Protein 3DZD (pdb70)

Nearest PDB structures (foldseek):
  1ny5-assembly1_A  TM=8.732E-01  e=2.320E-41  Aquifex aeolicus
  1ny6-assembly1_B  TM=9.378E-01  e=7.612E-29  Aquifex aeolicus
  3m0e-assembly1_A  TM=8.922E-01  e=4.483E-29  Aquifex aeolicus
  6luf-assembly5_E  TM=9.402E-01  e=1.592E-25  Vibrio cholerae O395
  6jdi-assembly1_A  TM=9.452E-01  e=3.225E-25  Pseudomonas aeruginosa

InterPro domains:
  IPR001789 Signal transduction response regulator, receiver domain [PF00072] (4-112)
  IPR001789 Signal transduction response regulator, receiver domain [PS50110] (3-117)
  IPR001789 Signal transduction response regulator, receiver domain [SM00448] (2-113)
  IPR002078 RNA polymerase sigma factor 54 interaction domain [PF00158] (133-297)
  IPR002078 RNA polymerase sigma factor 54 interaction domain [PS50045] (132-360)
  IPR002197 DNA binding HTH domain, Fis-type [PF02954] (397-433)
  IPR003593 AAA+ ATPase domain [SM00382] (152-303)
  IPR009057 Homedomain-like superfamily [SSF46689] (344-437)
  IPR011006 CheY-like superfamily [SSF52172] (1-177)
  IPR025662 Sigma-54 interaction domain, ATP-binding site 1 [PS00675] (156-169)
  IPR027417 P-loop containing nucleoside triphosphate hydrolase [G3DSA:3.40.50.300] (121-302)
  IPR027417 P-loop containing nucleoside triphosphate hydrolase [SSF52540] (132-372)
  IPR058031 NorR-like, AAA+ ATPase lid domain [PF25601] (303-373)

Secondary structure (DSSP, 8-state):
-EEEEE-S-HHHHHHHHHHHHHTT-EEEEESSHHHHHHHHHHB--SEEEEE----S-TTTHHHHHHHH-TT-EEEEEE-SS--HHHHHHHHHT--EEEESS--HHHHHHHHHHHHHHHS--------------SHHHHHHHHHHHHHHTS-S-EEEE--TTSSHHHHHHHHHHHH---S-EEEEESSSS-TTTHHHHHHEE-S-SSSS----EE-HHHHTTTSEEEEETGGGS-HHHHHHHHHHHHHSEE--BT---BEE---EEEEEESS-HHHHHHTTSS-HHHHHHHTSEEEEPPPGGGSTTHHHHHHHHHHHHHHHHTT-----B-HHHHHH-----TTHHHHHHHHHHHHHHT--SSB---/-EEEEE-S-HHHHHHHHHHHHHHT-EEEEESSHHHHHHHHHHB--SEEEEE----S-TTTHHHHHHHH-TT-EEEEEE-SSTTHHHHHHHHTT--EEEESS--HHHHHHHHHHHHHHHH--------------SHHHHHHHHHHHHHHTS-S-EEEE--TTSSHHHHHHHHHHHH---S-EEEEETTTS-TTHHHHHHHEE-SSSSTT--S-EE-HHHHTTTSEEEEETGGGS-HHHHHHHHHHHHHSEE--BT---BEE---EEEEEESS-HHHHHHTTSS-HHHHHHHTSEEEEPPPGGGSTTHHHHHHHHHHHHHHHHTT----EE-HHHHHH-----TTHHHHHHHHHHHHHHT--SSEE--

Structure (mmCIF, N/CA/C/O backbone):
data_3DZD
#
_entry.id   3DZD
#
_cell.length_a   89.897
_cell.length_b   93.105
_cell.length_c   114.163
_cell.angle_alpha   90.000
_cell.angle_beta   90.000
_cell.angle_gamma   90.000
#
_symmetry.space_group_name_H-M   'P 21 21 21'
#
loop_
_entity.id
_entity.type
_entity.pdbx_description
1 polymer 'Transcriptional regulator (NtrC family)'
2 non-polymer "ADENOSINE-5'-DIPHOSPHATE"
3 non-polymer 'SODIUM ION'
4 water water
#
loop_
_atom_site.group_PDB
_atom_site.id
_atom_site.type_symbol
_atom_site.label_atom_id
_atom_site.label_alt_id
_atom_site.label_comp_id
_atom_site.label_asym_id
_atom_site.label_entity_id
_atom_site.label_seq_id
_atom_site.pdbx_PDB_ins_code
_atom_site.Cartn_x
_atom_site.Cartn_y
_atom_site.Cartn_z
_atom_site.occupancy
_atom_site.B_iso_or_equiv
_atom_site.auth_seq_id
_atom_site.auth_comp_id
_atom_site.auth_asym_id
_atom_site.auth_atom_id
_atom_site.pdbx_PDB_model_num
ATOM 1 N N . LYS A 1 1 ? -1.171 8.159 41.268 1.00 59.33 2 LYS A N 1
ATOM 2 C CA . LYS A 1 1 ? -0.257 7.097 40.866 1.00 66.29 2 LYS A CA 1
ATOM 3 C C . LYS A 1 1 ? 0.896 6.987 41.852 1.00 64.70 2 LYS A C 1
ATOM 4 O O . LYS A 1 1 ? 1.941 7.610 41.661 1.00 63.46 2 LYS A O 1
ATOM 10 N N . ARG A 1 2 ? 0.714 6.190 42.898 1.00 52.85 3 ARG A N 1
ATOM 11 C CA . ARG A 1 2 ? 1.750 6.037 43.914 1.00 54.10 3 ARG A CA 1
ATOM 12 C C . ARG A 1 2 ? 2.722 4.899 43.620 1.00 52.49 3 ARG A C 1
ATOM 13 O O . ARG A 1 2 ? 2.360 3.904 42.999 1.00 51.12 3 ARG A O 1
ATOM 21 N N . VAL A 1 3 ? 3.965 5.061 44.065 1.00 48.11 4 VAL A N 1
ATOM 22 C CA . VAL A 1 3 ? 4.980 4.023 43.916 1.00 51.48 4 VAL A CA 1
ATOM 23 C C . VAL A 1 3 ? 5.857 3.988 45.155 1.00 53.60 4 VAL A C 1
ATOM 24 O O . VAL A 1 3 ? 6.472 4.989 45.500 1.00 49.50 4 VAL A O 1
ATOM 28 N N . LEU A 1 4 ? 5.907 2.846 45.832 1.00 46.56 5 LEU A N 1
ATOM 29 C CA . LEU A 1 4 ? 6.766 2.721 47.005 1.00 47.60 5 LEU A CA 1
ATOM 30 C C . LEU A 1 4 ? 8.086 2.095 46.603 1.00 51.21 5 LEU A C 1
ATOM 31 O O . LEU A 1 4 ? 8.110 1.015 46.013 1.00 51.28 5 LEU A O 1
ATOM 36 N N . VAL A 1 5 ? 9.177 2.786 46.917 1.00 48.67 6 VAL A N 1
ATOM 37 C CA . VAL A 1 5 ? 10.520 2.307 46.612 1.00 48.94 6 VAL A CA 1
ATOM 38 C C . VAL A 1 5 ? 11.224 1.866 47.887 1.00 49.87 6 VAL A C 1
ATOM 39 O O . VAL A 1 5 ? 11.511 2.688 48.762 1.00 50.72 6 VAL A O 1
ATOM 43 N N . VAL A 1 6 ? 11.481 0.563 47.986 1.00 49.84 7 VAL A N 1
ATOM 44 C CA . VAL A 1 6 ? 12.143 -0.025 49.146 1.00 53.00 7 VAL A CA 1
ATOM 45 C C . VAL A 1 6 ? 13.585 -0.423 48.820 1.00 58.98 7 VAL A C 1
ATOM 46 O O . VAL A 1 6 ? 13.815 -1.344 48.031 1.00 54.50 7 VAL A O 1
ATOM 50 N N . ASP A 1 7 ? 14.552 0.261 49.431 1.00 52.39 8 ASP A N 1
ATOM 51 C CA . ASP A 1 7 ? 15.962 -0.012 49.157 1.00 52.67 8 ASP A CA 1
ATOM 52 C C . ASP A 1 7 ? 16.896 0.575 50.210 1.00 53.93 8 ASP A C 1
ATOM 53 O O . ASP A 1 7 ? 16.600 1.597 50.827 1.00 54.38 8 ASP A O 1
ATOM 58 N N . ASP A 1 8 ? 18.040 -0.079 50.382 1.00 77.17 9 ASP A N 1
ATOM 59 C CA . ASP A 1 8 ? 19.035 0.309 51.374 1.00 79.95 9 ASP A CA 1
ATOM 60 C C . ASP A 1 8 ? 19.857 1.531 50.958 1.00 80.01 9 ASP A C 1
ATOM 61 O O . ASP A 1 8 ? 20.321 2.291 51.807 1.00 80.21 9 ASP A O 1
ATOM 66 N N . GLU A 1 9 ? 20.038 1.725 49.657 1.00 87.78 10 GLU A N 1
ATOM 67 C CA . GLU A 1 9 ? 20.958 2.752 49.177 1.00 83.05 10 GLU A CA 1
ATOM 68 C C . GLU A 1 9 ? 20.281 3.989 48.589 1.00 80.29 10 GLU A C 1
ATOM 69 O O . GLU A 1 9 ? 19.368 3.882 47.772 1.00 80.05 10 GLU A O 1
ATOM 75 N N . GLU A 1 10 ? 20.748 5.161 49.008 1.00 75.27 11 GLU A N 1
ATOM 76 C CA . GLU A 1 10 ? 20.218 6.431 48.511 1.00 77.82 11 GLU A CA 1
ATOM 77 C C . GLU A 1 10 ? 20.269 6.510 46.988 1.00 72.24 11 GLU A C 1
ATOM 78 O O . GLU A 1 10 ? 19.369 7.055 46.356 1.00 78.13 11 GLU A O 1
ATOM 84 N N . SER A 1 11 ? 21.331 5.973 46.403 1.00 64.86 12 SER A N 1
ATOM 85 C CA . SER A 1 11 ? 21.479 5.972 44.954 1.00 59.78 12 SER A CA 1
ATOM 86 C C . SER A 1 11 ? 20.232 5.398 44.292 1.00 56.36 12 SER A C 1
ATOM 87 O O . SER A 1 11 ? 19.890 5.740 43.158 1.00 59.61 12 SER A O 1
ATOM 90 N N . ILE A 1 12 ? 19.550 4.514 45.002 1.00 63.68 13 ILE A N 1
ATOM 91 C CA . ILE A 1 12 ? 18.319 3.966 44.472 1.00 62.32 13 ILE A CA 1
ATOM 92 C C . ILE A 1 12 ? 17.136 4.845 44.843 1.00 57.62 13 ILE A C 1
ATOM 93 O O . ILE A 1 12 ? 16.445 5.373 43.968 1.00 59.88 13 ILE A O 1
ATOM 98 N N . THR A 1 13 ? 16.914 5.014 46.140 1.00 52.20 14 THR A N 1
ATOM 99 C CA . THR A 1 13 ? 15.728 5.714 46.612 1.00 52.05 14 THR A CA 1
ATOM 100 C C . THR A 1 13 ? 15.637 7.148 46.102 1.00 51.95 14 THR A C 1
ATOM 101 O O . THR A 1 13 ? 14.560 7.609 45.738 1.00 51.19 14 THR A O 1
ATOM 105 N N . SER A 1 14 ? 16.762 7.854 46.075 1.00 63.19 15 SER A N 1
ATOM 106 C CA . SER A 1 14 ? 16.778 9.222 45.576 1.00 56.40 15 SER A CA 1
ATOM 107 C C . SER A 1 14 ? 16.606 9.270 44.062 1.00 55.31 15 SER A C 1
ATOM 108 O O . SER A 1 14 ? 15.699 9.928 43.552 1.00 61.44 15 SER A O 1
ATOM 111 N N . SER A 1 15 ? 17.482 8.585 43.341 1.00 54.18 16 SER A N 1
ATOM 112 C CA . SER A 1 15 ? 17.412 8.594 41.886 1.00 54.32 16 SER A CA 1
ATOM 113 C C . SER A 1 15 ? 16.007 8.231 41.428 1.00 53.66 16 SER A C 1
ATOM 114 O O . SER A 1 15 ? 15.369 8.992 40.697 1.00 49.67 16 SER A O 1
ATOM 117 N N . LEU A 1 16 ? 15.520 7.076 41.875 1.00 53.83 17 LEU A N 1
ATOM 118 C CA . LEU A 1 16 ? 14.205 6.608 41.460 1.00 52.53 17 LEU A CA 1
ATOM 119 C C . LEU A 1 16 ? 13.121 7.622 41.809 1.00 52.93 17 LEU A C 1
ATOM 120 O O . LEU A 1 16 ? 12.197 7.844 41.025 1.00 48.01 17 LEU A O 1
ATOM 125 N N . SER A 1 17 ? 13.233 8.243 42.977 1.00 49.40 18 SER A N 1
ATOM 126 C CA . SER A 1 17 ? 12.241 9.237 43.369 1.00 49.41 18 SER A CA 1
ATOM 127 C C . SER A 1 17 ? 12.276 10.439 42.436 1.00 49.10 18 SER A C 1
ATOM 128 O O . SER A 1 17 ? 11.229 10.961 42.051 1.00 54.29 18 SER A O 1
ATOM 131 N N . ALA A 1 18 ? 13.483 10.874 42.080 1.00 57.24 19 ALA A N 1
ATOM 132 C CA . ALA A 1 18 ? 13.655 11.995 41.165 1.00 58.71 19 ALA A CA 1
ATOM 133 C C . ALA A 1 18 ? 13.050 11.639 39.818 1.00 54.53 19 ALA A C 1
ATOM 134 O O . ALA A 1 18 ? 12.419 12.469 39.164 1.00 58.51 19 ALA A O 1
ATOM 136 N N . ILE A 1 19 ? 13.232 10.386 39.420 1.00 49.32 20 ILE A N 1
ATOM 137 C CA . ILE A 1 19 ? 12.756 9.909 38.130 1.00 49.96 20 ILE A CA 1
ATOM 138 C C . ILE A 1 19 ? 11.246 9.775 38.117 1.00 51.50 20 ILE A C 1
ATOM 139 O O . ILE A 1 19 ? 10.582 10.290 37.217 1.00 57.60 20 ILE A O 1
ATOM 144 N N . LEU A 1 20 ? 10.706 9.092 39.124 1.00 46.95 21 LEU A N 1
ATOM 145 C CA . LEU A 1 20 ? 9.269 8.869 39.217 1.00 46.34 21 LEU A CA 1
ATOM 146 C C . LEU A 1 20 ? 8.533 10.193 39.264 1.00 49.79 21 LEU A C 1
ATOM 147 O O . LEU A 1 20 ? 7.585 10.412 38.515 1.00 48.85 21 LEU A O 1
ATOM 152 N N . GLU A 1 21 ? 8.971 11.073 40.158 1.00 76.86 22 GLU A N 1
ATOM 153 C CA . GLU A 1 21 ? 8.351 12.381 40.312 1.00 76.89 22 GLU A CA 1
ATOM 154 C C . GLU A 1 21 ? 8.414 13.163 39.004 1.00 79.92 22 GLU A C 1
ATOM 155 O O . GLU A 1 21 ? 7.458 13.842 38.631 1.00 74.43 22 GLU A O 1
ATOM 161 N N . GLU A 1 22 ? 9.546 13.048 38.312 1.00 87.14 23 GLU A N 1
ATOM 162 C CA . GLU A 1 22 ? 9.765 13.716 37.031 1.00 86.68 23 GLU A CA 1
ATOM 163 C C . GLU A 1 22 ? 8.814 13.219 35.943 1.00 86.36 23 GLU A C 1
ATOM 164 O O . GLU A 1 22 ? 8.598 13.899 34.941 1.00 92.19 23 GLU A O 1
ATOM 170 N N . GLU A 1 23 ? 8.237 12.040 36.145 1.00 65.66 24 GLU A N 1
ATOM 171 C CA . GLU A 1 23 ? 7.387 11.430 35.127 1.00 65.75 24 GLU A CA 1
ATOM 172 C C . GLU A 1 23 ? 5.913 11.427 35.495 1.00 69.34 24 GLU A C 1
ATOM 173 O O . GLU A 1 23 ? 5.098 10.805 34.817 1.00 70.59 24 GLU A O 1
ATOM 179 N N . GLY A 1 24 ? 5.572 12.122 36.573 1.00 69.04 25 GLY A N 1
ATOM 180 C CA . GLY A 1 24 ? 4.185 12.251 36.975 1.00 58.09 25 GLY A CA 1
ATOM 181 C C . GLY A 1 24 ? 3.774 11.316 38.090 1.00 64.52 25 GLY A C 1
ATOM 182 O O . GLY A 1 24 ? 2.648 11.396 38.574 1.00 63.97 25 GLY A O 1
ATOM 183 N N . TYR A 1 25 ? 4.670 10.425 38.504 1.00 51.34 26 TYR A N 1
ATOM 184 C CA . TYR A 1 25 ? 4.337 9.523 39.602 1.00 58.40 26 TYR A CA 1
ATOM 185 C C . TYR A 1 25 ? 4.645 10.186 40.928 1.00 58.38 26 TYR A C 1
ATOM 186 O O . TYR A 1 25 ? 5.547 11.018 41.024 1.00 65.50 26 TYR A O 1
ATOM 195 N N . HIS A 1 26 ? 3.892 9.816 41.950 1.00 63.13 27 HIS A N 1
ATOM 196 C CA . HIS A 1 26 ? 4.129 10.341 43.282 1.00 66.10 27 HIS A CA 1
ATOM 197 C C . HIS A 1 26 ? 4.801 9.263 44.146 1.00 60.57 27 HIS A C 1
ATOM 198 O O . HIS A 1 26 ? 4.132 8.408 44.722 1.00 60.60 27 HIS A O 1
ATOM 205 N N . PRO A 1 27 ? 6.144 9.300 44.214 1.00 50.89 28 PRO A N 1
ATOM 206 C CA . PRO A 1 27 ? 6.969 8.295 44.894 1.00 47.43 28 PRO A CA 1
ATOM 207 C C . PRO A 1 27 ? 6.978 8.452 46.407 1.00 53.31 28 PRO A C 1
ATOM 208 O O . PRO A 1 27 ? 6.805 9.561 46.924 1.00 57.04 28 PRO A O 1
ATOM 212 N N . ASP A 1 28 ? 7.196 7.336 47.096 1.00 48.34 29 ASP A N 1
ATOM 213 C CA . ASP A 1 28 ? 7.534 7.324 48.512 1.00 52.70 29 ASP A CA 1
ATOM 214 C C . ASP A 1 28 ? 8.650 6.302 48.664 1.00 49.63 29 ASP A C 1
ATOM 215 O O . ASP A 1 28 ? 8.844 5.475 47.781 1.00 49.15 29 ASP A O 1
ATOM 220 N N . THR A 1 29 ? 9.390 6.354 49.766 1.00 50.57 30 THR A N 1
ATOM 221 C CA . THR A 1 29 ? 10.524 5.455 49.946 1.00 51.01 30 THR A CA 1
ATOM 222 C C . THR A 1 29 ? 10.586 4.879 51.351 1.00 53.77 30 THR A C 1
ATOM 223 O O . THR A 1 29 ? 10.269 5.558 52.323 1.00 57.43 30 THR A O 1
ATOM 227 N N . ALA A 1 30 ? 10.990 3.617 51.443 1.00 51.84 31 ALA A N 1
ATOM 228 C CA . ALA A 1 30 ? 11.246 2.967 52.722 1.00 58.85 31 ALA A CA 1
ATOM 229 C C . ALA A 1 30 ? 12.665 2.416 52.716 1.00 61.12 31 ALA A C 1
ATOM 230 O O . ALA A 1 30 ? 13.081 1.765 51.759 1.00 59.69 31 ALA A O 1
ATOM 232 N N . LYS A 1 31 ? 13.409 2.676 53.783 1.00 80.82 32 LYS A N 1
ATOM 233 C CA . LYS A 1 31 ? 14.822 2.323 53.821 1.00 81.24 32 LYS A CA 1
ATOM 234 C C . LYS A 1 31 ? 15.077 1.013 54.565 1.00 89.17 32 LYS A C 1
ATOM 235 O O . LYS A 1 31 ? 16.198 0.506 54.580 1.00 89.56 32 LYS A O 1
ATOM 241 N N . THR A 1 32 ? 14.030 0.468 55.173 1.00 58.38 33 THR A N 1
ATOM 242 C CA . THR A 1 32 ? 14.121 -0.804 55.872 1.00 57.79 33 THR A CA 1
ATOM 243 C C . THR A 1 32 ? 12.836 -1.583 55.647 1.00 60.69 33 THR A C 1
ATOM 244 O O . THR A 1 32 ? 11.808 -1.003 55.292 1.00 58.24 33 THR A O 1
ATOM 248 N N . LEU A 1 33 ? 12.886 -2.895 55.847 1.00 74.10 34 LEU A N 1
ATOM 249 C CA . LEU A 1 33 ? 11.672 -3.693 55.787 1.00 72.63 34 LEU A CA 1
ATOM 250 C C . LEU A 1 33 ? 10.683 -3.239 56.852 1.00 75.17 34 LEU A C 1
ATOM 251 O O . LEU A 1 33 ? 9.468 -3.312 56.658 1.00 70.81 34 LEU A O 1
ATOM 256 N N . ARG A 1 34 ? 11.208 -2.755 57.972 1.00 74.75 35 ARG A N 1
ATOM 257 C CA . ARG A 1 34 ? 10.366 -2.259 59.050 1.00 71.08 35 ARG A CA 1
ATOM 258 C C . ARG A 1 34 ? 9.561 -1.054 58.586 1.00 68.32 35 ARG A C 1
ATOM 259 O O . ARG A 1 34 ? 8.335 -1.052 58.660 1.00 69.52 35 ARG A O 1
ATOM 267 N N . GLU A 1 35 ? 10.263 -0.031 58.111 1.00 81.23 36 GLU A N 1
ATOM 268 C CA . GLU A 1 35 ? 9.627 1.186 57.618 1.00 79.69 36 GLU A CA 1
ATOM 269 C C . GLU A 1 35 ? 8.644 0.873 56.490 1.00 71.92 36 GLU A C 1
ATOM 270 O O . GLU A 1 35 ? 7.597 1.507 56.364 1.00 70.70 36 GLU A O 1
ATOM 276 N N . ALA A 1 36 ? 8.978 -0.114 55.670 1.00 59.93 37 ALA A N 1
ATOM 277 C CA . ALA A 1 36 ? 8.117 -0.464 54.557 1.00 59.68 37 ALA A CA 1
ATOM 278 C C . ALA A 1 36 ? 6.782 -0.985 55.070 1.00 57.21 37 ALA A C 1
ATOM 279 O O . ALA A 1 36 ? 5.727 -0.486 54.678 1.00 58.27 37 ALA A O 1
ATOM 281 N N . GLU A 1 37 ? 6.834 -1.986 55.947 1.00 87.34 38 GLU A N 1
ATOM 282 C CA . GLU A 1 37 ? 5.626 -2.586 56.514 1.00 83.66 38 GLU A CA 1
ATOM 283 C C . GLU A 1 37 ? 4.689 -1.516 57.044 1.00 82.87 38 GLU A C 1
ATOM 284 O O . GLU A 1 37 ? 3.474 -1.581 56.859 1.00 79.63 38 GLU A O 1
ATOM 290 N N . LYS A 1 38 ? 5.271 -0.528 57.708 1.00 63.32 39 LYS A N 1
ATOM 291 C CA . LYS A 1 38 ? 4.526 0.621 58.183 1.00 67.55 39 LYS A CA 1
ATOM 292 C C . LYS A 1 38 ? 3.707 1.209 57.041 1.00 70.41 39 LYS A C 1
ATOM 293 O O . LYS A 1 38 ? 2.473 1.233 57.087 1.00 66.05 39 LYS A O 1
ATOM 299 N N . LYS A 1 39 ? 4.399 1.667 56.003 1.00 62.53 40 LYS A N 1
ATOM 300 C CA . LYS A 1 39 ? 3.741 2.386 54.917 1.00 63.63 40 LYS A CA 1
ATOM 301 C C . LYS A 1 39 ? 2.742 1.545 54.119 1.00 52.87 40 LYS A C 1
ATOM 302 O O . LYS A 1 39 ? 1.729 2.061 53.645 1.00 52.68 40 LYS A O 1
ATOM 308 N N . ILE A 1 40 ? 3.013 0.253 53.989 1.00 64.32 41 ILE A N 1
ATOM 309 C CA . ILE A 1 40 ? 2.130 -0.632 53.235 1.00 63.80 41 ILE A CA 1
ATOM 310 C C . ILE A 1 40 ? 0.768 -0.778 53.923 1.00 66.25 41 ILE A C 1
ATOM 311 O O . ILE A 1 40 ? -0.280 -0.651 53.283 1.00 63.42 41 ILE A O 1
ATOM 316 N N . LYS A 1 41 ? 0.791 -1.026 55.230 1.00 80.36 42 LYS A N 1
ATOM 317 C CA . LYS A 1 41 ? -0.430 -1.206 56.012 1.00 77.85 42 LYS A CA 1
ATOM 318 C C . LYS A 1 41 ? -1.195 0.107 56.119 1.00 75.94 42 LYS A C 1
ATOM 319 O O . LYS A 1 41 ? -2.407 0.125 56.341 1.00 80.50 42 LYS A O 1
ATOM 325 N N . GLU A 1 42 ? -0.467 1.202 55.951 1.00 64.74 43 GLU A N 1
ATOM 326 C CA . GLU A 1 42 ? -0.996 2.542 56.141 1.00 66.06 43 GLU A CA 1
ATOM 327 C C . GLU A 1 42 ? -1.672 3.057 54.870 1.00 70.24 43 GLU A C 1
ATOM 328 O O . GLU A 1 42 ? -2.720 3.707 54.924 1.00 67.23 43 GLU A O 1
ATOM 334 N N . LEU A 1 43 ? -1.071 2.752 53.724 1.00 64.16 44 LEU A N 1
ATOM 335 C CA . LEU A 1 43 ? -1.515 3.316 52.459 1.00 60.84 44 LEU A CA 1
ATOM 336 C C . LEU A 1 43 ? -1.292 2.334 51.308 1.00 57.91 44 LEU A C 1
ATOM 337 O O . LEU A 1 43 ? -0.351 1.539 51.324 1.00 59.20 44 LEU A O 1
ATOM 342 N N . PHE A 1 44 ? -2.176 2.370 50.319 1.00 61.83 45 PHE A N 1
ATOM 343 C CA . PHE A 1 44 ? -2.076 1.436 49.206 1.00 56.77 45 PHE A CA 1
ATOM 344 C C . PHE A 1 44 ? -1.211 1.954 48.057 1.00 49.84 45 PHE A C 1
ATOM 345 O O . PHE A 1 44 ? -1.500 2.998 47.471 1.00 54.25 45 PHE A O 1
ATOM 353 N N . PHE A 1 45 ? -0.147 1.215 47.748 1.00 45.13 46 PHE A N 1
ATOM 354 C CA . PHE A 1 45 ? 0.678 1.499 46.577 1.00 47.32 46 PHE A CA 1
ATOM 355 C C . PHE A 1 45 ? 0.376 0.472 45.502 1.00 44.12 46 PHE A C 1
ATOM 356 O O . PHE A 1 45 ? 0.601 -0.713 45.711 1.00 44.28 46 PHE A O 1
ATOM 364 N N . PRO A 1 46 ? -0.142 0.922 44.349 1.00 43.66 47 PRO A N 1
ATOM 365 C CA . PRO A 1 46 ? -0.377 0.024 43.214 1.00 42.90 47 PRO A CA 1
ATOM 366 C C . PRO A 1 46 ? 0.907 -0.700 42.821 1.00 47.48 47 PRO A C 1
ATOM 367 O O . PRO A 1 46 ? 0.876 -1.883 42.475 1.00 46.63 47 PRO A O 1
ATOM 371 N N . VAL A 1 47 ? 2.029 0.012 42.872 1.00 43.60 48 VAL A N 1
ATOM 372 C CA . VAL A 1 47 ? 3.309 -0.559 42.467 1.00 44.83 48 VAL A CA 1
ATOM 373 C C . VAL A 1 47 ? 4.354 -0.419 43.569 1.00 44.67 48 VAL A C 1
ATOM 374 O O . VAL A 1 47 ? 4.542 0.656 44.133 1.00 45.07 48 VAL A O 1
ATOM 378 N N . ILE A 1 48 ? 5.032 -1.516 43.867 1.00 45.05 49 ILE A N 1
ATOM 379 C CA . ILE A 1 48 ? 6.090 -1.509 44.854 1.00 45.90 49 ILE A CA 1
ATOM 380 C C . ILE A 1 48 ? 7.359 -2.012 44.212 1.00 47.35 49 ILE A C 1
ATOM 381 O O . ILE A 1 48 ? 7.348 -3.039 43.530 1.00 45.70 49 ILE A O 1
ATOM 386 N N . VAL A 1 49 ? 8.444 -1.268 44.426 1.00 46.88 50 VAL A N 1
ATOM 387 C CA . VAL A 1 49 ? 9.754 -1.591 43.886 1.00 47.00 50 VAL A CA 1
ATOM 388 C C . VAL A 1 49 ? 10.617 -2.034 45.047 1.00 48.06 50 VAL A C 1
ATOM 389 O O . VAL A 1 49 ? 10.949 -1.232 45.929 1.00 48.48 50 VAL A O 1
ATOM 393 N N . LEU A 1 50 ? 10.987 -3.309 45.046 1.00 47.94 51 LEU A N 1
ATOM 394 C CA . LEU A 1 50 ? 11.613 -3.919 46.212 1.00 48.74 51 LEU A CA 1
ATOM 395 C C . LEU A 1 50 ? 12.997 -4.485 45.916 1.00 50.26 51 LEU A C 1
ATOM 396 O O . LEU A 1 50 ? 13.189 -5.205 44.937 1.00 49.03 51 LEU A O 1
ATOM 401 N N . ASP A 1 51 ? 13.962 -4.157 46.765 1.00 50.20 52 ASP A N 1
ATOM 402 C CA . ASP A 1 51 ? 15.292 -4.739 46.631 1.00 51.07 52 ASP A CA 1
ATOM 403 C C . ASP A 1 51 ? 15.311 -6.148 47.224 1.00 52.51 52 ASP A C 1
ATOM 404 O O . ASP A 1 51 ? 14.788 -6.379 48.313 1.00 57.46 52 ASP A O 1
ATOM 409 N N . VAL A 1 52 ? 15.898 -7.089 46.489 1.00 53.30 53 VAL A N 1
ATOM 410 C CA . VAL A 1 52 ? 15.994 -8.477 46.937 1.00 62.31 53 VAL A CA 1
ATOM 411 C C . VAL A 1 52 ? 16.719 -8.605 48.275 1.00 65.67 53 VAL A C 1
ATOM 412 O O . VAL A 1 52 ? 16.448 -9.519 49.053 1.00 70.21 53 VAL A O 1
ATOM 416 N N . TRP A 1 53 ? 17.648 -7.692 48.537 1.00 67.37 54 TRP A N 1
ATOM 417 C CA . TRP A 1 53 ? 18.379 -7.701 49.799 1.00 71.90 54 TRP A CA 1
ATOM 418 C C . TRP A 1 53 ? 18.080 -6.460 50.634 1.00 70.26 54 TRP A C 1
ATOM 419 O O . TRP A 1 53 ? 18.142 -5.332 50.145 1.00 66.67 54 TRP A O 1
ATOM 438 N N . PRO A 1 55 ? 18.443 -4.902 54.966 1.00 98.93 56 PRO A N 1
ATOM 439 C CA . PRO A 1 55 ? 19.110 -5.100 56.258 1.00 107.39 56 PRO A CA 1
ATOM 440 C C . PRO A 1 55 ? 18.316 -5.993 57.212 1.00 111.06 56 PRO A C 1
ATOM 441 O O . PRO A 1 55 ? 18.826 -7.028 57.639 1.00 115.44 56 PRO A O 1
ATOM 445 N N . ASP A 1 56 ? 17.084 -5.602 57.528 1.00 105.50 57 ASP A N 1
ATOM 446 C CA . ASP A 1 56 ? 16.301 -6.270 58.569 1.00 103.26 57 ASP A CA 1
ATOM 447 C C . ASP A 1 56 ? 15.370 -7.386 58.078 1.00 101.53 57 ASP A C 1
ATOM 448 O O . ASP A 1 56 ? 14.233 -7.498 58.545 1.00 97.00 57 ASP A O 1
ATOM 453 N N . GLY A 1 57 ? 15.851 -8.215 57.155 1.00 76.40 58 GLY A N 1
ATOM 454 C CA . GLY A 1 57 ? 15.063 -9.338 56.674 1.00 65.17 58 GLY A CA 1
ATOM 455 C C . GLY A 1 57 ? 15.361 -9.765 55.249 1.00 70.72 58 GLY A C 1
ATOM 456 O O . GLY A 1 57 ? 16.111 -9.108 54.527 1.00 72.86 58 GLY A O 1
ATOM 457 N N . ASP A 1 58 ? 14.762 -10.877 54.840 1.00 115.20 59 ASP A N 1
ATOM 458 C CA . ASP A 1 58 ? 14.940 -11.390 53.490 1.00 113.80 59 ASP A CA 1
ATOM 459 C C . ASP A 1 58 ? 14.010 -10.671 52.512 1.00 109.10 59 ASP A C 1
ATOM 460 O O . ASP A 1 58 ? 12.800 -10.899 52.510 1.00 105.42 59 ASP A O 1
ATOM 465 N N . GLY A 1 59 ? 14.585 -9.800 51.686 1.00 81.82 60 GLY A N 1
ATOM 466 C CA . GLY A 1 59 ? 13.829 -9.030 50.714 1.00 71.41 60 GLY A CA 1
ATOM 467 C C . GLY A 1 59 ? 12.881 -9.855 49.864 1.00 70.42 60 GLY A C 1
ATOM 468 O O . GLY A 1 59 ? 11.751 -9.440 49.612 1.00 71.08 60 GLY A O 1
ATOM 469 N N . VAL A 1 60 ? 13.339 -11.019 49.417 1.00 69.07 61 VAL A N 1
ATOM 470 C CA . VAL A 1 60 ? 12.496 -11.939 48.656 1.00 73.10 61 VAL A CA 1
ATOM 471 C C . VAL A 1 60 ? 11.250 -12.358 49.443 1.00 73.58 61 VAL A C 1
ATOM 472 O O . VAL A 1 60 ? 10.119 -12.180 48.983 1.00 69.86 61 VAL A O 1
ATOM 476 N N . ASN A 1 61 ? 11.464 -12.917 50.632 1.00 76.20 62 ASN A N 1
ATOM 477 C CA . ASN A 1 61 ? 10.366 -13.384 51.474 1.00 72.94 62 ASN A CA 1
ATOM 478 C C . ASN A 1 61 ? 9.387 -12.274 51.834 1.00 63.93 62 ASN A C 1
ATOM 479 O O . ASN A 1 61 ? 8.201 -12.528 52.052 1.00 65.13 62 ASN A O 1
ATOM 484 N N . PHE A 1 62 ? 9.886 -11.044 51.897 1.00 67.55 63 PHE A N 1
ATOM 485 C CA . PHE A 1 62 ? 9.036 -9.892 52.182 1.00 65.26 63 PHE A CA 1
ATOM 486 C C . PHE A 1 62 ? 7.895 -9.770 51.176 1.00 58.62 63 PHE A C 1
ATOM 487 O O . PHE A 1 62 ? 6.866 -9.165 51.460 1.00 58.29 63 PHE A O 1
ATOM 495 N N . ILE A 1 63 ? 8.085 -10.340 49.993 1.00 69.40 64 ILE A N 1
ATOM 496 C CA . ILE A 1 63 ? 7.012 -10.395 49.019 1.00 68.19 64 ILE A CA 1
ATOM 497 C C . ILE A 1 63 ? 5.771 -11.025 49.646 1.00 67.94 64 ILE A C 1
ATOM 498 O O . ILE A 1 63 ? 4.648 -10.631 49.337 1.00 63.13 64 ILE A O 1
ATOM 503 N N . ASP A 1 64 ? 5.970 -11.989 50.542 1.00 62.19 65 ASP A N 1
ATOM 504 C CA . ASP A 1 64 ? 4.839 -12.626 51.217 1.00 65.55 65 ASP A CA 1
ATOM 505 C C . ASP A 1 64 ? 4.096 -11.628 52.104 1.00 63.65 65 ASP A C 1
ATOM 506 O O . ASP A 1 64 ? 2.868 -11.653 52.189 1.00 62.40 65 ASP A O 1
ATOM 511 N N . PHE A 1 65 ? 4.838 -10.741 52.755 1.00 70.44 66 PHE A N 1
ATOM 512 C CA . PHE A 1 65 ? 4.208 -9.682 53.527 1.00 69.17 66 PHE A CA 1
ATOM 513 C C . PHE A 1 65 ? 3.282 -8.858 52.644 1.00 73.25 66 PHE A C 1
ATOM 514 O O . PHE A 1 65 ? 2.160 -8.538 53.031 1.00 73.44 66 PHE A O 1
ATOM 522 N N . ILE A 1 66 ? 3.774 -8.505 51.461 1.00 64.66 67 ILE A N 1
ATOM 523 C CA . ILE A 1 66 ? 3.013 -7.729 50.492 1.00 62.01 67 ILE A CA 1
ATOM 524 C C . ILE A 1 66 ? 1.820 -8.537 49.979 1.00 54.89 67 ILE A C 1
ATOM 525 O O . ILE A 1 66 ? 0.704 -8.019 49.846 1.00 49.22 67 ILE A O 1
ATOM 530 N N . LYS A 1 67 ? 2.069 -9.808 49.686 1.00 92.14 68 LYS A N 1
ATOM 531 C CA . LYS A 1 67 ? 1.028 -10.721 49.235 1.00 95.83 68 LYS A CA 1
ATOM 532 C C . LYS A 1 67 ? -0.095 -10.788 50.263 1.00 99.06 68 LYS A C 1
ATOM 533 O O . LYS A 1 67 ? -1.253 -11.040 49.927 1.00 100.59 68 LYS A O 1
ATOM 539 N N . GLU A 1 68 ? 0.258 -10.546 51.520 1.00 99.98 69 GLU A N 1
ATOM 540 C CA . GLU A 1 68 ? -0.681 -10.691 52.623 1.00 98.59 69 GLU A CA 1
ATOM 541 C C . GLU A 1 68 ? -1.473 -9.417 52.903 1.00 98.04 69 GLU A C 1
ATOM 542 O O . GLU A 1 68 ? -2.687 -9.461 53.099 1.00 100.64 69 GLU A O 1
ATOM 548 N N . ASN A 1 69 ? -0.779 -8.285 52.919 1.00 66.38 70 ASN A N 1
ATOM 549 C CA . ASN A 1 69 ? -1.374 -7.033 53.367 1.00 62.44 70 ASN A CA 1
ATOM 550 C C . ASN A 1 69 ? -1.623 -6.002 52.261 1.00 66.46 70 ASN A C 1
ATOM 551 O O . ASN A 1 69 ? -2.069 -4.887 52.537 1.00 60.16 70 ASN A O 1
ATOM 556 N N . SER A 1 70 ? -1.338 -6.374 51.015 1.00 62.46 71 SER A N 1
ATOM 557 C CA . SER A 1 70 ? -1.581 -5.494 49.873 1.00 52.87 71 SER A CA 1
ATOM 558 C C . SER A 1 70 ? -1.615 -6.312 48.581 1.00 57.31 71 SER A C 1
ATOM 559 O O . SER A 1 70 ? -0.806 -6.095 47.677 1.00 58.64 71 SER A O 1
ATOM 562 N N . PRO A 1 71 ? -2.578 -7.244 48.487 1.00 69.56 72 PRO A N 1
ATOM 563 C CA . PRO A 1 71 ? -2.649 -8.287 47.456 1.00 69.91 72 PRO A CA 1
ATOM 564 C C . PRO A 1 71 ? -2.730 -7.729 46.041 1.00 67.47 72 PRO A C 1
ATOM 565 O O . PRO A 1 71 ? -2.359 -8.420 45.093 1.00 68.91 72 PRO A O 1
ATOM 569 N N . ASP A 1 72 ? -3.216 -6.501 45.904 1.00 73.36 73 ASP A N 1
ATOM 570 C CA . ASP A 1 72 ? -3.358 -5.884 44.593 1.00 71.31 73 ASP A CA 1
ATOM 571 C C . ASP A 1 72 ? -2.078 -5.183 44.132 1.00 71.07 73 ASP A C 1
ATOM 572 O O . ASP A 1 72 ? -1.951 -4.820 42.963 1.00 64.82 73 ASP A O 1
ATOM 577 N N . SER A 1 73 ? -1.131 -4.985 45.044 1.00 50.27 74 SER A N 1
ATOM 578 C CA . SER A 1 73 ? 0.133 -4.363 44.665 1.00 52.65 74 SER A CA 1
ATOM 579 C C . SER A 1 73 ? 0.901 -5.223 43.665 1.00 55.06 74 SER A C 1
ATOM 580 O O . SER A 1 73 ? 1.010 -6.440 43.828 1.00 50.30 74 SER A O 1
ATOM 583 N N . VAL A 1 74 ? 1.415 -4.573 42.624 1.00 48.50 75 VAL A N 1
ATOM 584 C CA . VAL A 1 74 ? 2.275 -5.212 41.645 1.00 47.88 75 VAL A CA 1
ATOM 585 C C . VAL A 1 74 ? 3.712 -4.925 42.054 1.00 43.93 75 VAL A C 1
ATOM 586 O O . VAL A 1 74 ? 4.074 -3.775 42.295 1.00 47.70 75 VAL A O 1
ATOM 590 N N . VAL A 1 75 ? 4.529 -5.967 42.133 1.00 44.79 76 VAL A N 1
ATOM 591 C CA . VAL A 1 75 ? 5.880 -5.829 42.656 1.00 47.01 76 VAL A CA 1
ATOM 592 C C . VAL A 1 75 ? 6.959 -5.977 41.590 1.00 47.22 76 VAL A C 1
ATOM 593 O O . VAL A 1 75 ? 6.931 -6.899 40.781 1.00 52.44 76 VAL A O 1
ATOM 597 N N . ILE A 1 76 ? 7.907 -5.050 41.606 1.00 45.16 77 ILE A N 1
ATOM 598 C CA . ILE A 1 76 ? 9.097 -5.144 40.790 1.00 45.33 77 ILE A CA 1
ATOM 599 C C . ILE A 1 76 ? 10.289 -5.273 41.723 1.00 46.28 77 ILE A C 1
ATOM 600 O O . ILE A 1 76 ? 10.491 -4.428 42.595 1.00 46.95 77 ILE A O 1
ATOM 605 N N . VAL A 1 77 ? 11.076 -6.329 41.563 1.00 48.07 78 VAL A N 1
ATOM 606 C CA . VAL A 1 77 ? 12.252 -6.472 42.410 1.00 58.31 78 VAL A CA 1
ATOM 607 C C . VAL A 1 77 ? 13.504 -5.925 41.733 1.00 54.10 78 VAL A C 1
ATOM 608 O O . VAL A 1 77 ? 13.622 -5.933 40.510 1.00 53.56 78 VAL A O 1
ATOM 612 N N . ILE A 1 78 ? 14.419 -5.414 42.544 1.00 59.14 79 ILE A N 1
ATOM 613 C CA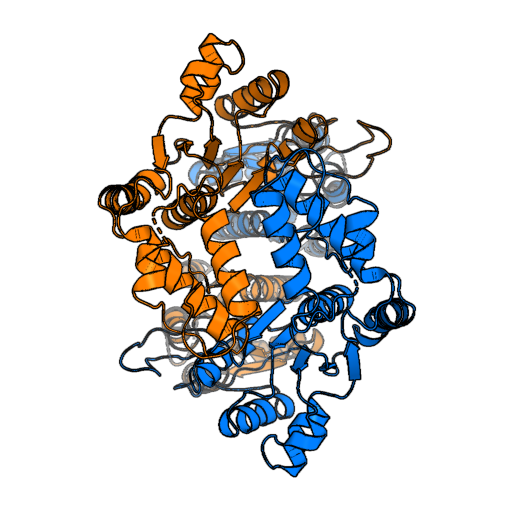 . ILE A 1 78 ? 15.710 -4.962 42.054 1.00 62.62 79 ILE A CA 1
ATOM 614 C C . ILE A 1 78 ? 16.758 -5.930 42.565 1.00 64.14 79 ILE A C 1
ATOM 615 O O . ILE A 1 78 ? 16.874 -6.136 43.770 1.00 64.93 79 ILE A O 1
ATOM 620 N N . THR A 1 79 ? 17.507 -6.537 41.651 1.00 70.43 80 THR A N 1
ATOM 621 C CA . THR A 1 79 ? 18.539 -7.490 42.045 1.00 74.06 80 THR A CA 1
ATOM 622 C C . THR A 1 79 ? 19.935 -7.077 41.592 1.00 78.54 80 THR A C 1
ATOM 623 O O . THR A 1 79 ? 20.107 -6.465 40.534 1.00 74.62 80 THR A O 1
ATOM 627 N N . GLY A 1 80 ? 20.929 -7.425 42.405 1.00 86.63 81 GLY A N 1
ATOM 628 C CA . GLY A 1 80 ? 22.315 -7.128 42.099 1.00 82.20 81 GLY A CA 1
ATOM 629 C C . GLY A 1 80 ? 22.736 -7.713 40.767 1.00 83.40 81 GLY A C 1
ATOM 630 O O . GLY A 1 80 ? 22.065 -8.587 40.217 1.00 81.69 81 GLY A O 1
ATOM 631 N N . HIS A 1 81 ? 23.855 -7.229 40.244 1.00 90.24 82 HIS A N 1
ATOM 632 C CA . HIS A 1 81 ? 24.338 -7.689 38.954 1.00 90.71 82 HIS A CA 1
ATOM 633 C C . HIS A 1 81 ? 24.729 -9.160 39.009 1.00 92.34 82 HIS A C 1
ATOM 634 O O . HIS A 1 81 ? 25.379 -9.604 39.951 1.00 94.89 82 HIS A O 1
ATOM 641 N N . GLY A 1 82 ? 24.319 -9.913 37.995 1.00 87.53 83 GLY A N 1
ATOM 642 C CA . GLY A 1 82 ? 24.662 -11.318 37.903 1.00 82.77 83 GLY A CA 1
ATOM 643 C C . GLY A 1 82 ? 23.768 -12.210 38.740 1.00 88.78 83 GLY A C 1
ATOM 644 O O . GLY A 1 82 ? 23.460 -13.337 38.354 1.00 88.98 83 GLY A O 1
ATOM 645 N N . SER A 1 83 ? 23.353 -11.710 39.896 1.00 100.92 84 SER A N 1
ATOM 646 C CA . SER A 1 83 ? 22.477 -12.475 40.769 1.00 100.85 84 SER A CA 1
ATOM 647 C C . SER A 1 83 ? 21.025 -12.377 40.310 1.00 98.09 84 SER A C 1
ATOM 648 O O . SER A 1 83 ? 20.287 -11.498 40.735 1.00 99.24 84 SER A O 1
ATOM 651 N N . VAL A 1 84 ? 20.626 -13.290 39.431 1.00 100.00 85 VAL A N 1
ATOM 652 C CA . VAL A 1 84 ? 19.254 -13.341 38.948 1.00 97.68 85 VAL A CA 1
ATOM 653 C C . VAL A 1 84 ? 18.604 -14.678 39.298 1.00 97.59 85 VAL A C 1
ATOM 654 O O . VAL A 1 84 ? 17.574 -15.046 38.738 1.00 98.33 85 VAL A O 1
ATOM 658 N N . ASP A 1 85 ? 19.220 -15.408 40.220 1.00 121.54 86 ASP A N 1
ATOM 659 C CA . ASP A 1 85 ? 18.609 -16.613 40.763 1.00 123.54 86 ASP A CA 1
ATOM 660 C C . ASP A 1 85 ? 17.641 -16.174 41.847 1.00 122.64 86 ASP A C 1
ATOM 661 O O . ASP A 1 85 ? 16.564 -16.744 42.017 1.00 118.93 86 ASP A O 1
ATOM 666 N N . THR A 1 86 ? 18.048 -15.145 42.579 1.00 89.45 87 THR A N 1
ATOM 667 C CA . THR A 1 86 ? 17.182 -14.490 43.542 1.00 90.24 87 THR A CA 1
ATOM 668 C C . THR A 1 86 ? 15.950 -13.960 42.812 1.00 87.95 87 THR A C 1
ATOM 669 O O . THR A 1 86 ? 14.823 -14.077 43.298 1.00 80.08 87 THR A O 1
ATOM 673 N N . ALA A 1 87 ? 16.181 -13.387 41.633 1.00 81.96 88 ALA A N 1
ATOM 674 C CA . ALA A 1 87 ? 15.117 -12.794 40.829 1.00 73.83 88 ALA A CA 1
ATOM 675 C C . ALA A 1 87 ? 14.010 -13.800 40.515 1.00 71.05 88 ALA A C 1
ATOM 676 O O . ALA A 1 87 ? 12.841 -13.554 40.813 1.00 65.93 88 ALA A O 1
ATOM 678 N N . VAL A 1 88 ? 14.380 -14.927 39.913 1.00 62.39 89 VAL A N 1
ATOM 679 C CA . VAL A 1 88 ? 13.427 -16.005 39.676 1.00 64.49 89 VAL A CA 1
ATOM 680 C C . VAL A 1 88 ? 12.691 -16.345 40.969 1.00 69.15 89 VAL A C 1
ATOM 681 O O . VAL A 1 88 ? 11.464 -16.494 40.987 1.00 61.74 89 VAL A O 1
ATOM 685 N N . LYS A 1 89 ? 13.457 -16.473 42.047 1.00 68.66 90 LYS A N 1
ATOM 686 C CA . LYS A 1 89 ? 12.903 -16.767 43.358 1.00 73.81 90 LYS A CA 1
ATOM 687 C C . LYS A 1 89 ? 11.730 -15.825 43.596 1.00 69.17 90 LYS A C 1
ATOM 688 O O . LYS A 1 89 ? 10.610 -16.260 43.856 1.00 62.47 90 LYS A O 1
ATOM 694 N N . ALA A 1 90 ? 12.003 -14.529 43.480 1.00 60.74 91 ALA A N 1
ATOM 695 C CA . ALA A 1 90 ? 10.997 -13.493 43.676 1.00 52.22 91 ALA A CA 1
ATOM 696 C C . ALA A 1 90 ? 9.818 -13.658 42.730 1.00 57.12 91 ALA A C 1
ATOM 697 O O . ALA A 1 90 ? 8.662 -13.547 43.138 1.00 49.92 91 ALA A O 1
ATOM 699 N N . ILE A 1 91 ? 10.108 -13.912 41.460 1.00 67.42 92 ILE A N 1
ATOM 700 C CA . ILE A 1 91 ? 9.049 -14.079 40.474 1.00 60.97 92 ILE A CA 1
ATOM 701 C C . ILE A 1 91 ? 8.117 -15.227 40.849 1.00 58.40 92 ILE A C 1
ATOM 702 O O . ILE A 1 91 ? 6.897 -15.111 40.732 1.00 56.83 92 ILE A O 1
ATOM 707 N N . LYS A 1 92 ? 8.691 -16.339 41.291 1.00 64.17 93 LYS A N 1
ATOM 708 C CA . LYS A 1 92 ? 7.889 -17.486 41.690 1.00 63.95 93 LYS A CA 1
ATOM 709 C C . LYS A 1 92 ? 7.106 -17.182 42.963 1.00 65.61 93 LYS A C 1
ATOM 710 O O . LYS A 1 92 ? 6.020 -17.723 43.177 1.00 65.41 93 LYS A O 1
ATOM 716 N N . LYS A 1 93 ? 7.650 -16.308 43.805 1.00 63.00 94 LYS A N 1
ATOM 717 C CA . LYS A 1 93 ? 6.922 -15.877 44.991 1.00 61.19 94 LYS A CA 1
ATOM 718 C C . LYS A 1 93 ? 5.738 -15.016 44.599 1.00 63.65 94 LYS A C 1
ATOM 719 O O . LYS A 1 93 ? 4.800 -14.854 45.372 1.00 66.19 94 LYS A O 1
ATOM 725 N N . GLY A 1 94 ? 5.784 -14.459 43.395 1.00 70.42 95 GLY A N 1
ATOM 726 C CA . GLY A 1 94 ? 4.664 -13.691 42.888 1.00 64.50 95 GLY A CA 1
ATOM 727 C C . GLY A 1 94 ? 4.996 -12.285 42.423 1.00 66.75 95 GLY A C 1
ATOM 728 O O . GLY A 1 94 ? 4.089 -11.511 42.111 1.00 64.00 95 GLY A O 1
ATOM 729 N N . ALA A 1 95 ? 6.281 -11.944 42.384 1.00 53.45 96 ALA A N 1
ATOM 730 C CA . ALA A 1 95 ? 6.694 -10.649 41.855 1.00 51.86 96 ALA A CA 1
ATOM 731 C C . ALA A 1 95 ? 6.338 -10.605 40.372 1.00 52.30 96 ALA A C 1
ATOM 732 O O . ALA A 1 95 ? 6.383 -11.635 39.696 1.00 54.13 96 ALA A O 1
ATOM 734 N N . TYR A 1 96 ? 5.983 -9.430 39.861 1.00 50.79 97 TYR A N 1
ATOM 735 C CA . TYR A 1 96 ? 5.639 -9.308 38.443 1.00 49.42 97 TYR A CA 1
ATOM 736 C C . TYR A 1 96 ? 6.860 -9.149 37.535 1.00 47.24 97 TYR A C 1
ATOM 737 O O . TYR A 1 96 ? 6.942 -9.768 36.476 1.00 54.03 97 TYR A O 1
ATOM 746 N N . GLU A 1 97 ? 7.807 -8.317 37.950 1.00 43.74 98 GLU A N 1
ATOM 747 C CA . GLU A 1 97 ? 8.968 -8.019 37.118 1.00 45.25 98 GLU A CA 1
ATOM 748 C C . GLU A 1 97 ? 10.222 -7.880 37.946 1.00 49.24 98 GLU A C 1
ATOM 749 O O . GLU A 1 97 ? 10.173 -7.819 39.170 1.00 49.16 98 GLU A O 1
ATOM 755 N N . PHE A 1 98 ? 11.358 -7.829 37.276 1.00 47.51 99 PHE A N 1
ATOM 756 C CA . PHE A 1 98 ? 12.596 -7.612 37.985 1.00 48.76 99 PHE A CA 1
ATOM 757 C C . PHE A 1 98 ? 13.549 -6.830 37.111 1.00 46.30 99 PHE A C 1
ATOM 758 O O . PHE A 1 98 ? 13.488 -6.912 35.883 1.00 46.72 99 PHE A O 1
ATOM 766 N N . LEU A 1 99 ? 14.411 -6.058 37.762 1.00 53.01 100 LEU A N 1
ATOM 767 C CA . LEU A 1 99 ? 15.430 -5.276 37.089 1.00 57.64 100 LEU A CA 1
ATOM 768 C C . LEU A 1 99 ? 16.810 -5.644 37.637 1.00 62.04 100 LEU A C 1
ATOM 769 O O . LEU A 1 99 ? 17.012 -5.689 38.849 1.00 64.58 100 LEU A O 1
ATOM 774 N N . GLU A 1 100 ? 17.756 -5.913 36.745 1.00 51.36 101 GLU A N 1
ATOM 775 C CA . GLU A 1 100 ? 19.132 -6.176 37.155 1.00 55.13 101 GLU A CA 1
ATOM 776 C C . GLU A 1 100 ? 19.947 -4.894 37.150 1.00 52.99 101 GLU A C 1
ATOM 777 O O . GLU A 1 100 ? 20.021 -4.205 36.137 1.00 52.31 101 GLU A O 1
ATOM 783 N N . LYS A 1 101 ? 20.543 -4.566 38.289 1.00 61.75 102 LYS A N 1
ATOM 784 C CA . LYS A 1 101 ? 21.516 -3.487 38.344 1.00 59.81 102 LYS A CA 1
ATOM 785 C C . LYS A 1 101 ? 22.720 -3.897 37.503 1.00 58.12 102 LYS A C 1
ATOM 786 O O . LYS A 1 101 ? 23.120 -5.055 37.525 1.00 62.84 102 LYS A O 1
ATOM 792 N N . PRO A 1 102 ? 23.271 -2.958 36.723 1.00 69.36 103 PRO A N 1
ATOM 793 C CA . PRO A 1 102 ? 22.732 -1.607 36.599 1.00 70.15 103 PRO A CA 1
ATOM 794 C C . PRO A 1 102 ? 21.688 -1.565 35.491 1.00 65.49 103 PRO A C 1
ATOM 795 O O . PRO A 1 102 ? 21.685 -2.422 34.602 1.00 65.37 103 PRO A O 1
ATOM 799 N N . PHE A 1 103 ? 20.806 -0.576 35.548 1.00 50.48 104 PHE A N 1
ATOM 800 C CA . PHE A 1 103 ? 19.811 -0.395 34.512 1.00 48.81 104 PHE A CA 1
ATOM 801 C C . PHE A 1 103 ? 19.598 1.087 34.246 1.00 48.83 104 PHE A C 1
ATOM 802 O O . PHE A 1 103 ? 19.783 1.924 35.128 1.00 49.16 104 PHE A O 1
ATOM 810 N N . SER A 1 104 ? 19.207 1.409 33.021 1.00 56.47 105 SER A N 1
ATOM 811 C CA . SER A 1 104 ? 19.045 2.794 32.613 1.00 51.03 105 SER A CA 1
ATOM 812 C C . SER A 1 104 ? 17.709 3.380 33.080 1.00 50.73 105 SER A C 1
ATOM 813 O O . SER A 1 104 ? 16.818 2.657 33.540 1.00 50.27 105 SER A O 1
ATOM 816 N N . VAL A 1 105 ? 17.595 4.700 32.955 1.00 47.69 106 VAL A N 1
ATOM 817 C CA . VAL A 1 105 ? 16.387 5.441 33.283 1.00 47.36 106 VAL A CA 1
ATOM 818 C C . VAL A 1 105 ? 15.258 4.920 32.405 1.00 47.77 106 VAL A C 1
ATOM 819 O O . VAL A 1 105 ? 14.155 4.612 32.873 1.00 47.84 106 VAL A O 1
ATOM 823 N N . GLU A 1 106 ? 15.559 4.823 31.117 1.00 62.99 107 GLU A N 1
ATOM 824 C CA . GLU A 1 106 ? 14.631 4.321 30.120 1.00 59.10 107 GLU A CA 1
ATOM 825 C C . GLU A 1 106 ? 14.078 2.941 30.501 1.00 57.06 107 GLU A C 1
ATOM 826 O O . GLU A 1 106 ? 12.878 2.710 30.433 1.00 57.30 107 GLU A O 1
ATOM 832 N N . ARG A 1 107 ? 14.961 2.032 30.904 1.00 45.83 108 ARG A N 1
ATOM 833 C CA . ARG A 1 107 ? 14.572 0.670 31.250 1.00 45.38 108 ARG A CA 1
ATOM 834 C C . ARG A 1 107 ? 13.700 0.680 32.489 1.00 45.25 108 ARG A C 1
ATOM 835 O O . ARG A 1 107 ? 12.696 -0.025 32.558 1.00 44.82 108 ARG A O 1
ATOM 843 N N . PHE A 1 108 ? 14.089 1.486 33.471 1.00 45.78 109 PHE A N 1
ATOM 844 C CA . PHE A 1 108 ? 13.283 1.660 34.673 1.00 45.86 109 PHE A CA 1
ATOM 845 C C . PHE A 1 108 ? 11.864 2.136 34.356 1.00 45.17 109 PHE A C 1
ATOM 846 O O . PHE A 1 108 ? 10.886 1.494 34.728 1.00 44.72 109 PHE A O 1
ATOM 854 N N . LEU A 1 109 ? 11.764 3.267 33.665 1.00 45.02 110 LEU A N 1
ATOM 855 C CA . LEU A 1 109 ? 10.469 3.870 33.351 1.00 44.42 110 LEU A CA 1
ATOM 856 C C . LEU A 1 109 ? 9.570 2.952 32.539 1.00 43.72 110 LEU A C 1
ATOM 857 O O . LEU A 1 109 ? 8.361 2.918 32.755 1.00 43.30 110 LEU A O 1
ATOM 862 N N . LEU A 1 110 ? 10.161 2.206 31.607 1.00 45.25 111 LEU A N 1
ATOM 863 C CA . LEU A 1 110 ? 9.392 1.266 30.800 1.00 43.16 111 LEU A CA 1
ATOM 864 C C . LEU A 1 110 ? 8.799 0.155 31.662 1.00 46.27 111 LEU A C 1
ATOM 865 O O . LEU A 1 110 ? 7.638 -0.243 31.482 1.00 43.64 111 LEU A O 1
ATOM 870 N N . THR A 1 111 ? 9.597 -0.350 32.597 1.00 43.52 112 THR A N 1
ATOM 871 C CA . THR A 1 111 ? 9.124 -1.385 33.513 1.00 43.58 112 THR A CA 1
ATOM 872 C C . THR A 1 111 ? 8.004 -0.874 34.429 1.00 43.46 112 THR A C 1
ATOM 873 O O . THR A 1 111 ? 7.042 -1.586 34.689 1.00 43.06 112 THR A O 1
ATOM 877 N N . ILE A 1 112 ? 8.146 0.355 34.919 1.00 43.45 113 ILE A N 1
ATOM 878 C CA . ILE A 1 112 ? 7.113 0.984 35.726 1.00 43.49 113 ILE A CA 1
ATOM 879 C C . ILE A 1 112 ? 5.808 1.084 34.945 1.00 42.83 113 ILE A C 1
ATOM 880 O O . ILE A 1 112 ? 4.738 0.742 35.445 1.00 42.31 113 ILE A O 1
ATOM 885 N N . LYS A 1 113 ? 5.908 1.556 33.713 1.00 47.26 114 LYS A N 1
ATOM 886 C CA . LYS A 1 113 ? 4.742 1.696 32.862 1.00 45.88 114 LYS A CA 1
ATOM 887 C C . LYS A 1 113 ? 3.982 0.388 32.779 1.00 45.36 114 LYS A C 1
ATOM 888 O O . LYS A 1 113 ? 2.756 0.358 32.955 1.00 46.20 114 LYS A O 1
ATOM 894 N N . HIS A 1 114 ? 4.708 -0.698 32.512 1.00 41.66 115 HIS A N 1
ATOM 895 C CA . HIS A 1 114 ? 4.084 -2.020 32.426 1.00 41.33 115 HIS A CA 1
ATOM 896 C C . HIS A 1 114 ? 3.554 -2.501 33.772 1.00 41.24 115 HIS A C 1
ATOM 897 O O . HIS A 1 114 ? 2.523 -3.164 33.826 1.00 40.86 115 HIS A O 1
ATOM 904 N N . ALA A 1 115 ? 4.249 -2.170 34.857 1.00 41.96 116 ALA A N 1
ATOM 905 C CA . ALA A 1 115 ? 3.726 -2.486 36.187 1.00 41.90 116 ALA A CA 1
ATOM 906 C C . ALA A 1 115 ? 2.342 -1.859 36.408 1.00 41.47 116 ALA A C 1
ATOM 907 O O . ALA A 1 115 ? 1.443 -2.501 36.938 1.00 41.31 116 ALA A O 1
ATOM 909 N N . PHE A 1 116 ? 2.166 -0.610 35.997 1.00 41.56 117 PHE A N 1
ATOM 910 C CA . PHE A 1 116 ? 0.874 0.032 36.180 1.00 42.25 117 PHE A CA 1
ATOM 911 C C . PHE A 1 116 ? -0.199 -0.561 35.271 1.00 41.95 117 PHE A C 1
ATOM 912 O O . PHE A 1 116 ? -1.345 -0.681 35.676 1.00 40.84 117 PHE A O 1
ATOM 920 N N . GLU A 1 117 ? 0.152 -0.940 34.051 1.00 50.76 118 GLU A N 1
ATOM 921 C CA . GLU A 1 117 ? -0.872 -1.528 33.208 1.00 54.21 118 GLU A CA 1
ATOM 922 C C . GLU A 1 117 ? -1.186 -2.959 33.649 1.00 52.15 118 GLU A C 1
ATOM 923 O O . GLU A 1 117 ? -2.245 -3.488 33.347 1.00 51.90 118 GLU A O 1
ATOM 929 N N . GLU A 1 118 ? -0.275 -3.575 34.390 1.00 42.35 119 GLU A N 1
ATOM 930 C CA . GLU A 1 118 ? -0.567 -4.870 34.981 1.00 46.55 119 GLU A CA 1
ATOM 931 C C . GLU A 1 118 ? -1.543 -4.656 36.134 1.00 45.71 119 GLU A C 1
ATOM 932 O O . GLU A 1 118 ? -2.455 -5.452 36.360 1.00 44.27 119 GLU A O 1
ATOM 938 N N . TYR A 1 119 ? -1.332 -3.571 36.870 1.00 46.73 120 TYR A N 1
ATOM 939 C CA . TYR A 1 119 ? -2.215 -3.218 37.959 1.00 51.67 120 TYR A CA 1
ATOM 940 C C . TYR A 1 119 ? -3.603 -2.883 37.422 1.00 49.03 120 TYR A C 1
ATOM 941 O O . TYR A 1 119 ? -4.608 -3.341 37.948 1.00 48.74 120 TYR A O 1
ATOM 950 N N . SER A 1 120 ? -3.643 -2.091 36.360 1.00 45.06 121 SER A N 1
ATOM 951 C CA . SER A 1 120 ? -4.895 -1.651 35.770 1.00 51.50 121 SER A CA 1
ATOM 952 C C . SER A 1 120 ? -5.649 -2.772 35.058 1.00 55.46 121 SER A C 1
ATOM 953 O O . SER A 1 120 ? -6.805 -2.590 34.690 1.00 49.03 121 SER A O 1
ATOM 956 N N . LYS A 1 121 ? -5.005 -3.917 34.847 1.00 82.29 122 LYS A N 1
ATOM 957 C CA . LYS A 1 121 ? -5.639 -5.004 34.101 1.00 92.41 122 LYS A CA 1
ATOM 958 C C . LYS A 1 121 ? -6.173 -6.100 35.002 1.00 97.53 122 LYS A C 1
ATOM 959 O O . LYS A 1 121 ? -5.514 -7.118 35.198 1.00 101.95 122 LYS A O 1
ATOM 965 N N . LYS A 1 122 ? -7.367 -5.897 35.544 1.00 133.66 123 LYS A N 1
ATOM 966 C CA . LYS A 1 122 ? -8.025 -6.950 36.303 1.00 133.66 123 LYS A CA 1
ATOM 967 C C . LYS A 1 122 ? -9.354 -7.339 35.667 1.00 133.25 123 LYS A C 1
ATOM 968 O O . LYS A 1 122 ? -10.044 -6.505 35.080 1.00 217.07 123 LYS A O 1
ATOM 974 N N . ALA A 1 123 ? -9.699 -8.617 35.784 1.00 131.11 124 ALA A N 1
ATOM 975 C CA . ALA A 1 123 ? -10.961 -9.127 35.270 1.00 134.86 124 ALA A CA 1
ATOM 976 C C . ALA A 1 123 ? -12.026 -9.091 36.358 1.00 136.52 124 ALA A C 1
ATOM 977 O O . ALA A 1 123 ? -11.818 -9.609 37.457 1.00 134.43 124 ALA A O 1
ATOM 979 N N . PRO A 1 124 ? -13.168 -8.454 36.061 1.00 157.15 125 PRO A N 1
ATOM 980 C CA . PRO A 1 124 ? -14.285 -8.370 37.005 1.00 159.28 125 PRO A CA 1
ATOM 981 C C . PRO A 1 124 ? -15.521 -9.229 36.677 1.00 162.64 125 PRO A C 1
ATOM 982 O O . PRO A 1 124 ? -16.580 -8.939 37.233 1.00 165.06 125 PRO A O 1
ATOM 986 N N . PRO A 1 125 ? -15.406 -10.256 35.808 1.00 174.51 126 PRO A N 1
ATOM 987 C CA . PRO A 1 125 ? -16.619 -11.028 35.494 1.00 177.02 126 PRO A CA 1
ATOM 988 C C . PRO A 1 125 ? -17.073 -11.923 36.647 1.00 174.37 126 PRO A C 1
ATOM 989 O O . PRO A 1 125 ? -17.440 -13.077 36.420 1.00 178.64 126 PRO A O 1
ATOM 993 N N . GLN A 1 126 ? -17.055 -11.387 37.864 1.00 162.36 127 GLN A N 1
ATOM 994 C CA . GLN A 1 126 ? -17.438 -12.135 39.057 1.00 166.72 127 GLN A CA 1
ATOM 995 C C . GLN A 1 126 ? -18.858 -12.686 38.955 1.00 160.47 127 GLN A C 1
ATOM 996 O O . GLN A 1 126 ? -19.251 -13.557 39.729 1.00 162.20 127 GLN A O 1
ATOM 1002 N N . GLU A 1 127 ? -19.617 -12.163 37.998 1.00 143.97 128 GLU A N 1
ATOM 1003 C CA . GLU A 1 127 ? -21.003 -12.560 37.774 1.00 145.09 128 GLU A CA 1
ATOM 1004 C C . GLU A 1 127 ? -21.298 -14.019 38.124 1.00 142.22 128 GLU A C 1
ATOM 1005 O O . GLU A 1 127 ? -20.555 -14.919 37.738 1.00 138.27 128 GLU A O 1
ATOM 1011 N N . GLU A 1 128 ? -22.382 -14.244 38.863 1.00 119.77 129 GLU A N 1
ATOM 1012 C CA . GLU A 1 128 ? -22.928 -15.586 39.032 1.00 110.21 129 GLU A CA 1
ATOM 1013 C C . GLU A 1 128 ? -24.007 -15.791 37.984 1.00 106.36 129 GLU A C 1
ATOM 1014 O O . GLU A 1 128 ? -24.593 -14.827 37.486 1.00 102.56 129 GLU A O 1
ATOM 1020 N N . ILE A 1 129 ? -24.272 -17.046 37.646 1.00 68.28 130 ILE A N 1
ATOM 1021 C CA . ILE A 1 129 ? -25.293 -17.354 36.650 1.00 60.06 130 ILE A CA 1
ATOM 1022 C C . ILE A 1 129 ? -26.448 -18.100 37.291 1.00 61.84 130 ILE A C 1
ATOM 1023 O O . ILE A 1 129 ? -26.253 -19.135 37.924 1.00 62.02 130 ILE A O 1
ATOM 1028 N N . GLU A 1 130 ? -27.651 -17.567 37.124 1.00 70.73 131 GLU A N 1
ATOM 1029 C CA . GLU A 1 130 ? -28.842 -18.186 37.686 1.00 71.54 131 GLU A CA 1
ATOM 1030 C C . GLU A 1 130 ? -29.413 -19.210 36.717 1.00 68.31 131 GLU A C 1
ATOM 1031 O O . GLU A 1 130 ? -29.740 -18.893 35.574 1.00 62.68 131 GLU A O 1
ATOM 1037 N N . PHE A 1 131 ? -29.527 -20.446 37.179 1.00 47.26 132 PHE A N 1
ATOM 1038 C CA . PHE A 1 131 ? -30.104 -21.501 36.367 1.00 39.20 132 PHE A CA 1
ATOM 1039 C C . PHE A 1 131 ? -31.152 -22.200 37.198 1.00 45.04 132 PHE A C 1
ATOM 1040 O O . PHE A 1 131 ? -30.873 -23.192 37.859 1.00 42.88 132 PHE A O 1
ATOM 1048 N N . VAL A 1 132 ? -32.367 -21.671 37.173 1.00 48.00 133 VAL A N 1
ATOM 1049 C CA . VAL A 1 132 ? -33.386 -22.091 38.123 1.00 44.08 133 VAL A CA 1
ATOM 1050 C C . VAL A 1 132 ? -34.191 -23.289 37.629 1.00 43.47 133 VAL A C 1
ATOM 1051 O O . VAL A 1 132 ? -34.608 -23.332 36.469 1.00 42.69 133 VAL A O 1
ATOM 1055 N N . GLY A 1 133 ? -34.398 -24.256 38.518 1.00 39.15 134 GLY A N 1
ATOM 1056 C CA . GLY A 1 133 ? -35.165 -25.441 38.197 1.00 38.88 134 GLY A CA 1
ATOM 1057 C C . GLY A 1 133 ? -34.816 -26.633 39.068 1.00 41.20 134 GLY A C 1
ATOM 1058 O O . GLY A 1 133 ? -33.635 -26.924 39.305 1.00 43.62 134 GLY A O 1
ATOM 1059 N N . GLU A 1 134 ? -35.848 -27.334 39.526 1.00 39.59 135 GLU A N 1
ATOM 1060 C CA . GLU A 1 134 ? -35.671 -28.523 40.348 1.00 40.21 135 GLU A CA 1
ATOM 1061 C C . GLU A 1 134 ? -36.325 -29.778 39.748 1.00 40.38 135 GLU A C 1
ATOM 1062 O O . GLU A 1 134 ? -36.231 -30.851 40.325 1.00 40.78 135 GLU A O 1
ATOM 1068 N N . HIS A 1 135 ? -36.987 -29.656 38.599 1.00 40.08 136 HIS A N 1
ATOM 1069 C CA . HIS A 1 135 ? -37.519 -30.846 37.937 1.00 41.85 136 HIS A CA 1
ATOM 1070 C C . HIS A 1 135 ? -36.391 -31.824 37.648 1.00 43.16 136 HIS A C 1
ATOM 1071 O O . HIS A 1 135 ? -35.336 -31.419 37.172 1.00 43.25 136 HIS A O 1
ATOM 1078 N N . PRO A 1 136 ? -36.623 -33.119 37.926 1.00 40.88 137 PRO A N 1
ATOM 1079 C CA . PRO A 1 136 ? -35.636 -34.184 37.696 1.00 41.25 137 PRO A CA 1
ATOM 1080 C C . PRO A 1 136 ? -34.920 -34.067 36.343 1.00 41.00 137 PRO A C 1
ATOM 1081 O O . PRO A 1 136 ? -33.725 -34.359 36.241 1.00 40.64 137 PRO A O 1
ATOM 1085 N N . LYS A 1 137 ? -35.633 -33.639 35.309 1.00 40.93 138 LYS A N 1
ATOM 1086 C CA . LYS A 1 137 ? -34.982 -33.459 34.015 1.00 43.93 138 LYS A CA 1
ATOM 1087 C C . LYS A 1 137 ? -33.950 -32.323 34.054 1.00 44.82 138 LYS A C 1
ATOM 1088 O O . LYS A 1 137 ? -32.864 -32.442 33.486 1.00 41.27 138 LYS A O 1
ATOM 1094 N N . ILE A 1 138 ? -34.280 -31.240 34.752 1.00 39.62 139 ILE A N 1
ATOM 1095 C CA . ILE A 1 138 ? -33.341 -30.137 34.888 1.00 39.37 139 ILE A CA 1
ATOM 1096 C C . ILE A 1 138 ? -32.173 -30.468 35.807 1.00 39.57 139 ILE A C 1
ATOM 1097 O O . ILE A 1 138 ? -31.046 -30.105 35.523 1.00 39.40 139 ILE A O 1
ATOM 1102 N N . LEU A 1 139 ? -32.441 -31.160 36.908 1.00 39.79 140 LEU A N 1
ATOM 1103 C CA . LEU A 1 139 ? -31.366 -31.586 37.804 1.00 40.01 140 LEU A CA 1
ATOM 1104 C C . LEU A 1 139 ? -30.380 -32.511 37.086 1.00 40.07 140 LEU A C 1
ATOM 1105 O O . LEU A 1 139 ? -29.178 -32.477 37.350 1.00 40.09 140 LEU A O 1
ATOM 1110 N N . GLU A 1 140 ? -30.893 -33.325 36.173 1.00 61.99 141 GLU A N 1
ATOM 1111 C CA . GLU A 1 140 ? -30.062 -34.224 35.382 1.00 62.09 141 GLU A CA 1
ATOM 1112 C C . GLU A 1 140 ? -29.088 -33.435 34.496 1.00 61.71 141 GLU A C 1
ATOM 1113 O O . GLU A 1 140 ? -27.906 -33.756 34.427 1.00 83.37 141 GLU A O 1
ATOM 1119 N N . ILE A 1 141 ? -29.597 -32.393 33.833 1.00 39.66 142 ILE A N 1
ATOM 1120 C CA . ILE A 1 141 ? -28.770 -31.477 33.036 1.00 39.56 142 ILE A CA 1
ATOM 1121 C C . ILE A 1 141 ? -27.713 -30.797 33.924 1.00 39.50 142 ILE A C 1
ATOM 1122 O O . ILE A 1 141 ? -26.536 -30.719 33.565 1.00 39.31 142 ILE A O 1
ATOM 1127 N N . LYS A 1 142 ? -28.131 -30.333 35.098 1.00 39.11 143 LYS A N 1
ATOM 1128 C CA . LYS A 1 142 ? -27.212 -29.650 36.011 1.00 39.08 143 LYS A CA 1
ATOM 1129 C C . LYS A 1 142 ? -26.040 -30.521 36.462 1.00 41.06 143 LYS A C 1
ATOM 1130 O O . LYS A 1 142 ? -24.937 -30.010 36.679 1.00 41.04 143 LYS A O 1
ATOM 1136 N N . ARG A 1 143 ? -26.276 -31.827 36.591 1.00 40.27 144 ARG A N 1
ATOM 1137 C CA . ARG A 1 143 ? -25.214 -32.776 36.931 1.00 48.02 144 ARG A CA 1
ATOM 1138 C C . ARG A 1 143 ? -24.334 -33.095 35.726 1.00 48.43 144 ARG A C 1
ATOM 1139 O O . ARG A 1 143 ? -23.161 -33.440 35.870 1.00 54.11 144 ARG A O 1
ATOM 1147 N N . LEU A 1 144 ? -24.910 -32.984 34.536 1.00 40.84 145 LEU A N 1
ATOM 1148 C CA . LEU A 1 144 ? -24.209 -33.352 33.317 1.00 41.98 145 LEU A CA 1
ATOM 1149 C C . LEU A 1 144 ? -23.213 -32.273 32.895 1.00 42.19 145 LEU A C 1
ATOM 1150 O O . LEU A 1 144 ? -22.117 -32.573 32.424 1.00 42.95 145 LEU A O 1
ATOM 1155 N N . ILE A 1 145 ? -23.606 -31.019 33.086 1.00 39.06 146 ILE A N 1
ATOM 1156 C CA . ILE A 1 145 ? -22.840 -29.868 32.624 1.00 39.66 146 ILE A CA 1
ATOM 1157 C C . ILE A 1 145 ? -21.368 -29.870 33.045 1.00 42.28 146 ILE A C 1
ATOM 1158 O O . ILE A 1 145 ? -20.486 -29.614 32.220 1.00 42.30 146 ILE A O 1
ATOM 1163 N N . PRO A 1 146 ? -21.097 -30.141 34.329 1.00 53.23 147 PRO A N 1
ATOM 1164 C CA . PRO A 1 146 ? -19.716 -30.123 34.823 1.00 57.88 147 PRO A CA 1
ATOM 1165 C C . PRO A 1 146 ? -18.868 -31.266 34.250 1.00 62.43 147 PRO A C 1
ATOM 1166 O O . PRO A 1 146 ? -17.647 -31.131 34.137 1.00 70.49 147 PRO A O 1
ATOM 1170 N N . LYS A 1 147 ? -19.513 -32.374 33.899 1.00 54.55 148 LYS A N 1
ATOM 1171 C CA . LYS A 1 147 ? -18.827 -33.511 33.293 1.00 60.30 148 LYS A CA 1
ATOM 1172 C C . LYS A 1 147 ? -18.448 -33.243 31.833 1.00 63.50 148 LYS A C 1
ATOM 1173 O O . LYS A 1 147 ? -17.395 -33.670 31.361 1.00 72.46 148 LYS A O 1
ATOM 1179 N N . ILE A 1 148 ? -19.328 -32.540 31.127 1.00 67.01 149 ILE A N 1
ATOM 1180 C CA . ILE A 1 148 ? -19.137 -32.192 29.727 1.00 59.03 149 ILE A CA 1
ATOM 1181 C C . ILE A 1 148 ? -18.085 -31.099 29.569 1.00 60.40 149 ILE A C 1
ATOM 1182 O O . ILE A 1 148 ? -17.330 -31.085 28.601 1.00 63.27 149 ILE A O 1
ATOM 1187 N N . ALA A 1 149 ? -18.041 -30.191 30.540 1.00 53.81 150 ALA A N 1
ATOM 1188 C CA . ALA A 1 149 ? -17.392 -28.895 30.367 1.00 43.96 150 ALA A CA 1
ATOM 1189 C C . ALA A 1 149 ? -15.877 -28.901 30.239 1.00 51.83 150 ALA A C 1
ATOM 1190 O O . ALA A 1 149 ? -15.315 -28.029 29.581 1.00 44.75 150 ALA A O 1
ATOM 1192 N N . LYS A 1 150 ? -15.208 -29.849 30.879 1.00 70.44 151 LYS A N 1
ATOM 1193 C CA . LYS A 1 150 ? -13.754 -29.803 30.902 1.00 85.81 151 LYS A CA 1
ATOM 1194 C C . LYS A 1 150 ? -13.142 -30.413 29.648 1.00 84.63 151 LYS A C 1
ATOM 1195 O O . LYS A 1 150 ? -11.923 -30.459 29.496 1.00 91.85 151 LYS A O 1
ATOM 1201 N N . SER A 1 151 ? -14.000 -30.859 28.740 1.00 67.41 152 SER A N 1
ATOM 1202 C CA . SER A 1 151 ? -13.547 -31.341 27.447 1.00 62.55 152 SER A CA 1
ATOM 1203 C C . SER A 1 151 ? -13.426 -30.177 26.475 1.00 60.47 152 SER A C 1
ATOM 1204 O O . SER A 1 151 ? -13.855 -29.062 26.772 1.00 55.78 152 SER A O 1
ATOM 1207 N N . LYS A 1 152 ? -12.836 -30.426 25.314 1.00 62.30 153 LYS A N 1
ATOM 1208 C CA . LYS A 1 152 ? -12.838 -29.418 24.266 1.00 59.30 153 LYS A CA 1
ATOM 1209 C C . LYS A 1 152 ? -13.758 -29.822 23.116 1.00 52.92 153 LYS A C 1
ATOM 1210 O O . LYS A 1 152 ? -13.930 -29.071 22.158 1.00 53.72 153 LYS A O 1
ATOM 1216 N N . ALA A 1 153 ? -14.346 -31.009 23.220 1.00 44.48 154 ALA A N 1
ATOM 1217 C CA . ALA A 1 153 ? -15.301 -31.488 22.224 1.00 44.45 154 ALA A CA 1
ATOM 1218 C C . ALA A 1 153 ? -16.524 -30.568 22.166 1.00 39.09 154 ALA A C 1
ATOM 1219 O O . ALA A 1 153 ? -16.969 -30.062 23.195 1.00 39.02 154 ALA A O 1
ATOM 1221 N N . PRO A 1 154 ? -17.058 -30.330 20.961 1.00 39.10 155 PRO A N 1
ATOM 1222 C CA . PRO A 1 154 ? -18.179 -29.391 20.859 1.00 40.60 155 PRO A CA 1
ATOM 1223 C C . PRO A 1 154 ? -19.473 -29.955 21.452 1.00 38.86 155 PRO A C 1
ATOM 1224 O O . PRO A 1 154 ? -19.643 -31.168 21.563 1.00 39.17 155 PRO A O 1
ATOM 1228 N N . VAL A 1 155 ? -20.367 -29.060 21.842 1.00 38.63 156 VAL A N 1
ATOM 1229 C CA . VAL A 1 155 ? -21.633 -29.447 22.436 1.00 38.75 156 VAL A CA 1
ATOM 1230 C C . VAL A 1 155 ? -22.768 -28.838 21.639 1.00 38.50 156 VAL A C 1
ATOM 1231 O O . VAL A 1 155 ? -22.736 -27.659 21.319 1.00 38.32 156 VAL A O 1
ATOM 1235 N N . LEU A 1 156 ? -23.761 -29.651 21.312 1.00 39.40 157 LEU A N 1
ATOM 1236 C CA . LEU A 1 156 ? -24.962 -29.178 20.652 1.00 38.70 157 LEU A CA 1
ATOM 1237 C C . LEU A 1 156 ? -26.103 -29.180 21.663 1.00 39.09 157 LEU A C 1
ATOM 1238 O O . LEU A 1 156 ? -26.420 -30.210 22.245 1.00 38.99 157 LEU A O 1
ATOM 1243 N N . ILE A 1 157 ? -26.705 -28.019 21.875 1.00 38.37 158 ILE A N 1
ATOM 1244 C CA . ILE A 1 157 ? -27.829 -27.889 22.784 1.00 39.43 158 ILE A CA 1
ATOM 1245 C C . ILE A 1 157 ? -29.131 -27.774 21.992 1.00 39.30 158 ILE A C 1
ATOM 1246 O O . ILE A 1 157 ? -29.339 -26.792 21.291 1.00 39.37 158 ILE A O 1
ATOM 1251 N N . THR A 1 158 ? -29.994 -28.779 22.102 1.00 39.04 159 THR A N 1
ATOM 1252 C CA . THR A 1 158 ? -31.295 -28.760 21.433 1.00 38.89 159 THR A CA 1
ATOM 1253 C C . THR A 1 158 ? -32.408 -28.348 22.391 1.00 39.02 159 THR A C 1
ATOM 1254 O O . THR A 1 158 ? -32.410 -28.697 23.570 1.00 39.03 159 THR A O 1
ATOM 1258 N N . GLY A 1 159 ? -33.359 -27.586 21.888 1.00 41.16 160 GLY A N 1
ATOM 1259 C CA . GLY A 1 159 ? -34.441 -27.119 22.730 1.00 38.71 160 GLY A CA 1
ATOM 1260 C C . GLY A 1 159 ? -35.260 -26.100 21.992 1.00 38.70 160 GLY A C 1
ATOM 1261 O O . GLY A 1 159 ? -34.778 -25.492 21.040 1.00 40.78 160 GLY A O 1
ATOM 1262 N N . GLU A 1 160 ? -36.497 -25.908 22.435 1.00 40.20 161 GLU A N 1
ATOM 1263 C CA . GLU A 1 160 ? -37.363 -24.896 21.858 1.00 38.85 161 GLU A CA 1
ATOM 1264 C C . GLU A 1 160 ? -36.846 -23.503 22.191 1.00 41.93 161 GLU A C 1
ATOM 1265 O O . GLU A 1 160 ? -35.936 -23.342 23.017 1.00 38.19 161 GLU A O 1
ATOM 1271 N N . SER A 1 161 ? -37.431 -22.498 21.547 1.00 40.05 162 SER A N 1
ATOM 1272 C CA . SER A 1 161 ? -37.011 -21.125 21.761 1.00 45.65 162 SER A CA 1
ATOM 1273 C C . SER A 1 161 ? -37.287 -20.709 23.190 1.00 41.14 162 SER A C 1
ATOM 1274 O O . SER A 1 161 ? -38.316 -21.076 23.762 1.00 38.10 162 SER A O 1
ATOM 1277 N N . GLY A 1 162 ? -36.356 -19.952 23.760 1.00 38.01 163 GLY A N 1
ATOM 1278 C CA . GLY A 1 162 ? -36.500 -19.450 25.108 1.00 37.54 163 GLY A CA 1
ATOM 1279 C C . GLY A 1 162 ? -36.443 -20.491 26.204 1.00 37.81 163 GLY A C 1
ATOM 1280 O O . GLY A 1 162 ? -37.033 -20.293 27.257 1.00 37.95 163 GLY A O 1
ATOM 1281 N N . THR A 1 163 ? -35.734 -21.593 25.988 1.00 38.01 164 THR A N 1
ATOM 1282 C CA . THR A 1 163 ? -35.601 -22.610 27.044 1.00 37.83 164 THR A CA 1
ATOM 1283 C C . THR A 1 163 ? -34.298 -22.517 27.860 1.00 37.83 164 THR A C 1
ATOM 1284 O O . THR A 1 163 ? -34.030 -23.373 28.694 1.00 37.84 164 THR A O 1
ATOM 1288 N N . GLY A 1 164 ? -33.496 -21.478 27.633 1.00 37.33 165 GLY A N 1
ATOM 1289 C CA . GLY A 1 164 ? -32.312 -21.279 28.446 1.00 37.02 165 GLY A CA 1
ATOM 1290 C C . GLY A 1 164 ? -31.040 -21.859 27.858 1.00 37.04 165 GLY A C 1
ATOM 1291 O O . GLY A 1 164 ? -30.078 -22.109 28.577 1.00 37.17 165 GLY A O 1
ATOM 1292 N N . LYS A 1 165 ? -31.029 -22.062 26.547 1.00 37.08 166 LYS A N 1
ATOM 1293 C CA . LYS A 1 165 ? -29.878 -22.652 25.882 1.00 37.13 166 LYS A CA 1
ATOM 1294 C C . LYS A 1 165 ? -28.591 -21.844 26.080 1.00 38.68 166 LYS A C 1
ATOM 1295 O O . LYS A 1 165 ? -27.522 -22.418 26.223 1.00 39.15 166 LYS A O 1
ATOM 1301 N N . GLU A 1 166 ? -28.692 -20.519 26.102 1.00 41.10 167 GLU A N 1
ATOM 1302 C CA . GLU A 1 166 ? -27.516 -19.687 26.327 1.00 43.27 167 GLU A CA 1
ATOM 1303 C C . GLU A 1 166 ? -26.996 -19.788 27.763 1.00 43.97 167 GLU A C 1
ATOM 1304 O O . GLU A 1 166 ? -25.783 -19.802 28.000 1.00 44.25 167 GLU A O 1
ATOM 1310 N N . ILE A 1 167 ? -27.905 -19.856 28.725 1.00 36.59 168 ILE A N 1
ATOM 1311 C CA . ILE A 1 167 ? -27.489 -20.036 30.111 1.00 37.67 168 ILE A CA 1
ATOM 1312 C C . ILE A 1 167 ? -26.650 -21.294 30.263 1.00 42.44 168 ILE A C 1
ATOM 1313 O O . ILE A 1 167 ? -25.617 -21.281 30.930 1.00 44.97 168 ILE A O 1
ATOM 1318 N N . VAL A 1 168 ? -27.103 -22.390 29.662 1.00 37.03 169 VAL A N 1
ATOM 1319 C CA . VAL A 1 168 ? -26.383 -23.641 29.784 1.00 37.14 169 VAL A CA 1
ATOM 1320 C C . VAL A 1 168 ? -24.986 -23.490 29.180 1.00 37.19 169 VAL A C 1
ATOM 1321 O O . VAL A 1 168 ? -23.996 -23.965 29.748 1.00 37.19 169 VAL A O 1
ATOM 1325 N N . ALA A 1 169 ? -24.922 -22.824 28.032 1.00 37.25 170 ALA A N 1
ATOM 1326 C CA . ALA A 1 169 ? -23.665 -22.564 27.336 1.00 36.88 170 ALA A CA 1
ATOM 1327 C C . ALA A 1 169 ? -22.666 -21.763 28.192 1.00 37.12 170 ALA A C 1
ATOM 1328 O O . ALA A 1 169 ? -21.482 -22.102 28.249 1.00 37.31 170 ALA A O 1
ATOM 1330 N N . ARG A 1 170 ? -23.138 -20.714 28.858 1.00 38.87 171 ARG A N 1
ATOM 1331 C CA . ARG A 1 170 ? -22.285 -19.940 29.766 1.00 39.20 171 ARG A CA 1
ATOM 1332 C C . ARG A 1 170 ? -21.832 -20.764 30.955 1.00 46.69 171 ARG A C 1
ATOM 1333 O O . ARG A 1 170 ? -20.685 -20.661 31.399 1.00 44.69 171 ARG A O 1
ATOM 1341 N N . LEU A 1 171 ? -22.742 -21.578 31.477 1.00 37.38 172 LEU A N 1
ATOM 1342 C CA . LEU A 1 171 ? -22.398 -22.469 32.569 1.00 37.28 172 LEU A CA 1
ATOM 1343 C C . LEU A 1 171 ? -21.258 -23.360 32.134 1.00 41.17 172 LEU A C 1
ATOM 1344 O O . LEU A 1 171 ? -20.260 -23.485 32.841 1.00 48.29 172 LEU A O 1
ATOM 1349 N N . ILE A 1 172 ? -21.404 -23.970 30.958 1.00 38.34 173 ILE A N 1
ATOM 1350 C CA . ILE A 1 172 ? -20.391 -24.882 30.425 1.00 37.57 173 ILE A CA 1
ATOM 1351 C C . ILE A 1 172 ? -19.040 -24.178 30.309 1.00 37.47 173 ILE A C 1
ATOM 1352 O O . ILE A 1 172 ? -18.021 -24.709 30.738 1.00 39.95 173 ILE A O 1
ATOM 1357 N N . HIS A 1 173 ? -19.039 -22.984 29.726 1.00 42.36 174 HIS A N 1
ATOM 1358 C CA . HIS A 1 173 ? -17.823 -22.196 29.608 1.00 38.33 174 HIS A CA 1
ATOM 1359 C C . HIS A 1 173 ? -17.208 -21.970 30.991 1.00 45.76 174 HIS A C 1
ATOM 1360 O O . HIS A 1 173 ? -16.047 -22.310 31.235 1.00 44.90 174 HIS A O 1
ATOM 1367 N N . ARG A 1 174 ? -18.008 -21.411 31.892 1.00 49.08 175 ARG A N 1
ATOM 1368 C CA . ARG A 1 174 ? -17.613 -21.209 33.283 1.00 52.06 175 ARG A CA 1
ATOM 1369 C C . ARG A 1 174 ? -16.898 -22.417 33.895 1.00 56.71 175 ARG A C 1
ATOM 1370 O O . ARG A 1 174 ? -15.823 -22.277 34.470 1.00 55.68 175 ARG A O 1
ATOM 1378 N N . TYR A 1 175 ? -17.503 -23.596 33.777 1.00 56.36 176 TYR A N 1
ATOM 1379 C CA . TYR A 1 175 ? -16.956 -24.816 34.377 1.00 57.33 176 TYR A CA 1
ATOM 1380 C C . TYR A 1 175 ? -15.759 -25.372 33.613 1.00 59.95 176 TYR A C 1
ATOM 1381 O O . TYR A 1 175 ? -14.911 -26.048 34.194 1.00 65.68 176 TYR A O 1
ATOM 1390 N N . SER A 1 176 ? -15.696 -25.095 32.313 1.00 47.21 177 SER A N 1
ATOM 1391 C CA . SER A 1 176 ? -14.603 -25.584 31.479 1.00 48.93 177 SER A CA 1
ATOM 1392 C C . SER A 1 176 ? -13.263 -25.063 31.993 1.00 51.46 177 SER A C 1
ATOM 1393 O O . SER A 1 176 ? -12.243 -25.752 31.907 1.00 46.46 177 SER A O 1
ATOM 1396 N N . GLY A 1 177 ? -13.271 -23.842 32.516 1.00 49.36 178 GLY A N 1
ATOM 1397 C CA . GLY A 1 177 ? -12.069 -23.246 33.065 1.00 50.59 178 GLY A CA 1
ATOM 1398 C C . GLY A 1 177 ? -11.282 -22.410 32.071 1.00 55.62 178 GLY A C 1
ATOM 1399 O O . GLY A 1 177 ? -10.287 -21.784 32.435 1.00 55.64 178 GLY A O 1
ATOM 1400 N N . ARG A 1 178 ? -11.726 -22.395 30.818 1.00 51.68 179 ARG A N 1
ATOM 1401 C CA . ARG A 1 178 ? -11.021 -21.678 29.765 1.00 46.02 179 ARG A CA 1
ATOM 1402 C C . ARG A 1 178 ? -10.979 -20.181 30.062 1.00 45.54 179 ARG A C 1
ATOM 1403 O O . ARG A 1 178 ? -11.974 -19.599 30.491 1.00 45.89 179 ARG A O 1
ATOM 1411 N N . LYS A 1 179 ? -9.817 -19.565 29.849 1.00 64.21 180 LYS A N 1
ATOM 1412 C CA . LYS A 1 179 ? -9.591 -18.179 30.262 1.00 64.48 180 LYS A CA 1
ATOM 1413 C C . LYS A 1 179 ? -10.070 -17.154 29.242 1.00 55.81 180 LYS A C 1
ATOM 1414 O O . LYS A 1 179 ? -10.308 -15.989 29.576 1.00 48.43 180 LYS A O 1
ATOM 1420 N N . GLY A 1 180 ? -10.197 -17.585 27.995 1.00 43.61 181 GLY A N 1
ATOM 1421 C CA . GLY A 1 180 ? -10.666 -16.705 26.944 1.00 41.02 181 GLY A CA 1
ATOM 1422 C C . GLY A 1 180 ? -12.122 -16.311 27.123 1.00 38.08 181 GLY A C 1
ATOM 1423 O O . GLY A 1 180 ? -12.787 -16.752 28.059 1.00 38.57 181 GLY A O 1
ATOM 1424 N N . ALA A 1 181 ? -12.621 -15.493 26.201 1.00 41.47 182 ALA A N 1
ATOM 1425 C CA . ALA A 1 181 ? -13.947 -14.901 26.325 1.00 42.24 182 ALA A CA 1
ATOM 1426 C C . ALA A 1 181 ? -15.068 -15.827 25.863 1.00 48.32 182 ALA A C 1
ATOM 1427 O O . ALA A 1 181 ? -14.835 -16.808 25.145 1.00 42.60 182 ALA A O 1
ATOM 1429 N N . PHE A 1 182 ? -16.284 -15.495 26.291 1.00 40.39 183 PHE A N 1
ATOM 1430 C CA . PHE A 1 182 ? -17.494 -16.148 25.80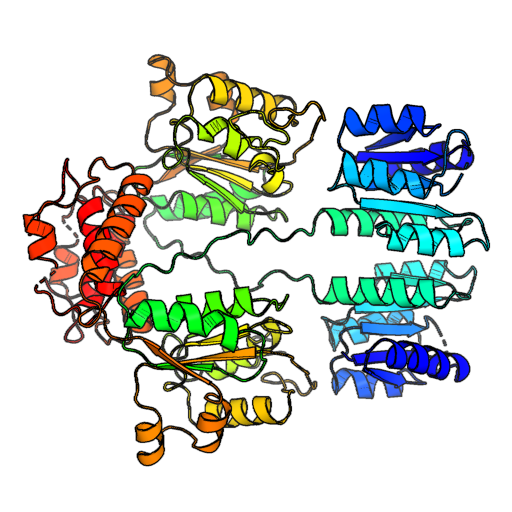6 1.00 43.60 183 PHE A CA 1
ATOM 1431 C C . PHE A 1 182 ? -18.064 -15.276 24.707 1.00 40.48 183 PHE A C 1
ATOM 1432 O O . PHE A 1 182 ? -18.578 -14.190 24.965 1.00 40.36 183 PHE A O 1
ATOM 1440 N N . VAL A 1 183 ? -17.946 -15.747 23.475 1.00 44.87 184 VAL A N 1
ATOM 1441 C CA . VAL A 1 183 ? -18.413 -15.007 22.315 1.00 41.73 184 VAL A CA 1
ATOM 1442 C C . VAL A 1 183 ? -19.692 -15.661 21.793 1.00 42.06 184 VAL A C 1
ATOM 1443 O O . VAL A 1 183 ? -19.679 -16.820 21.390 1.00 45.53 184 VAL A O 1
ATOM 1447 N N . ASP A 1 184 ? -20.812 -14.951 21.815 1.00 57.62 185 ASP A N 1
ATOM 1448 C CA . ASP A 1 184 ? -22.009 -15.539 21.229 1.00 57.25 185 ASP A CA 1
ATOM 1449 C C . ASP A 1 184 ? -22.387 -14.898 19.899 1.00 62.20 185 ASP A C 1
ATOM 1450 O O . ASP A 1 184 ? -22.359 -13.680 19.742 1.00 63.10 185 ASP A O 1
ATOM 1455 N N . LEU A 1 185 ? -22.693 -15.748 18.929 1.00 55.63 186 LEU A N 1
ATOM 1456 C CA . LEU A 1 185 ? -23.153 -15.295 17.627 1.00 59.57 186 LEU A CA 1
ATOM 1457 C C . LEU A 1 185 ? -24.549 -15.845 17.348 1.00 62.30 186 LEU A C 1
ATOM 1458 O O . LEU A 1 185 ? -24.776 -17.059 17.406 1.00 56.58 186 LEU A O 1
ATOM 1463 N N . ASN A 1 186 ? -25.481 -14.947 17.057 1.00 51.59 187 ASN A N 1
ATOM 1464 C CA . ASN A 1 186 ? -26.831 -15.345 16.692 1.00 57.19 187 ASN A CA 1
ATOM 1465 C C . ASN A 1 186 ? -26.916 -15.480 15.183 1.00 63.47 187 ASN A C 1
ATOM 1466 O O . ASN A 1 186 ? -26.732 -14.509 14.459 1.00 67.84 187 ASN A O 1
ATOM 1471 N N . CYS A 1 187 ? -27.189 -16.686 14.708 1.00 60.20 188 CYS A N 1
ATOM 1472 C CA . CYS A 1 187 ? -27.089 -16.963 13.284 1.00 63.52 188 CYS A CA 1
ATOM 1473 C C . CYS A 1 187 ? -28.371 -16.637 12.533 1.00 66.91 188 CYS A C 1
ATOM 1474 O O . CYS A 1 187 ? -28.440 -16.794 11.314 1.00 70.13 188 CYS A O 1
ATOM 1477 N N . ALA A 1 188 ? -29.379 -16.177 13.264 1.00 74.19 189 ALA A N 1
ATOM 1478 C CA . ALA A 1 188 ? -30.651 -15.811 12.657 1.00 81.72 189 ALA A CA 1
ATOM 1479 C C . ALA A 1 188 ? -30.881 -14.310 12.764 1.00 85.44 189 ALA A C 1
ATOM 1480 O O . ALA A 1 188 ? -31.189 -13.653 11.772 1.00 91.67 189 ALA A O 1
ATOM 1482 N N . SER A 1 189 ? -30.722 -13.777 13.973 1.00 87.12 190 SER A N 1
ATOM 1483 C CA . SER A 1 189 ? -30.860 -12.344 14.226 1.00 88.16 190 SER A CA 1
ATOM 1484 C C . SER A 1 189 ? -29.965 -11.515 13.310 1.00 95.96 190 SER A C 1
ATOM 1485 O O . SER A 1 189 ? -30.111 -10.296 13.221 1.00 98.08 190 SER A O 1
ATOM 1488 N N . ILE A 1 190 ? -29.035 -12.189 12.640 1.00 108.19 191 ILE A N 1
ATOM 1489 C CA . ILE A 1 190 ? -28.106 -11.549 11.719 1.00 104.98 191 ILE A CA 1
ATOM 1490 C C . ILE A 1 190 ? -28.559 -11.759 10.273 1.00 109.80 191 ILE A C 1
ATOM 1491 O O . ILE A 1 190 ? -29.058 -12.831 9.924 1.00 108.30 191 ILE A O 1
ATOM 1496 N N . PRO A 1 191 ? -28.403 -10.723 9.433 1.00 125.03 192 PRO A N 1
ATOM 1497 C CA . PRO A 1 191 ? -28.735 -10.790 8.006 1.00 129.07 192 PRO A CA 1
ATOM 1498 C C . PRO A 1 191 ? -28.113 -11.999 7.319 1.00 130.83 192 PRO A C 1
ATOM 1499 O O . PRO A 1 191 ? -27.004 -12.406 7.660 1.00 124.90 192 PRO A O 1
ATOM 1503 N N . GLN A 1 192 ? -28.835 -12.554 6.352 1.00 133.60 193 GLN A N 1
ATOM 1504 C CA . GLN A 1 192 ? -28.420 -13.762 5.647 1.00 133.93 193 GLN A CA 1
ATOM 1505 C C . GLN A 1 192 ? -26.911 -13.951 5.575 1.00 133.81 193 GLN A C 1
ATOM 1506 O O . GLN A 1 192 ? -26.391 -14.996 5.962 1.00 211.91 193 GLN A O 1
ATOM 1512 N N . GLU A 1 193 ? -26.213 -12.936 5.080 1.00 119.32 194 GLU A N 1
ATOM 1513 C CA . GLU A 1 193 ? -24.808 -13.096 4.721 1.00 118.35 194 GLU A CA 1
ATOM 1514 C C . GLU A 1 193 ? -23.845 -12.184 5.479 1.00 104.71 194 GLU A C 1
ATOM 1515 O O . GLU A 1 193 ? -22.643 -12.184 5.213 1.00 99.61 194 GLU A O 1
ATOM 1521 N N . LEU A 1 194 ? -24.373 -11.413 6.423 1.00 79.15 195 LEU A N 1
ATOM 1522 C CA . LEU A 1 194 ? -23.526 -10.702 7.375 1.00 78.68 195 LEU A CA 1
ATOM 1523 C C . LEU A 1 194 ? -22.888 -11.688 8.350 1.00 78.30 195 LEU A C 1
ATOM 1524 O O . LEU A 1 194 ? -21.915 -11.369 9.034 1.00 105.61 195 LEU A O 1
ATOM 1529 N N . ALA A 1 195 ? -23.453 -12.888 8.405 1.00 74.00 196 ALA A N 1
ATOM 1530 C CA . ALA A 1 195 ? -22.942 -13.942 9.268 1.00 74.52 196 ALA A CA 1
ATOM 1531 C C . ALA A 1 195 ? -21.483 -14.253 8.951 1.00 68.39 196 ALA A C 1
ATOM 1532 O O . ALA A 1 195 ? -20.632 -14.199 9.834 1.00 68.18 196 ALA A O 1
ATOM 1534 N N . GLU A 1 196 ? -21.197 -14.568 7.690 1.00 70.75 197 GLU A N 1
ATOM 1535 C CA . GLU A 1 196 ? -19.833 -14.891 7.276 1.00 64.18 197 GLU A CA 1
ATOM 1536 C C . GLU A 1 196 ? -18.837 -13.799 7.666 1.00 59.89 197 GLU A C 1
ATOM 1537 O O . GLU A 1 196 ? -17.647 -14.062 7.834 1.00 62.98 197 GLU A O 1
ATOM 1543 N N . SER A 1 197 ? -19.332 -12.577 7.812 1.00 62.17 198 SER A N 1
ATOM 1544 C CA . SER A 1 197 ? -18.492 -11.449 8.190 1.00 65.16 198 SER A CA 1
ATOM 1545 C C . SER A 1 197 ? -18.325 -11.362 9.701 1.00 65.34 198 SER A C 1
ATOM 1546 O O . SER A 1 197 ? -17.253 -11.024 10.202 1.00 66.06 198 SER A O 1
ATOM 1549 N N . GLU A 1 198 ? -19.399 -11.651 10.422 1.00 65.96 199 GLU A N 1
ATOM 1550 C CA . GLU A 1 198 ? -19.368 -11.647 11.878 1.00 64.47 199 GLU A CA 1
ATOM 1551 C C . GLU A 1 198 ? -18.373 -12.672 12.395 1.00 60.70 199 GLU A C 1
ATOM 1552 O O . GLU A 1 198 ? -17.701 -12.451 13.400 1.00 61.13 199 GLU A O 1
ATOM 1558 N N . LEU A 1 199 ? -18.290 -13.798 11.698 1.00 47.46 200 LEU A N 1
ATOM 1559 C CA . LEU A 1 199 ? -17.435 -14.898 12.114 1.00 52.07 200 LEU A CA 1
ATOM 1560 C C . LEU A 1 199 ? -15.978 -14.661 11.739 1.00 52.23 200 LEU A C 1
ATOM 1561 O O . LEU A 1 199 ? -15.080 -14.814 12.570 1.00 48.25 200 LEU A O 1
ATOM 1566 N N . PHE A 1 200 ? -15.754 -14.303 10.478 1.00 54.06 201 PHE A N 1
ATOM 1567 C CA . PHE A 1 200 ? -14.407 -14.249 9.915 1.00 52.24 201 PHE A CA 1
ATOM 1568 C C . PHE A 1 200 ? -13.761 -12.870 9.984 1.00 51.81 201 PHE A C 1
ATOM 1569 O O . PHE A 1 200 ? -12.557 -12.731 9.797 1.00 54.32 201 PHE A O 1
ATOM 1577 N N . GLY A 1 201 ? -14.558 -11.851 10.261 1.00 46.27 202 GLY A N 1
ATOM 1578 C CA . GLY A 1 201 ? -14.040 -10.501 10.275 1.00 54.92 202 GLY A CA 1
ATOM 1579 C C . GLY A 1 201 ? -13.614 -10.080 8.885 1.00 54.12 202 GLY A C 1
ATOM 1580 O O . GLY A 1 201 ? -13.551 -10.900 7.962 1.00 52.77 202 GLY A O 1
ATOM 1581 N N . HIS A 1 202 ? -13.324 -8.796 8.729 1.00 86.64 203 HIS A N 1
ATOM 1582 C CA . HIS A 1 202 ? -12.900 -8.269 7.440 1.00 93.20 203 HIS A CA 1
ATOM 1583 C C . HIS A 1 202 ? -11.682 -7.377 7.611 1.00 95.19 203 HIS A C 1
ATOM 1584 O O . HIS A 1 202 ? -11.402 -6.893 8.707 1.00 91.24 203 HIS A O 1
ATOM 1591 N N . GLU A 1 203 ? -10.958 -7.161 6.524 1.00 153.36 204 GLU A N 1
ATOM 1592 C CA . GLU A 1 203 ? -9.734 -6.389 6.595 1.00 152.00 204 GLU A CA 1
ATOM 1593 C C . GLU A 1 203 ? -9.359 -5.856 5.224 1.00 162.47 204 GLU A C 1
ATOM 1594 O O . GLU A 1 203 ? -9.072 -6.632 4.314 1.00 160.73 204 GLU A O 1
ATOM 1600 N N . LYS A 1 204 ? -9.392 -4.530 5.087 1.00 150.09 205 LYS A N 1
ATOM 1601 C CA . LYS A 1 204 ? -9.040 -3.838 3.842 1.00 150.68 205 LYS A CA 1
ATOM 1602 C C . LYS A 1 204 ? -10.254 -3.557 2.945 1.00 150.98 205 LYS A C 1
ATOM 1603 O O . LYS A 1 204 ? -10.122 -3.422 1.728 1.00 287.18 205 LYS A O 1
ATOM 1609 N N . GLY A 1 205 ? -11.434 -3.473 3.554 1.00 109.33 206 GLY A N 1
ATOM 1610 C CA . GLY A 1 205 ? -12.643 -3.088 2.841 1.00 109.95 206 GLY A CA 1
ATOM 1611 C C . GLY A 1 205 ? -13.448 -4.216 2.221 1.00 106.40 206 GLY A C 1
ATOM 1612 O O . GLY A 1 205 ? -13.933 -4.087 1.098 1.00 99.30 206 GLY A O 1
ATOM 1613 N N . ALA A 1 206 ? -13.605 -5.316 2.951 1.00 168.58 207 ALA A N 1
ATOM 1614 C CA . ALA A 1 206 ? -14.363 -6.460 2.451 1.00 168.28 207 ALA A CA 1
ATOM 1615 C C . ALA A 1 206 ? -15.753 -6.041 1.983 1.00 164.38 207 ALA A C 1
ATOM 1616 O O . ALA A 1 206 ? -16.213 -6.456 0.919 1.00 156.14 207 ALA A O 1
ATOM 1618 N N . PHE A 1 207 ? -16.419 -5.221 2.788 1.00 197.00 208 PHE A N 1
ATOM 1619 C CA . PHE A 1 207 ? -17.713 -4.669 2.412 1.00 197.51 208 PHE A CA 1
ATOM 1620 C C . PHE A 1 207 ? -17.512 -3.354 1.671 1.00 199.15 208 PHE A C 1
ATOM 1621 O O . PHE A 1 207 ? -16.446 -2.745 1.756 1.00 200.30 208 PHE A O 1
ATOM 1629 N N . THR A 1 208 ? -18.539 -2.925 0.945 1.00 145.72 209 THR A N 1
ATOM 1630 C CA . THR A 1 208 ? -18.438 -1.761 0.068 1.00 149.55 209 THR A CA 1
ATOM 1631 C C . THR A 1 208 ? -17.746 -0.564 0.728 1.00 155.97 209 THR A C 1
ATOM 1632 O O . THR A 1 208 ? -18.353 0.164 1.514 1.00 153.88 209 THR A O 1
ATOM 1636 N N . GLY A 1 209 ? -16.469 -0.376 0.404 1.00 222.56 210 GLY A N 1
ATOM 1637 C CA . GLY A 1 209 ? -15.700 0.760 0.883 1.00 224.73 210 GLY A CA 1
ATOM 1638 C C . GLY A 1 209 ? -15.567 0.867 2.391 1.00 230.78 210 GLY A C 1
ATOM 1639 O O . GLY A 1 209 ? -16.282 1.640 3.028 1.00 231.88 210 GLY A O 1
ATOM 1640 N N . ALA A 1 210 ? -14.643 0.102 2.966 1.00 219.35 211 ALA A N 1
ATOM 1641 C CA . ALA A 1 210 ? -14.409 0.140 4.408 1.00 218.70 211 ALA A CA 1
ATOM 1642 C C . ALA A 1 210 ? -12.941 0.397 4.743 1.00 215.82 211 ALA A C 1
ATOM 1643 O O . ALA A 1 210 ? -12.617 1.342 5.462 1.00 213.35 211 ALA A O 1
ATOM 1645 N N . LEU A 1 211 ? -12.061 -0.455 4.222 1.00 161.45 212 LEU A N 1
ATOM 1646 C CA . LEU A 1 211 ? -10.620 -0.336 4.447 1.00 161.56 212 LEU A CA 1
ATOM 1647 C C . LEU A 1 211 ? -10.246 -0.294 5.929 1.00 157.53 212 LEU A C 1
ATOM 1648 O O . LEU A 1 211 ? -9.096 -0.037 6.283 1.00 160.08 212 LEU A O 1
ATOM 1653 N N . THR A 1 212 ? -11.223 -0.554 6.789 1.00 194.67 213 THR A N 1
ATOM 1654 C CA . THR A 1 212 ? -10.989 -0.589 8.226 1.00 197.08 213 THR A CA 1
ATOM 1655 C C . THR A 1 212 ? -11.166 -2.010 8.749 1.00 186.66 213 THR A C 1
ATOM 1656 O O . THR A 1 212 ? -12.233 -2.605 8.604 1.00 180.70 213 THR A O 1
ATOM 1660 N N . ARG A 1 213 ? -10.113 -2.549 9.354 1.00 126.78 214 ARG A N 1
ATOM 1661 C CA . ARG A 1 213 ? -10.099 -3.947 9.771 1.00 115.14 214 ARG A CA 1
ATOM 1662 C C . ARG A 1 213 ? -10.957 -4.212 11.006 1.00 112.00 214 ARG A C 1
ATOM 1663 O O . ARG A 1 213 ? -10.982 -3.412 11.942 1.00 108.20 214 ARG A O 1
ATOM 1671 N N . LYS A 1 214 ? -11.654 -5.346 10.996 1.00 85.32 215 LYS A N 1
ATOM 1672 C CA . LYS A 1 214 ? -12.474 -5.772 12.127 1.00 84.66 215 LYS A CA 1
ATOM 1673 C C . LYS A 1 214 ? -12.272 -7.262 12.399 1.00 74.83 215 LYS A C 1
ATOM 1674 O O . LYS A 1 214 ? -12.290 -8.079 11.480 1.00 74.82 215 LYS A O 1
ATOM 1680 N N . LYS A 1 215 ? -12.083 -7.608 13.668 1.00 67.09 216 LYS A N 1
ATOM 1681 C CA . LYS A 1 215 ? -11.848 -8.996 14.062 1.00 68.93 216 LYS A CA 1
ATOM 1682 C C . LYS A 1 215 ? -13.147 -9.804 14.062 1.00 65.75 216 LYS A C 1
ATOM 1683 O O . LYS A 1 215 ? -14.187 -9.335 14.532 1.00 56.78 216 LYS A O 1
ATOM 1689 N N . GLY A 1 216 ? -13.083 -11.024 13.543 1.00 67.00 217 GLY A N 1
ATOM 1690 C CA . GLY A 1 216 ? -14.234 -11.906 13.569 1.00 61.53 217 GLY A CA 1
ATOM 1691 C C . GLY A 1 216 ? -14.424 -12.542 14.932 1.00 58.02 217 GLY A C 1
ATOM 1692 O O . GLY A 1 216 ? -13.505 -12.553 15.755 1.00 53.12 217 GLY A O 1
ATOM 1693 N N . LYS A 1 217 ? -15.622 -13.066 15.170 1.00 48.57 218 LYS A N 1
ATOM 1694 C CA . LYS A 1 217 ? -15.938 -13.751 16.415 1.00 48.11 218 LYS A CA 1
ATOM 1695 C C . LYS A 1 217 ? -15.033 -14.971 16.612 1.00 47.63 218 LYS A C 1
ATOM 1696 O O . LYS A 1 217 ? -14.653 -15.297 17.736 1.00 45.87 218 LYS A O 1
ATOM 1702 N N . LEU A 1 218 ? -14.702 -15.658 15.525 1.00 43.15 219 LEU A N 1
ATOM 1703 C CA . LEU A 1 218 ? -13.788 -16.794 15.629 1.00 50.93 219 LEU A CA 1
ATOM 1704 C C . LEU A 1 218 ? -12.551 -16.379 16.423 1.00 47.21 219 LEU A C 1
ATOM 1705 O O . LEU A 1 218 ? -12.160 -17.039 17.382 1.00 48.57 219 LEU A O 1
ATOM 1710 N N . GLU A 1 219 ? -11.971 -15.254 16.025 1.00 61.25 220 GLU A N 1
ATOM 1711 C CA . GLU A 1 219 ? -10.768 -14.714 16.638 1.00 67.28 220 GLU A CA 1
ATOM 1712 C C . GLU A 1 219 ? -10.997 -14.187 18.056 1.00 59.89 220 GLU A C 1
ATOM 1713 O O . GLU A 1 219 ? -10.126 -14.306 18.919 1.00 55.26 220 GLU A O 1
ATOM 1719 N N . LEU A 1 220 ? -12.164 -13.596 18.291 1.00 45.65 221 LEU A N 1
ATOM 1720 C CA . LEU A 1 220 ? -12.483 -13.035 19.604 1.00 46.98 221 LEU A CA 1
ATOM 1721 C C . LEU A 1 220 ? -12.671 -14.133 20.646 1.00 49.20 221 LEU A C 1
ATOM 1722 O O . LEU A 1 220 ? -12.637 -13.877 21.849 1.00 48.71 221 LEU A O 1
ATOM 1727 N N . ALA A 1 221 ? -12.865 -15.360 20.177 1.00 41.86 222 ALA A N 1
ATOM 1728 C CA . ALA A 1 221 ? -13.139 -16.478 21.070 1.00 41.44 222 ALA A CA 1
ATOM 1729 C C . ALA A 1 221 ? -11.882 -17.275 21.401 1.00 37.65 222 ALA A C 1
ATOM 1730 O O . ALA A 1 221 ? -11.946 -18.280 22.099 1.00 38.07 222 ALA A O 1
ATOM 1732 N N . ASP A 1 222 ? -10.742 -16.814 20.896 1.00 42.99 223 ASP A N 1
ATOM 1733 C CA . ASP A 1 222 ? -9.461 -17.459 21.157 1.00 38.02 223 ASP A CA 1
ATOM 1734 C C . ASP A 1 222 ? -9.310 -17.821 22.630 1.00 37.58 223 ASP A C 1
ATOM 1735 O O . ASP A 1 222 ? -9.498 -16.986 23.517 1.00 37.45 223 ASP A O 1
ATOM 1740 N N . GLN A 1 223 ? -8.982 -19.083 22.873 1.00 40.16 224 GLN A N 1
ATOM 1741 C CA . GLN A 1 223 ? -8.845 -19.632 24.224 1.00 46.92 224 GLN A CA 1
ATOM 1742 C C . GLN A 1 223 ? -10.118 -19.525 25.059 1.00 46.70 224 GLN A C 1
ATOM 1743 O O . GLN A 1 223 ? -10.088 -19.713 26.271 1.00 44.35 224 GLN A O 1
ATOM 1749 N N . GLY A 1 224 ? -11.234 -19.234 24.400 1.00 39.59 225 GLY A N 1
ATOM 1750 C CA . GLY A 1 224 ? -12.522 -19.197 25.060 1.00 40.69 225 GLY A CA 1
ATOM 1751 C C . GLY A 1 224 ? -13.548 -20.108 24.408 1.00 37.32 225 GLY A C 1
ATOM 1752 O O . GLY A 1 224 ? -13.226 -21.169 23.876 1.00 41.41 225 GLY A O 1
ATOM 1753 N N . THR A 1 225 ? -14.797 -19.675 24.439 1.00 38.43 226 THR A N 1
ATOM 1754 C CA . THR A 1 225 ? -15.900 -20.497 23.970 1.00 42.32 226 THR A CA 1
ATOM 1755 C C . THR A 1 225 ? -16.726 -19.682 23.005 1.00 44.39 226 THR A C 1
ATOM 1756 O O . THR A 1 225 ? -17.147 -18.571 23.318 1.00 42.85 226 THR A O 1
ATOM 1760 N N . LEU A 1 226 ? -16.926 -20.229 21.817 1.00 37.95 227 LEU A N 1
ATOM 1761 C CA . LEU A 1 226 ? -17.767 -19.602 20.812 1.00 43.06 227 LEU A CA 1
ATOM 1762 C C . LEU A 1 226 ? -19.132 -20.283 20.849 1.00 37.22 227 LEU A C 1
ATOM 1763 O O . LEU A 1 226 ? -19.219 -21.488 20.626 1.00 37.36 227 LEU A O 1
ATOM 1768 N N . PHE A 1 227 ? -20.176 -19.508 21.145 1.00 36.99 228 PHE A N 1
ATOM 1769 C CA . PHE A 1 227 ? -21.557 -20.003 21.177 1.00 36.96 228 PHE A CA 1
ATOM 1770 C C . PHE A 1 227 ? -22.299 -19.593 19.911 1.00 38.89 228 PHE A C 1
ATOM 1771 O O . PHE A 1 227 ? -22.538 -18.406 19.673 1.00 44.81 228 PHE A O 1
ATOM 1779 N N . LEU A 1 228 ? -22.653 -20.582 19.096 1.00 37.32 229 LEU A N 1
ATOM 1780 C CA . LEU A 1 228 ? -23.401 -20.342 17.868 1.00 37.50 229 LEU A CA 1
ATOM 1781 C C . LEU A 1 228 ? -24.887 -20.574 18.097 1.00 38.30 229 LEU A C 1
ATOM 1782 O O . LEU A 1 228 ? -25.352 -21.718 18.067 1.00 37.72 229 LEU A O 1
ATOM 1787 N N . ASP A 1 229 ? -25.633 -19.499 18.326 1.00 49.46 230 ASP A N 1
ATOM 1788 C CA . ASP A 1 229 ? -27.072 -19.612 18.529 1.00 53.12 230 ASP A CA 1
ATOM 1789 C C . ASP A 1 229 ? -27.786 -19.872 17.204 1.00 62.82 230 ASP A C 1
ATOM 1790 O O . ASP A 1 229 ? -27.511 -19.222 16.198 1.00 64.13 230 ASP A O 1
ATOM 1795 N N . GLU A 1 230 ? -28.710 -20.827 17.232 1.00 51.16 231 GLU A N 1
ATOM 1796 C CA . GLU A 1 230 ? -29.406 -21.331 16.044 1.00 50.06 231 GLU A CA 1
ATOM 1797 C C . GLU A 1 230 ? -28.507 -21.569 14.846 1.00 51.52 231 GLU A C 1
ATOM 1798 O O . GLU A 1 230 ? -28.721 -21.015 13.766 1.00 54.92 231 GLU A O 1
ATOM 1804 N N . VAL A 1 231 ? -27.511 -22.425 15.044 1.00 53.73 232 VAL A N 1
ATOM 1805 C CA . VAL A 1 231 ? -26.572 -22.773 13.991 1.00 44.35 232 VAL A CA 1
ATOM 1806 C C . VAL A 1 231 ? -27.297 -23.281 12.748 1.00 48.82 232 VAL A C 1
ATOM 1807 O O . VAL A 1 231 ? -26.760 -23.211 11.646 1.00 46.24 232 VAL A O 1
ATOM 1811 N N . GLY A 1 232 ? -28.513 -23.790 12.918 1.00 47.92 233 GLY A N 1
ATOM 1812 C CA . GLY A 1 232 ? -29.282 -24.280 11.783 1.00 48.50 233 GLY A CA 1
ATOM 1813 C C . GLY A 1 232 ? -29.622 -23.219 10.739 1.00 52.84 233 GLY A C 1
ATOM 1814 O O . GLY A 1 232 ? -29.974 -23.546 9.607 1.00 57.20 233 GLY A O 1
ATOM 1815 N N . GLU A 1 233 ? -29.508 -21.945 11.113 1.00 60.26 234 GLU A N 1
ATOM 1816 C CA . GLU A 1 233 ? -29.842 -20.844 10.210 1.00 56.72 234 GLU A CA 1
ATOM 1817 C C . GLU A 1 233 ? -28.674 -20.351 9.368 1.00 57.24 234 GLU A C 1
ATOM 1818 O O . GLU A 1 233 ? -28.785 -19.326 8.704 1.00 61.56 234 GLU A O 1
ATOM 1824 N N . LEU A 1 234 ? -27.557 -21.069 9.395 1.00 61.59 235 LEU A N 1
ATOM 1825 C CA . LEU A 1 234 ? -26.372 -20.662 8.645 1.00 56.11 235 LEU A CA 1
ATOM 1826 C C . LEU A 1 234 ? -26.477 -21.042 7.175 1.00 58.90 235 LEU A C 1
ATOM 1827 O O . LEU A 1 234 ? -26.877 -22.162 6.851 1.00 61.44 235 LEU A O 1
ATOM 1832 N N . ASP A 1 235 ? -26.091 -20.118 6.297 1.00 74.40 236 ASP A N 1
ATOM 1833 C CA . ASP A 1 235 ? -25.975 -20.401 4.870 1.00 78.54 236 ASP A CA 1
ATOM 1834 C C . ASP A 1 235 ? -25.192 -21.689 4.678 1.00 75.78 236 ASP A C 1
ATOM 1835 O O . ASP A 1 235 ? -24.295 -21.993 5.458 1.00 75.10 236 ASP A O 1
ATOM 1840 N N . GLN A 1 236 ? -25.515 -22.448 3.639 1.00 70.90 237 GLN A N 1
ATOM 1841 C CA . GLN A 1 236 ? -24.770 -23.671 3.381 1.00 71.21 237 GLN A CA 1
ATOM 1842 C C . GLN A 1 236 ? -23.374 -23.329 2.879 1.00 68.04 237 GLN A C 1
ATOM 1843 O O . GLN A 1 236 ? -22.526 -24.205 2.697 1.00 67.89 237 GLN A O 1
ATOM 1849 N N . ARG A 1 237 ? -23.144 -22.038 2.671 1.00 71.49 238 ARG A N 1
ATOM 1850 C CA . ARG A 1 237 ? -21.827 -21.538 2.313 1.00 74.59 238 ARG A CA 1
ATOM 1851 C C . ARG A 1 237 ? -20.994 -21.345 3.572 1.00 65.92 238 ARG A C 1
ATOM 1852 O O . ARG A 1 237 ? -19.833 -21.754 3.629 1.00 64.30 238 ARG A O 1
ATOM 1860 N N . VAL A 1 238 ? -21.604 -20.714 4.575 1.00 63.15 239 VAL A N 1
ATOM 1861 C CA . VAL A 1 238 ? -20.980 -20.531 5.881 1.00 58.85 239 VAL A CA 1
ATOM 1862 C C . VAL A 1 238 ? -20.710 -21.883 6.548 1.00 63.15 239 VAL A C 1
ATOM 1863 O O . VAL A 1 238 ? -19.618 -22.116 7.065 1.00 60.31 239 VAL A O 1
ATOM 1867 N N . GLN A 1 239 ? -21.708 -22.770 6.519 1.00 50.15 240 GLN A N 1
ATOM 1868 C CA . GLN A 1 239 ? -21.578 -24.115 7.073 1.00 47.17 240 GLN A CA 1
ATOM 1869 C C . GLN A 1 239 ? -20.308 -24.772 6.581 1.00 46.59 240 GLN A C 1
ATOM 1870 O O . GLN A 1 239 ? -19.576 -25.389 7.352 1.00 48.54 240 GLN A O 1
ATOM 1876 N N . ALA A 1 240 ? -20.056 -24.650 5.287 1.00 49.68 241 ALA A N 1
ATOM 1877 C CA . ALA A 1 240 ? -18.896 -25.282 4.677 1.00 51.58 241 ALA A CA 1
ATOM 1878 C C . ALA A 1 240 ? -17.609 -24.648 5.195 1.00 47.61 241 ALA A C 1
ATOM 1879 O O . ALA A 1 240 ? -16.668 -25.344 5.574 1.00 45.14 241 ALA A O 1
ATOM 1881 N N . LYS A 1 241 ? -17.582 -23.321 5.212 1.00 51.74 242 LYS A N 1
ATOM 1882 C CA . LYS A 1 241 ? -16.440 -22.576 5.726 1.00 52.81 242 LYS A CA 1
ATOM 1883 C C . LYS A 1 241 ? -16.159 -22.890 7.195 1.00 52.20 242 LYS A C 1
ATOM 1884 O O . LYS A 1 241 ? -15.019 -23.134 7.576 1.00 48.65 242 LYS A O 1
ATOM 1890 N N . LEU A 1 242 ? -17.209 -22.869 8.011 1.00 52.71 243 LEU A N 1
ATOM 1891 C CA . LEU A 1 242 ? -17.108 -23.195 9.425 1.00 50.11 243 LEU A CA 1
ATOM 1892 C C . LEU A 1 242 ? -16.518 -24.592 9.594 1.00 54.13 243 LEU A C 1
ATOM 1893 O O . LEU A 1 242 ? -15.666 -24.822 10.450 1.00 52.58 243 LEU A O 1
ATOM 1898 N N . LEU A 1 243 ? -16.975 -25.523 8.762 1.00 44.50 244 LEU A N 1
ATOM 1899 C CA . LEU A 1 243 ? -16.479 -26.886 8.800 1.00 51.78 244 LEU A CA 1
ATOM 1900 C C . LEU A 1 243 ? -14.959 -26.902 8.616 1.00 52.63 244 LEU A C 1
ATOM 1901 O O . LEU A 1 243 ? -14.228 -27.519 9.396 1.00 56.54 244 LEU A O 1
ATOM 1906 N N . ARG A 1 244 ? -14.493 -26.211 7.582 1.00 53.13 245 ARG A N 1
ATOM 1907 C CA . ARG A 1 244 ? -13.074 -26.169 7.264 1.00 57.89 245 ARG A CA 1
ATOM 1908 C C . ARG A 1 244 ? -12.242 -25.603 8.415 1.00 56.61 245 ARG A C 1
ATOM 1909 O O . ARG A 1 244 ? -11.079 -25.979 8.595 1.00 56.85 245 ARG A O 1
ATOM 1917 N N . VAL A 1 245 ? -12.844 -24.703 9.189 1.00 55.78 246 VAL A N 1
ATOM 1918 C CA . VAL A 1 245 ? -12.199 -24.156 10.383 1.00 52.14 246 VAL A CA 1
ATOM 1919 C C . VAL A 1 245 ? -12.101 -25.208 11.489 1.00 56.10 246 VAL A C 1
ATOM 1920 O O . VAL A 1 245 ? -11.054 -25.371 12.114 1.00 56.50 246 VAL A O 1
ATOM 1924 N N . LEU A 1 246 ? -13.189 -25.934 11.720 1.00 58.14 247 LEU A N 1
ATOM 1925 C CA . LEU A 1 246 ? -13.173 -27.005 12.702 1.00 60.79 247 LEU A CA 1
ATOM 1926 C C . LEU A 1 246 ? -12.118 -28.040 12.350 1.00 66.00 247 LEU A C 1
ATOM 1927 O O . LEU A 1 246 ? -11.486 -28.611 13.234 1.00 69.05 247 LEU A O 1
ATOM 1932 N N . GLU A 1 247 ? -11.924 -28.266 11.055 1.00 57.22 248 GLU A N 1
ATOM 1933 C CA . GLU A 1 247 ? -11.007 -29.299 10.581 1.00 64.84 248 GLU A CA 1
ATOM 1934 C C . GLU A 1 247 ? -9.538 -28.871 10.548 1.00 66.21 248 GLU A C 1
ATOM 1935 O O . GLU A 1 247 ? -8.645 -29.683 10.798 1.00 61.23 248 GLU A O 1
ATOM 1941 N N . THR A 1 248 ? -9.287 -27.606 10.221 1.00 64.60 249 THR A N 1
ATOM 1942 C CA . THR A 1 248 ? -7.911 -27.130 10.077 1.00 65.69 249 THR A CA 1
ATOM 1943 C C . THR A 1 248 ? -7.426 -26.386 11.314 1.00 60.80 249 THR A C 1
ATOM 1944 O O . THR A 1 248 ? -6.228 -26.325 11.583 1.00 68.67 249 THR A O 1
ATOM 1948 N N . GLY A 1 249 ? -8.360 -25.821 12.068 1.00 58.54 250 GLY A N 1
ATOM 1949 C CA . GLY A 1 249 ? -7.999 -25.033 13.227 1.00 57.88 250 GLY A CA 1
ATOM 1950 C C . GLY A 1 249 ? -7.401 -23.691 12.852 1.00 50.93 250 GLY A C 1
ATOM 1951 O O . GLY A 1 249 ? -6.834 -23.003 13.695 1.00 43.11 250 GLY A O 1
ATOM 1952 N N . SER A 1 250 ? -7.524 -23.315 11.583 1.00 58.25 251 SER A N 1
ATOM 1953 C CA . SER A 1 250 ? -7.148 -21.972 11.154 1.00 55.77 251 SER A CA 1
ATOM 1954 C C . SER A 1 250 ? -8.178 -21.392 10.185 1.00 57.94 251 SER A C 1
ATOM 1955 O O . SER A 1 250 ? -9.077 -22.094 9.725 1.00 61.99 251 SER A O 1
ATOM 1958 N N . PHE A 1 251 ? -8.052 -20.106 9.889 1.00 50.63 252 PHE A N 1
ATOM 1959 C CA . PHE A 1 251 ? -8.910 -19.466 8.902 1.00 52.56 252 PHE A CA 1
ATOM 1960 C C . PHE A 1 251 ? -8.280 -18.165 8.411 1.00 52.68 252 PHE A C 1
ATOM 1961 O O . PHE A 1 251 ? -7.186 -17.791 8.830 1.00 52.65 252 PHE A O 1
ATOM 1969 N N . THR A 1 252 ? -8.982 -17.473 7.525 1.00 67.82 253 THR A N 1
ATOM 1970 C CA . THR A 1 252 ? -8.527 -16.181 7.043 1.00 62.78 253 THR A CA 1
ATOM 1971 C C . THR A 1 252 ? -9.698 -15.215 7.078 1.00 62.41 253 THR A C 1
ATOM 1972 O O . THR A 1 252 ? -10.853 -15.637 7.055 1.00 60.65 253 THR A O 1
ATOM 1976 N N . ARG A 1 253 ? -9.410 -13.923 7.157 1.00 58.39 254 ARG A N 1
ATOM 1977 C CA . ARG A 1 253 ? -10.476 -12.933 7.152 1.00 56.67 254 ARG A CA 1
ATOM 1978 C C . ARG A 1 253 ? -11.084 -12.796 5.760 1.00 63.44 254 ARG A C 1
ATOM 1979 O O . ARG A 1 253 ? -10.579 -13.365 4.785 1.00 58.43 254 ARG A O 1
ATOM 1987 N N . LEU A 1 254 ? -12.185 -12.059 5.677 1.00 67.31 255 LEU A N 1
ATOM 1988 C CA . LEU A 1 254 ? -12.743 -11.693 4.384 1.00 70.31 255 LEU A CA 1
ATOM 1989 C C . LEU A 1 254 ? -11.854 -10.619 3.776 1.00 70.39 255 LEU A C 1
ATOM 1990 O O . LEU A 1 254 ? -11.754 -9.509 4.304 1.00 70.46 255 LEU A O 1
ATOM 1995 N N . GLY A 1 255 ? -11.196 -10.959 2.675 1.00 85.89 256 GLY A N 1
ATOM 1996 C CA . GLY A 1 255 ? -10.363 -10.004 1.970 1.00 86.82 256 GLY A CA 1
ATOM 1997 C C . GLY A 1 255 ? -8.886 -10.182 2.241 1.00 87.50 256 GLY A C 1
ATOM 1998 O O . GLY A 1 255 ? -8.050 -9.659 1.507 1.00 95.84 256 GLY A O 1
ATOM 1999 N N . GLY A 1 256 ? -8.562 -10.925 3.294 1.00 66.68 257 GLY A N 1
ATOM 2000 C CA . GLY A 1 256 ? -7.179 -11.147 3.673 1.00 59.27 257 GLY A CA 1
ATOM 2001 C C . GLY A 1 256 ? -6.681 -12.542 3.359 1.00 59.50 257 GLY A C 1
ATOM 2002 O O . GLY A 1 256 ? -7.470 -13.447 3.084 1.00 59.39 257 GLY A O 1
ATOM 2003 N N . ASN A 1 257 ? -5.364 -12.716 3.409 1.00 83.57 258 ASN A N 1
ATOM 2004 C CA . ASN A 1 257 ? -4.752 -14.013 3.145 1.00 90.34 258 ASN A CA 1
ATOM 2005 C C . ASN A 1 257 ? -3.889 -14.500 4.309 1.00 85.76 258 ASN A C 1
ATOM 2006 O O . ASN A 1 257 ? -3.298 -15.580 4.250 1.00 84.01 258 ASN A O 1
ATOM 2011 N N . GLN A 1 258 ? -3.821 -13.700 5.367 1.00 64.17 259 GLN A N 1
ATOM 2012 C CA . GLN A 1 258 ? -3.018 -14.052 6.529 1.00 63.94 259 GLN A CA 1
ATOM 2013 C C . GLN A 1 258 ? -3.652 -15.206 7.302 1.00 61.43 259 GLN A C 1
ATOM 2014 O O . GLN A 1 258 ? -4.811 -15.136 7.703 1.00 58.91 259 GLN A O 1
ATOM 2020 N N . LYS A 1 259 ? -2.886 -16.272 7.494 1.00 61.16 260 LYS A N 1
ATOM 2021 C CA . LYS A 1 259 ? -3.372 -17.444 8.198 1.00 61.50 260 LYS A CA 1
ATOM 2022 C C . LYS A 1 259 ? -3.506 -17.142 9.683 1.00 59.72 260 LYS A C 1
ATOM 2023 O O . LYS A 1 259 ? -2.567 -16.657 10.317 1.00 57.25 260 LYS A O 1
ATOM 2029 N N . ILE A 1 260 ? -4.677 -17.430 10.236 1.00 53.80 261 ILE A N 1
ATOM 2030 C CA . ILE A 1 260 ? -4.916 -17.203 11.652 1.00 54.60 261 ILE A CA 1
ATOM 2031 C C . ILE A 1 260 ? -5.333 -18.486 12.353 1.00 53.19 261 ILE A C 1
ATOM 2032 O O . ILE A 1 260 ? -6.307 -19.130 11.966 1.00 58.88 261 ILE A O 1
ATOM 2037 N N . GLU A 1 261 ? -4.582 -18.855 13.382 1.00 50.60 262 GLU A N 1
ATOM 2038 C CA . GLU A 1 261 ? -4.874 -20.051 14.156 1.00 57.07 262 GLU A CA 1
ATOM 2039 C C . GLU A 1 261 ? -5.728 -19.694 15.360 1.00 58.37 262 GLU A C 1
ATOM 2040 O O . GLU A 1 261 ? -5.388 -18.779 16.109 1.00 58.04 262 GLU A O 1
ATOM 2046 N N . VAL A 1 262 ? -6.839 -20.402 15.542 1.00 53.82 263 VAL A N 1
ATOM 2047 C CA . VAL A 1 262 ? -7.657 -20.201 16.731 1.00 51.73 263 VAL A CA 1
ATOM 2048 C C . VAL A 1 262 ? -7.746 -21.428 17.613 1.00 50.02 263 VAL A C 1
ATOM 2049 O O . VAL A 1 262 ? -7.468 -22.552 17.198 1.00 53.49 263 VAL A O 1
ATOM 2053 N N . ASP A 1 263 ? -8.129 -21.190 18.853 1.00 47.70 264 ASP A N 1
ATOM 2054 C CA . ASP A 1 263 ? -8.306 -22.263 19.802 1.00 57.47 264 ASP A CA 1
ATOM 2055 C C . ASP A 1 263 ? -9.624 -21.994 20.508 1.00 48.19 264 ASP A C 1
ATOM 2056 O O . ASP A 1 263 ? -9.674 -21.249 21.479 1.00 48.31 264 ASP A O 1
ATOM 2061 N N . ILE A 1 264 ? -10.699 -22.576 19.993 1.00 52.01 265 ILE A N 1
ATOM 2062 C CA . ILE A 1 264 ? -12.021 -22.323 20.537 1.00 46.91 265 ILE A CA 1
ATOM 2063 C C . ILE A 1 264 ? -12.715 -23.612 20.909 1.00 48.52 265 ILE A C 1
ATOM 2064 O O . ILE A 1 264 ? -12.558 -24.629 20.246 1.00 54.19 265 ILE A O 1
ATOM 2069 N N . ARG A 1 265 ? -13.471 -23.562 21.994 1.00 37.91 266 ARG A N 1
ATOM 2070 C CA . ARG A 1 265 ? -14.427 -24.608 22.308 1.00 37.92 266 ARG A CA 1
ATOM 2071 C C . ARG A 1 265 ? -15.761 -24.159 21.729 1.00 37.81 266 ARG A C 1
ATOM 2072 O O . ARG A 1 265 ? -16.255 -23.079 22.047 1.00 37.58 266 ARG A O 1
ATOM 2080 N N . VAL A 1 266 ? -16.328 -24.981 20.859 1.00 39.16 267 VAL A N 1
ATOM 2081 C CA . VAL A 1 266 ? -17.540 -24.619 20.147 1.00 42.56 267 VAL A CA 1
ATOM 2082 C C . VAL A 1 266 ? -18.785 -25.170 20.818 1.00 41.47 267 VAL A C 1
ATOM 2083 O O . VAL A 1 266 ? -18.915 -26.382 21.017 1.00 46.25 267 VAL A O 1
ATOM 2087 N N . ILE A 1 267 ? -19.697 -24.272 21.171 1.00 37.63 268 ILE A N 1
ATOM 2088 C CA . ILE A 1 267 ? -21.000 -24.683 21.679 1.00 38.36 268 ILE A CA 1
ATOM 2089 C C . ILE A 1 267 ? -22.069 -24.160 20.735 1.00 37.81 268 ILE A C 1
ATOM 2090 O O . ILE A 1 267 ? -22.051 -22.983 20.361 1.00 37.53 268 ILE A O 1
ATOM 2095 N N . SER A 1 268 ? -22.990 -25.037 20.353 1.00 37.87 269 SER A N 1
ATOM 2096 C CA . SER A 1 268 ? -24.027 -24.687 19.401 1.00 38.08 269 SER A CA 1
ATOM 2097 C C . SER A 1 268 ? -25.386 -24.947 19.987 1.00 37.92 269 SER A C 1
ATOM 2098 O O . SER A 1 268 ? -25.533 -25.754 20.898 1.00 38.00 269 SER A O 1
ATOM 2101 N N . ALA A 1 269 ? -26.385 -24.274 19.443 1.00 37.89 270 ALA A N 1
ATOM 2102 C CA . ALA A 1 269 ? -27.745 -24.409 19.927 1.00 37.94 270 ALA A CA 1
ATOM 2103 C C . ALA A 1 269 ? -28.685 -24.411 18.740 1.00 38.57 270 ALA A C 1
ATOM 2104 O O . ALA A 1 269 ? -28.430 -23.727 17.749 1.00 38.63 270 ALA A O 1
ATOM 2106 N N . THR A 1 270 ? -29.764 -25.179 18.831 1.00 38.48 271 THR A N 1
ATOM 2107 C CA . THR A 1 270 ? -30.737 -25.242 17.758 1.00 38.77 271 THR A CA 1
ATOM 2108 C C . THR A 1 270 ? -32.129 -25.510 18.330 1.00 39.84 271 THR A C 1
ATOM 2109 O O . THR A 1 270 ? -32.268 -26.118 19.394 1.00 39.39 271 THR A O 1
ATOM 2113 N N . ASN A 1 271 ? -33.162 -25.033 17.649 1.00 43.82 272 ASN A N 1
ATOM 2114 C CA . ASN A 1 271 ? -34.526 -25.412 18.007 1.00 48.57 272 ASN A CA 1
ATOM 2115 C C . ASN A 1 271 ? -35.130 -26.237 16.888 1.00 46.72 272 ASN A C 1
ATOM 2116 O O . ASN A 1 271 ? -36.344 -26.331 16.760 1.00 51.01 272 ASN A O 1
ATOM 2121 N N . LYS A 1 272 ? -34.251 -26.820 16.076 1.00 45.48 273 LYS A N 1
ATOM 2122 C CA . LYS A 1 272 ? -34.630 -27.722 14.992 1.00 48.69 273 LYS A CA 1
ATOM 2123 C C . LYS A 1 272 ? -34.165 -29.127 15.312 1.00 48.87 273 LYS A C 1
ATOM 2124 O O . LYS A 1 272 ? -33.330 -29.325 16.188 1.00 47.71 273 LYS A O 1
ATOM 2130 N N . ASN A 1 273 ? -34.701 -30.112 14.604 1.00 46.59 274 ASN A N 1
ATOM 2131 C CA . ASN A 1 273 ? -34.137 -31.447 14.681 1.00 49.18 274 ASN A CA 1
ATOM 2132 C C . ASN A 1 273 ? -33.138 -31.589 13.549 1.00 52.50 274 ASN A C 1
ATOM 2133 O O . ASN A 1 273 ? -33.512 -31.928 12.431 1.00 54.81 274 ASN A O 1
ATOM 2138 N N . LEU A 1 274 ? -31.868 -31.322 13.841 1.00 41.28 275 LEU A N 1
ATOM 2139 C CA . LEU A 1 274 ? -30.866 -31.200 12.788 1.00 42.76 275 LEU A CA 1
ATOM 2140 C C . LEU A 1 274 ? -30.651 -32.466 11.993 1.00 46.69 275 LEU A C 1
ATOM 2141 O O . LEU A 1 274 ? -30.283 -32.405 10.826 1.00 50.42 275 LEU A O 1
ATOM 2146 N N . GLU A 1 275 ? -30.867 -33.615 12.616 1.00 56.69 276 GLU A N 1
ATOM 2147 C CA . GLU A 1 275 ? -30.799 -34.864 11.874 1.00 60.81 276 GLU A CA 1
ATOM 2148 C C . GLU A 1 275 ? -31.805 -34.865 10.725 1.00 69.01 276 GLU A C 1
ATOM 2149 O O . GLU A 1 275 ? -31.554 -35.450 9.674 1.00 75.55 276 GLU A O 1
ATOM 2155 N N . GLU A 1 276 ? -32.940 -34.199 10.925 1.00 67.58 277 GLU A N 1
ATOM 2156 C CA . GLU A 1 276 ? -33.961 -34.091 9.886 1.00 73.16 277 GLU A CA 1
ATOM 2157 C C . GLU A 1 276 ? -33.580 -33.064 8.828 1.00 77.01 277 GLU A C 1
ATOM 2158 O O . GLU A 1 276 ? -33.917 -33.214 7.656 1.00 88.03 277 GLU A O 1
ATOM 2164 N N . GLU A 1 277 ? -32.883 -32.016 9.248 1.00 61.54 278 GLU A N 1
ATOM 2165 C CA . GLU A 1 277 ? -32.443 -30.975 8.331 1.00 58.04 278 GLU A CA 1
ATOM 2166 C C . GLU A 1 277 ? -31.383 -31.502 7.375 1.00 63.94 278 GLU A C 1
ATOM 2167 O O . GLU A 1 277 ? -31.236 -30.999 6.261 1.00 69.62 278 GLU A O 1
ATOM 2173 N N . ILE A 1 278 ? -30.637 -32.508 7.816 1.00 57.89 279 ILE A N 1
ATOM 2174 C CA . ILE A 1 278 ? -29.607 -33.109 6.978 1.00 63.87 279 ILE A CA 1
ATOM 2175 C C . ILE A 1 278 ? -30.246 -33.898 5.853 1.00 75.92 279 ILE A C 1
ATOM 2176 O O . ILE A 1 278 ? -29.812 -33.827 4.703 1.00 77.58 279 ILE A O 1
ATOM 2181 N N . LYS A 1 279 ? -31.278 -34.657 6.199 1.00 64.38 280 LYS A N 1
ATOM 2182 C CA . LYS A 1 279 ? -32.023 -35.422 5.213 1.00 68.27 280 LYS A CA 1
ATOM 2183 C C . LYS A 1 279 ? -32.600 -34.488 4.158 1.00 74.02 280 LYS A C 1
ATOM 2184 O O . LYS A 1 279 ? -32.555 -34.779 2.967 1.00 83.75 280 LYS A O 1
ATOM 2190 N N . LYS A 1 280 ? -33.130 -33.356 4.603 1.00 58.54 281 LYS A N 1
ATOM 2191 C CA . LYS A 1 280 ? -33.718 -32.376 3.701 1.00 56.28 281 LYS A CA 1
ATOM 2192 C C . LYS A 1 280 ? -32.646 -31.559 2.986 1.00 62.40 281 LYS A C 1
ATOM 2193 O O . LYS A 1 280 ? -32.955 -30.628 2.242 1.00 65.68 281 LYS A O 1
ATOM 2199 N N . GLY A 1 281 ? -31.386 -31.910 3.224 1.00 78.68 282 GLY A N 1
ATOM 2200 C CA . GLY A 1 281 ? -30.263 -31.233 2.604 1.00 69.82 282 GLY A CA 1
ATOM 2201 C C . GLY A 1 281 ? -30.127 -29.773 2.989 1.00 71.05 282 GLY A C 1
ATOM 2202 O O . GLY A 1 281 ? -29.635 -28.972 2.202 1.00 70.26 282 GLY A O 1
ATOM 2203 N N . ASN A 1 282 ? -30.557 -29.421 4.197 1.00 76.51 283 ASN A N 1
ATOM 2204 C CA . ASN A 1 282 ? -30.460 -28.039 4.664 1.00 70.18 283 ASN A CA 1
ATOM 2205 C C . ASN A 1 282 ? -29.344 -27.827 5.682 1.00 61.57 283 ASN A C 1
ATOM 2206 O O . ASN A 1 282 ? -29.204 -26.745 6.255 1.00 51.75 283 ASN A O 1
ATOM 2211 N N . PHE A 1 283 ? -28.556 -28.870 5.909 1.00 60.72 284 PHE A N 1
ATOM 2212 C CA . PHE A 1 283 ? -27.463 -28.802 6.868 1.00 55.04 284 PHE A CA 1
ATOM 2213 C C . PHE A 1 283 ? -26.459 -29.917 6.613 1.00 56.17 284 PHE A C 1
ATOM 2214 O O . PHE A 1 283 ? -26.836 -31.082 6.472 1.00 60.26 284 PHE A O 1
ATOM 2222 N N . ARG A 1 284 ? -25.182 -29.550 6.552 1.00 54.23 285 ARG A N 1
ATOM 2223 C CA . ARG A 1 284 ? -24.119 -30.509 6.274 1.00 59.74 285 ARG A CA 1
ATOM 2224 C C . ARG A 1 284 ? -24.059 -31.597 7.328 1.00 60.42 285 ARG A C 1
ATOM 2225 O O . ARG A 1 284 ? -24.135 -31.332 8.525 1.00 63.82 285 ARG A O 1
ATOM 2233 N N . GLU A 1 285 ? -23.900 -32.825 6.866 1.00 45.93 286 GLU A N 1
ATOM 2234 C CA . GLU A 1 285 ? -23.903 -33.990 7.732 1.00 50.34 286 GLU A CA 1
ATOM 2235 C C . GLU A 1 285 ? -22.606 -34.087 8.534 1.00 43.29 286 GLU A C 1
ATOM 2236 O O . GLU A 1 285 ? -22.621 -34.425 9.721 1.00 42.76 286 GLU A O 1
ATOM 2242 N N . ASP A 1 286 ? -21.485 -33.798 7.880 1.00 58.37 287 ASP A N 1
ATOM 2243 C CA . ASP A 1 286 ? -20.182 -33.917 8.520 1.00 58.66 287 ASP A CA 1
ATOM 2244 C C . ASP A 1 286 ? -20.009 -32.845 9.587 1.00 56.76 287 ASP A C 1
ATOM 2245 O O . ASP A 1 286 ? -19.371 -33.076 10.606 1.00 54.43 287 ASP A O 1
ATOM 2250 N N . LEU A 1 287 ? -20.599 -31.679 9.345 1.00 53.88 288 LEU A N 1
ATOM 2251 C CA . LEU A 1 287 ? -20.530 -30.564 10.271 1.00 51.23 288 LEU A CA 1
ATOM 2252 C C . LEU A 1 287 ? -21.367 -30.866 11.499 1.00 48.81 288 LEU A C 1
ATOM 2253 O O . LEU A 1 287 ? -21.012 -30.495 12.616 1.00 42.49 288 LEU A O 1
ATOM 2258 N N . TYR A 1 288 ? -22.499 -31.526 11.281 1.00 49.41 289 TYR A N 1
ATOM 2259 C CA . TYR A 1 288 ? -23.397 -31.861 12.366 1.00 44.44 289 TYR A CA 1
ATOM 2260 C C . TYR A 1 288 ? -22.679 -32.746 13.366 1.00 47.54 289 TYR A C 1
ATOM 2261 O O . TYR A 1 288 ? -22.639 -32.444 14.558 1.00 47.13 289 TYR A O 1
ATOM 2270 N N . TYR A 1 289 ? -22.104 -33.841 12.880 1.00 46.96 290 TYR A N 1
ATOM 2271 C CA . TYR A 1 289 ? -21.384 -34.754 13.761 1.00 48.60 290 TYR A CA 1
ATOM 2272 C C . TYR A 1 289 ? -20.169 -34.095 14.421 1.00 48.42 290 TYR A C 1
ATOM 2273 O O . TYR A 1 289 ? -19.811 -34.444 15.542 1.00 46.02 290 TYR A O 1
ATOM 2282 N N . ARG A 1 290 ? -19.560 -33.128 13.742 1.00 45.56 291 ARG A N 1
ATOM 2283 C CA . ARG A 1 290 ? -18.469 -32.365 14.333 1.00 48.66 291 ARG A CA 1
ATOM 2284 C C . ARG A 1 290 ? -18.955 -31.569 15.542 1.00 51.06 291 ARG A C 1
ATOM 2285 O O . ARG A 1 290 ? -18.252 -31.482 16.548 1.00 55.31 291 ARG A O 1
ATOM 2293 N N . LEU A 1 291 ? -20.158 -31.001 15.436 1.00 40.17 292 LEU A N 1
ATOM 2294 C CA . LEU A 1 291 ? -20.679 -30.068 16.432 1.00 39.61 292 LEU A CA 1
ATOM 2295 C C . LEU A 1 291 ? -21.390 -30.739 17.592 1.00 39.52 292 LEU A C 1
ATOM 2296 O O . LEU A 1 291 ? -21.722 -30.079 18.579 1.00 39.26 292 LEU A O 1
ATOM 2301 N N . SER A 1 292 ? -21.645 -32.037 17.468 1.00 40.00 293 SER A N 1
ATOM 2302 C CA . SER A 1 292 ? -22.500 -32.730 18.422 1.00 40.27 293 SER A CA 1
ATOM 2303 C C . SER A 1 292 ? -21.864 -33.968 19.065 1.00 40.29 293 SER A C 1
ATOM 2304 O O . SER A 1 292 ? -22.562 -34.924 19.391 1.00 40.78 293 SER A O 1
ATOM 2307 N N . VAL A 1 293 ? -20.546 -33.934 19.248 1.00 41.08 294 VAL A N 1
ATOM 2308 C CA . VAL A 1 293 ? -19.829 -34.961 19.991 1.00 40.78 294 VAL A CA 1
ATOM 2309 C C . VAL A 1 293 ? -20.467 -35.183 21.365 1.00 40.78 294 VAL A C 1
ATOM 2310 O O . VAL A 1 293 ? -20.561 -36.313 21.831 1.00 41.02 294 VAL A O 1
ATOM 2314 N N . PHE A 1 294 ? -20.879 -34.090 22.013 1.00 39.91 295 PHE A N 1
ATOM 2315 C CA . PHE A 1 294 ? -21.774 -34.146 23.168 1.00 39.73 295 PHE A CA 1
ATOM 2316 C C . PHE A 1 294 ? -23.078 -33.431 22.859 1.00 39.56 295 PHE A C 1
ATOM 2317 O O . PHE A 1 294 ? -23.103 -32.464 22.106 1.00 39.41 295 PHE A O 1
ATOM 2325 N N . GLN A 1 295 ? -24.163 -33.883 23.466 1.00 39.60 296 GLN A N 1
ATOM 2326 C CA . GLN A 1 295 ? -25.439 -33.215 23.278 1.00 39.47 296 GLN A CA 1
ATOM 2327 C C . GLN A 1 295 ? -26.144 -33.012 24.600 1.00 39.49 296 GLN A C 1
ATOM 2328 O O . GLN A 1 295 ? -25.901 -33.736 25.561 1.00 39.49 296 GLN A O 1
ATOM 2334 N N . ILE A 1 296 ? -27.019 -32.011 24.634 1.00 39.23 297 ILE A N 1
ATOM 2335 C CA . ILE A 1 296 ? -27.874 -31.776 25.774 1.00 39.44 297 ILE A CA 1
ATOM 2336 C C . ILE A 1 296 ? -29.213 -31.361 25.213 1.00 39.09 297 ILE A C 1
ATOM 2337 O O . ILE A 1 296 ? -29.277 -30.546 24.287 1.00 39.27 297 ILE A O 1
ATOM 2342 N N . TYR A 1 297 ? -30.276 -31.922 25.775 1.00 39.66 298 TYR A N 1
ATOM 2343 C CA . TYR A 1 297 ? -31.631 -31.560 25.401 1.00 39.83 298 TYR A CA 1
ATOM 2344 C C . TYR A 1 297 ? -32.294 -30.801 26.547 1.00 39.37 298 TYR A C 1
ATOM 2345 O O . TYR A 1 297 ? -32.393 -31.323 27.650 1.00 39.24 298 TYR A O 1
ATOM 2354 N N . LEU A 1 298 ? -32.724 -29.571 26.291 1.00 39.20 299 LEU A N 1
ATOM 2355 C CA . LEU A 1 298 ? -33.506 -28.814 27.267 1.00 38.90 299 LEU A CA 1
ATOM 2356 C C . LEU A 1 298 ? -34.986 -28.964 26.973 1.00 38.82 299 LEU A C 1
ATOM 2357 O O . LEU A 1 298 ? -35.443 -28.572 25.910 1.00 39.09 299 LEU A O 1
ATOM 2362 N N . PRO A 1 299 ? -35.746 -29.509 27.925 1.00 39.68 300 PRO A N 1
ATOM 2363 C CA . PRO A 1 299 ? -37.196 -29.697 27.748 1.00 39.86 300 PRO A CA 1
ATOM 2364 C C . PRO A 1 299 ? -37.963 -28.368 27.726 1.00 39.98 300 PRO A C 1
ATOM 2365 O O . PRO A 1 299 ? -37.515 -27.410 28.346 1.00 39.42 300 PRO A O 1
ATOM 2369 N N . PRO A 1 300 ? -39.122 -28.323 27.045 1.00 39.57 301 PRO A N 1
ATOM 2370 C CA . PRO A 1 300 ? -39.967 -27.128 27.121 1.00 39.71 301 PRO A CA 1
ATOM 2371 C C . PRO A 1 300 ? -40.366 -26.847 28.558 1.00 39.28 301 PRO A C 1
ATOM 2372 O O . PRO A 1 300 ? -40.368 -27.746 29.409 1.00 39.43 301 PRO A O 1
ATOM 2376 N N . LEU A 1 301 ? -40.690 -25.592 28.825 1.00 39.10 302 LEU A N 1
ATOM 2377 C CA . LEU A 1 301 ? -41.093 -25.170 30.150 1.00 39.25 302 LEU A CA 1
ATOM 2378 C C . LEU A 1 301 ? -42.298 -25.975 30.660 1.00 39.72 302 LEU A C 1
ATOM 2379 O O . LEU A 1 301 ? -42.338 -26.345 31.834 1.00 39.99 302 LEU A O 1
ATOM 2384 N N . ARG A 1 302 ? -43.260 -26.256 29.777 1.00 40.10 303 ARG A N 1
ATOM 2385 C CA . ARG A 1 302 ? -44.450 -27.025 30.146 1.00 40.27 303 ARG A CA 1
ATOM 2386 C C . ARG A 1 302 ? -44.153 -28.486 30.502 1.00 40.21 303 ARG A C 1
ATOM 2387 O O . ARG A 1 302 ? -45.049 -29.214 30.935 1.00 41.49 303 ARG A O 1
ATOM 2395 N N . GLU A 1 303 ? -42.912 -28.925 30.305 1.00 40.44 304 GLU A N 1
ATOM 2396 C CA . GLU A 1 303 ? -42.521 -30.281 30.695 1.00 40.36 304 GLU A CA 1
ATOM 2397 C C . GLU A 1 303 ? -41.767 -30.284 32.012 1.00 40.32 304 GLU A C 1
ATOM 2398 O O . GLU A 1 303 ? -41.213 -31.306 32.401 1.00 40.61 304 GLU A O 1
ATOM 2404 N N . ARG A 1 304 ? -41.751 -29.145 32.701 1.00 40.14 305 ARG A N 1
ATOM 2405 C CA . ARG A 1 304 ? -40.864 -28.978 33.853 1.00 40.55 305 ARG A CA 1
ATOM 2406 C C . ARG A 1 304 ? -41.585 -28.894 35.191 1.00 40.24 305 ARG A C 1
ATOM 2407 O O . ARG A 1 304 ? -41.018 -28.431 36.190 1.00 40.36 305 ARG A O 1
ATOM 2415 N N . GLY A 1 305 ? -42.828 -29.366 35.209 1.00 40.38 306 GLY A N 1
ATOM 2416 C CA . GLY A 1 305 ? -43.578 -29.438 36.438 1.00 40.70 306 GLY A CA 1
ATOM 2417 C C . GLY A 1 305 ? -43.758 -28.064 37.041 1.00 40.46 306 GLY A C 1
ATOM 2418 O O . GLY A 1 305 ? -44.282 -27.146 36.391 1.00 40.29 306 GLY A O 1
ATOM 2419 N N . LYS A 1 306 ? -43.302 -27.919 38.281 1.00 40.52 307 LYS A N 1
ATOM 2420 C CA . LYS A 1 306 ? -43.515 -26.705 39.044 1.00 40.42 307 LYS A CA 1
ATOM 2421 C C . LYS A 1 306 ? -42.342 -25.722 38.934 1.00 42.41 307 LYS A C 1
ATOM 2422 O O . LYS A 1 306 ? -42.286 -24.717 39.643 1.00 41.24 307 LYS A O 1
ATOM 2428 N N . ASP A 1 307 ? -41.410 -26.000 38.029 1.00 39.75 308 ASP A N 1
ATOM 2429 C CA . ASP A 1 307 ? -40.361 -25.039 37.752 1.00 39.39 308 ASP A CA 1
ATOM 2430 C C . ASP A 1 307 ? -40.995 -23.721 37.320 1.00 39.16 308 ASP A C 1
ATOM 2431 O O . ASP A 1 307 ? -40.410 -22.665 37.509 1.00 40.99 308 ASP A O 1
ATOM 2436 N N . VAL A 1 308 ? -42.191 -23.785 36.740 1.00 39.30 309 VAL A N 1
ATOM 2437 C CA . VAL A 1 308 ? -42.859 -22.576 36.262 1.00 39.12 309 VAL A CA 1
ATOM 2438 C C . VAL A 1 308 ? -43.094 -21.600 37.419 1.00 43.10 309 VAL A C 1
ATOM 2439 O O . VAL A 1 308 ? -42.946 -20.385 37.261 1.00 39.35 309 VAL A O 1
ATOM 2443 N N . ILE A 1 309 ? -43.433 -22.139 38.584 1.00 39.53 310 ILE A N 1
ATOM 2444 C CA . ILE A 1 309 ? -43.592 -21.329 39.784 1.00 39.66 310 ILE A CA 1
ATOM 2445 C C . ILE A 1 309 ? -42.258 -20.831 40.329 1.00 39.40 310 ILE A C 1
ATOM 2446 O O . ILE A 1 309 ? -42.140 -19.671 40.731 1.00 44.11 310 ILE A O 1
ATOM 2451 N N . LEU A 1 310 ? -41.258 -21.706 40.351 1.00 39.41 311 LEU A N 1
ATOM 2452 C CA . LEU A 1 310 ? -39.928 -21.328 40.821 1.00 43.17 311 LEU A CA 1
ATOM 2453 C C . LEU A 1 310 ? -39.421 -20.146 40.021 1.00 41.65 311 LEU A C 1
ATOM 2454 O O . LEU A 1 310 ? -38.921 -19.172 40.579 1.00 39.70 311 LEU A O 1
ATOM 2459 N N . LEU A 1 311 ? -39.568 -20.246 38.709 1.00 38.91 312 LEU A N 1
ATOM 2460 C CA . LEU A 1 311 ? -39.098 -19.226 37.806 1.00 38.49 312 LEU A CA 1
ATOM 2461 C C . LEU A 1 311 ? -39.884 -17.927 37.997 1.00 38.43 312 LEU A C 1
ATOM 2462 O O . LEU A 1 311 ? -39.303 -16.830 38.004 1.00 38.25 312 LEU A O 1
ATOM 2467 N N . ALA A 1 312 ? -41.200 -18.054 38.155 1.00 38.49 313 ALA A N 1
ATOM 2468 C CA . ALA A 1 312 ? -42.055 -16.892 38.351 1.00 38.68 313 ALA A CA 1
ATOM 2469 C C . ALA A 1 312 ? -41.634 -16.120 39.597 1.00 38.72 313 ALA A C 1
ATOM 2470 O O . ALA A 1 312 ? -41.554 -14.890 39.585 1.00 38.52 313 ALA A O 1
ATOM 2472 N N . GLU A 1 313 ? -41.381 -16.851 40.675 1.00 46.69 314 GLU A N 1
ATOM 2473 C CA . GLU A 1 313 ? -40.998 -16.237 41.933 1.00 52.96 314 GLU A CA 1
ATOM 2474 C C . GLU A 1 313 ? -39.630 -15.583 41.796 1.00 50.33 314 GLU A C 1
ATOM 2475 O O . GLU A 1 313 ? -39.380 -14.522 42.360 1.00 54.39 314 GLU A O 1
ATOM 2481 N N . TYR A 1 314 ? -38.756 -16.217 41.025 1.00 38.69 315 TYR A N 1
ATOM 2482 C CA . TYR A 1 314 ? -37.416 -15.699 40.800 1.00 41.44 315 TYR A CA 1
ATOM 2483 C C . TYR A 1 314 ? -37.478 -14.390 40.010 1.00 44.20 315 TYR A C 1
ATOM 2484 O O . TYR A 1 314 ? -36.742 -13.438 40.302 1.00 45.68 315 TYR A O 1
ATOM 2493 N N . PHE A 1 315 ? -38.356 -14.339 39.010 1.00 41.64 316 PHE A N 1
ATOM 2494 C CA . PHE A 1 315 ? -38.477 -13.136 38.190 1.00 44.30 316 PHE A CA 1
ATOM 2495 C C . PHE A 1 315 ? -39.224 -12.034 38.945 1.00 46.57 316 PHE A C 1
ATOM 2496 O O . PHE A 1 315 ? -38.851 -10.866 38.888 1.00 46.37 316 PHE A O 1
ATOM 2504 N N . LEU A 1 316 ? -40.278 -12.419 39.653 1.00 38.16 317 LEU A N 1
ATOM 2505 C CA . LEU A 1 316 ? -41.070 -11.475 40.428 1.00 40.67 317 LEU A CA 1
ATOM 2506 C C . LEU A 1 316 ? -40.200 -10.750 41.452 1.00 49.92 317 LEU A C 1
ATOM 2507 O O . LEU A 1 316 ? -40.337 -9.547 41.641 1.00 50.21 317 LEU A O 1
ATOM 2512 N N . LYS A 1 317 ? -39.304 -11.481 42.110 1.00 51.35 318 LYS A N 1
ATOM 2513 C CA . LYS A 1 317 ? -38.406 -10.868 43.076 1.00 51.91 318 LYS A CA 1
ATOM 2514 C C . LYS A 1 317 ? -37.411 -9.960 42.385 1.00 57.21 318 LYS A C 1
ATOM 2515 O O . LYS A 1 317 ? -37.235 -8.810 42.771 1.00 63.90 318 LYS A O 1
ATOM 2521 N N . LYS A 1 318 ? -36.757 -10.484 41.359 1.00 48.87 319 LYS A N 1
ATOM 2522 C CA . LYS A 1 318 ? -35.711 -9.747 40.675 1.00 47.79 319 LYS A CA 1
ATOM 2523 C C . LYS A 1 318 ? -36.203 -8.410 40.121 1.00 53.32 319 LYS A C 1
ATOM 2524 O O . LYS A 1 318 ? -35.489 -7.403 40.182 1.00 53.94 319 LYS A O 1
ATOM 2530 N N . PHE A 1 319 ? -37.422 -8.403 39.589 1.00 42.78 320 PHE A N 1
ATOM 2531 C CA . PHE A 1 319 ? -37.978 -7.197 38.994 1.00 49.44 320 PHE A CA 1
ATOM 2532 C C . PHE A 1 319 ? -38.546 -6.249 40.047 1.00 50.99 320 PHE A C 1
ATOM 2533 O O . PHE A 1 319 ? -38.261 -5.054 40.017 1.00 54.06 320 PHE A O 1
ATOM 2541 N N . ALA A 1 320 ? -39.340 -6.783 40.974 1.00 38.20 321 ALA A N 1
ATOM 2542 C CA . ALA A 1 320 ? -39.905 -5.979 42.055 1.00 42.28 321 ALA A CA 1
ATOM 2543 C C . ALA A 1 320 ? -38.813 -5.231 42.822 1.00 52.31 321 ALA A C 1
ATOM 2544 O O . ALA A 1 320 ? -38.990 -4.077 43.219 1.00 52.55 321 ALA A O 1
ATOM 2546 N N . LYS A 1 321 ? -37.682 -5.893 43.021 1.00 70.79 322 LYS A N 1
ATOM 2547 C CA . LYS A 1 321 ? -36.547 -5.272 43.676 1.00 75.65 322 LYS A CA 1
ATOM 2548 C C . LYS A 1 321 ? -35.983 -4.185 42.768 1.00 79.79 322 LYS A C 1
ATOM 2549 O O . LYS A 1 321 ? -35.693 -3.069 43.209 1.00 81.37 322 LYS A O 1
ATOM 2555 N N . GLU A 1 322 ? -35.852 -4.514 41.489 1.00 62.68 323 GLU A N 1
ATOM 2556 C CA . GLU A 1 322 ? -35.162 -3.647 40.541 1.00 58.75 323 GLU A CA 1
ATOM 2557 C C . GLU A 1 322 ? -35.994 -2.454 40.057 1.00 56.54 323 GLU A C 1
ATOM 2558 O O . GLU A 1 322 ? -35.444 -1.414 39.713 1.00 54.75 323 GLU A O 1
ATOM 2564 N N . TYR A 1 323 ? -37.313 -2.604 40.034 1.00 57.18 324 TYR A N 1
ATOM 2565 C CA . TYR A 1 323 ? -38.200 -1.509 39.641 1.00 53.67 324 TYR A CA 1
ATOM 2566 C C . TYR A 1 323 ? -38.891 -0.899 40.865 1.00 60.68 324 TYR A C 1
ATOM 2567 O O . TYR A 1 323 ? -40.003 -0.364 40.771 1.00 54.94 324 TYR A O 1
ATOM 2576 N N . LYS A 1 324 ? -38.229 -1.003 42.015 1.00 55.96 325 LYS A N 1
ATOM 2577 C CA . LYS A 1 324 ? -38.762 -0.490 43.272 1.00 54.36 325 LYS A CA 1
ATOM 2578 C C . LYS A 1 324 ? -40.264 -0.718 43.434 1.00 53.58 325 LYS A C 1
ATOM 2579 O O . LYS A 1 324 ? -40.996 0.222 43.714 1.00 59.61 325 LYS A O 1
ATOM 2585 N N . LYS A 1 325 ? -40.731 -1.949 43.264 1.00 60.39 326 LYS A N 1
ATOM 2586 C CA . LYS A 1 325 ? -42.150 -2.226 43.491 1.00 64.00 326 LYS A CA 1
ATOM 2587 C C . LYS A 1 325 ? -42.370 -3.035 44.769 1.00 69.55 326 LYS A C 1
ATOM 2588 O O . LYS A 1 325 ? -41.437 -3.629 45.307 1.00 69.14 326 LYS A O 1
ATOM 2594 N N . ASN A 1 326 ? -43.604 -3.050 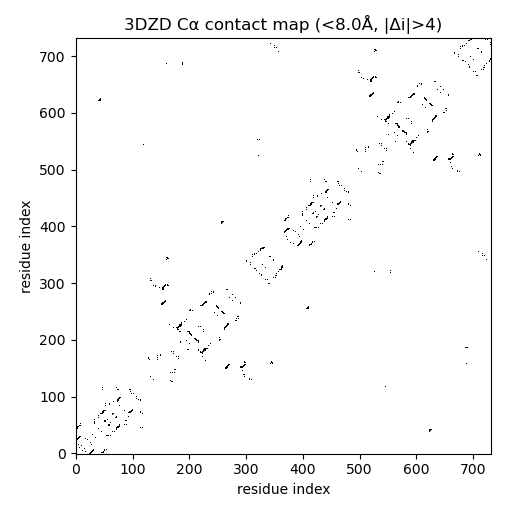45.254 1.00 101.52 327 ASN A N 1
ATOM 2595 C CA . ASN A 1 326 ? -43.905 -3.722 46.509 1.00 101.92 327 ASN A CA 1
ATOM 2596 C C . ASN A 1 326 ? -44.867 -4.892 46.316 1.00 101.98 327 ASN A C 1
ATOM 2597 O O . ASN A 1 326 ? -45.902 -4.980 46.976 1.00 159.04 327 ASN A O 1
ATOM 2602 N N . CYS A 1 327 ? -44.511 -5.788 45.402 1.00 85.06 328 CYS A N 1
ATOM 2603 C CA . CYS A 1 327 ? -45.317 -6.966 45.107 1.00 89.95 328 CYS A CA 1
ATOM 2604 C C . CYS A 1 327 ? -44.420 -8.191 45.069 1.00 85.61 328 CYS A C 1
ATOM 2605 O O . CYS A 1 327 ? -43.863 -8.535 44.025 1.00 85.98 328 CYS A O 1
ATOM 2608 N N . PHE A 1 328 ? -44.285 -8.854 46.211 1.00 59.60 329 PHE A N 1
ATOM 2609 C CA . PHE A 1 328 ? -43.318 -9.935 46.334 1.00 61.86 329 PHE A CA 1
ATOM 2610 C C . PHE A 1 328 ? -43.897 -11.340 46.421 1.00 62.15 329 PHE A C 1
ATOM 2611 O O . PHE A 1 328 ? -43.150 -12.316 46.378 1.00 64.16 329 PHE A O 1
ATOM 2619 N N . GLU A 1 329 ? -45.214 -11.460 46.527 1.00 69.59 330 GLU A N 1
ATOM 2620 C CA . GLU A 1 329 ? -45.803 -12.791 46.543 1.00 72.76 330 GLU A CA 1
ATOM 2621 C C . GLU A 1 329 ? -46.741 -13.020 45.371 1.00 68.57 330 GLU A C 1
ATOM 2622 O O . GLU A 1 329 ? -47.464 -12.115 44.947 1.00 68.23 330 GLU A O 1
ATOM 2628 N N . LEU A 1 330 ? -46.702 -14.240 44.848 1.00 64.96 331 LEU A N 1
ATOM 2629 C CA . LEU A 1 330 ? -47.667 -14.697 43.865 1.00 56.36 331 LEU A CA 1
ATOM 2630 C C . LEU A 1 330 ? -48.863 -15.274 44.595 1.00 58.19 331 LEU A C 1
ATOM 2631 O O . LEU A 1 330 ? -48.706 -16.119 45.478 1.00 59.91 331 LEU A O 1
ATOM 2636 N N . SER A 1 331 ? -50.060 -14.839 44.220 1.00 62.04 332 SER A N 1
ATOM 2637 C CA . SER A 1 331 ? -51.263 -15.385 44.825 1.00 62.16 332 SER A CA 1
ATOM 2638 C C . SER A 1 331 ? -51.361 -16.857 44.478 1.00 63.59 332 SER A C 1
ATOM 2639 O O . SER A 1 331 ? -50.796 -17.306 43.480 1.00 58.80 332 SER A O 1
ATOM 2642 N N . GLU A 1 332 ? -52.073 -17.614 45.301 1.00 60.48 333 GLU A N 1
ATOM 2643 C CA . GLU A 1 332 ? -52.294 -19.017 44.996 1.00 59.49 333 GLU A CA 1
ATOM 2644 C C . GLU A 1 332 ? -53.041 -19.140 43.678 1.00 56.34 333 GLU A C 1
ATOM 2645 O O . GLU A 1 332 ? -52.803 -20.065 42.898 1.00 53.74 333 GLU A O 1
ATOM 2651 N N . GLU A 1 333 ? -53.941 -18.195 43.436 1.00 54.10 334 GLU A N 1
ATOM 2652 C CA . GLU A 1 333 ? -54.686 -18.149 42.190 1.00 60.25 334 GLU A CA 1
ATOM 2653 C C . GLU A 1 333 ? -53.735 -18.036 41.003 1.00 57.70 334 GLU A C 1
ATOM 2654 O O . GLU A 1 333 ? -53.885 -18.747 40.006 1.00 50.88 334 GLU A O 1
ATOM 2660 N N . THR A 1 334 ? -52.764 -17.132 41.126 1.00 57.50 335 THR A N 1
ATOM 2661 C CA . THR A 1 334 ? -51.755 -16.907 40.092 1.00 53.24 335 THR A CA 1
ATOM 2662 C C . THR A 1 334 ? -50.966 -18.182 39.786 1.00 48.61 335 THR A C 1
ATOM 2663 O O . THR A 1 334 ? -50.789 -18.547 38.621 1.00 44.48 335 THR A O 1
ATOM 2667 N N . LYS A 1 335 ? -50.505 -18.860 40.835 1.00 47.54 336 LYS A N 1
ATOM 2668 C CA . LYS A 1 335 ? -49.762 -20.104 40.671 1.00 53.25 336 LYS A CA 1
ATOM 2669 C C . LYS A 1 335 ? -50.554 -21.119 39.845 1.00 52.73 336 LYS A C 1
ATOM 2670 O O . LYS A 1 335 ? -50.009 -21.741 38.922 1.00 46.49 336 LYS A O 1
ATOM 2676 N N . GLU A 1 336 ? -51.838 -21.265 40.164 1.00 56.71 337 GLU A N 1
ATOM 2677 C CA . GLU A 1 336 ? -52.713 -22.157 39.413 1.00 54.50 337 GLU A CA 1
ATOM 2678 C C . GLU A 1 336 ? -52.768 -21.747 37.948 1.00 53.77 337 GLU A C 1
ATOM 2679 O O . GLU A 1 336 ? -52.654 -22.589 37.051 1.00 53.75 337 GLU A O 1
ATOM 2685 N N . TYR A 1 337 ? -52.934 -20.451 37.710 1.00 45.27 338 TYR A N 1
ATOM 2686 C CA . TYR A 1 337 ? -53.024 -19.928 36.352 1.00 45.51 338 TYR A CA 1
ATOM 2687 C C . TYR A 1 337 ? -51.785 -20.235 35.513 1.00 40.83 338 TYR A C 1
ATOM 2688 O O . TYR A 1 337 ? -51.906 -20.625 34.353 1.00 41.36 338 TYR A O 1
ATOM 2697 N N . LEU A 1 338 ? -50.602 -20.038 36.091 1.00 42.35 339 LEU A N 1
ATOM 2698 C CA . LEU A 1 338 ? -49.344 -20.290 35.384 1.00 41.74 339 LEU A CA 1
ATOM 2699 C C . LEU A 1 338 ? -49.240 -21.763 34.963 1.00 40.39 339 LEU A C 1
ATOM 2700 O O . LEU A 1 338 ? -48.849 -22.079 33.835 1.00 40.19 339 LEU A O 1
ATOM 2713 N N . LYS A 1 340 ? -51.381 -23.738 34.133 1.00 41.22 341 LYS A N 1
ATOM 2714 C CA . LYS A 1 340 ? -52.337 -24.133 33.113 1.00 41.50 341 LYS A CA 1
ATOM 2715 C C . LYS A 1 340 ? -51.937 -23.623 31.741 1.00 41.26 341 LYS A C 1
ATOM 2716 O O . LYS A 1 340 ? -52.610 -23.892 30.753 1.00 42.27 341 LYS A O 1
ATOM 2722 N N . GLN A 1 341 ? -50.832 -22.891 31.676 1.00 40.92 342 GLN A N 1
ATOM 2723 C CA . GLN A 1 341 ? -50.394 -22.318 30.407 1.00 40.61 342 GLN A CA 1
ATOM 2724 C C . GLN A 1 341 ? -49.490 -23.275 29.628 1.00 40.52 342 GLN A C 1
ATOM 2725 O O . GLN A 1 341 ? -48.820 -24.123 30.206 1.00 40.47 342 GLN A O 1
ATOM 2731 N N . GLU A 1 342 ? -49.490 -23.118 28.309 1.00 40.55 343 GLU A N 1
ATOM 2732 C CA . GLU A 1 342 ? -48.641 -23.899 27.423 1.00 40.52 343 GLU A CA 1
ATOM 2733 C C . GLU A 1 342 ? -47.207 -23.371 27.329 1.00 42.66 343 GLU A C 1
ATOM 2734 O O . GLU A 1 342 ? -46.267 -24.157 27.232 1.00 39.97 343 GLU A O 1
ATOM 2740 N N . TRP A 1 343 ? -47.056 -22.047 27.343 1.00 40.52 344 TRP A N 1
ATOM 2741 C CA . TRP A 1 343 ? -45.756 -21.399 27.228 1.00 40.55 344 TRP A CA 1
ATOM 2742 C C . TRP A 1 343 ? -45.050 -21.754 25.933 1.00 40.12 344 TRP A C 1
ATOM 2743 O O . TRP A 1 343 ? -43.948 -22.299 25.952 1.00 39.34 344 TRP A O 1
ATOM 2754 N N . LYS A 1 344 ? -45.672 -21.442 24.803 1.00 40.16 345 LYS A N 1
ATOM 2755 C CA . LYS A 1 344 ? -45.035 -21.700 23.511 1.00 46.20 345 LYS A CA 1
ATOM 2756 C C . LYS A 1 344 ? -43.716 -20.928 23.371 1.00 41.90 345 LYS A C 1
ATOM 2757 O O . LYS A 1 344 ? -42.806 -21.350 22.658 1.00 45.34 345 LYS A O 1
ATOM 2763 N N . GLY A 1 345 ? -43.628 -19.789 24.053 1.00 39.62 346 GLY A N 1
ATOM 2764 C CA . GLY A 1 345 ? -42.393 -19.030 24.119 1.00 38.60 346 GLY A CA 1
ATOM 2765 C C . GLY A 1 345 ? -41.548 -19.390 25.331 1.00 38.31 346 GLY A C 1
ATOM 2766 O O . GLY A 1 345 ? -40.514 -18.765 25.594 1.00 37.98 346 GLY A O 1
ATOM 2767 N N . ASN A 1 346 ? -42.000 -20.386 26.085 1.00 40.10 347 ASN A N 1
ATOM 2768 C CA . ASN A 1 346 ? -41.229 -20.911 27.196 1.00 39.97 347 ASN A CA 1
ATOM 2769 C C . ASN A 1 346 ? -40.794 -19.867 28.231 1.00 39.22 347 ASN A C 1
ATOM 2770 O O . ASN A 1 346 ? -41.606 -19.063 28.664 1.00 38.47 347 ASN A O 1
ATOM 2775 N N . VAL A 1 347 ? -39.526 -19.883 28.633 1.00 38.06 348 VAL A N 1
ATOM 2776 C CA . VAL A 1 347 ? -39.081 -19.058 29.756 1.00 37.78 348 VAL A CA 1
ATOM 2777 C C . VAL A 1 347 ? -39.052 -17.600 29.335 1.00 37.41 348 VAL A C 1
ATOM 2778 O O . VAL A 1 347 ? -39.291 -16.688 30.129 1.00 37.42 348 VAL A O 1
ATOM 2782 N N . ARG A 1 348 ? -38.770 -17.392 28.061 1.00 37.40 349 ARG A N 1
ATOM 2783 C CA . ARG A 1 348 ? -38.731 -16.058 27.499 1.00 39.48 349 ARG A CA 1
ATOM 2784 C C . ARG A 1 348 ? -40.119 -15.421 27.620 1.00 37.45 349 ARG A C 1
ATOM 2785 O O . ARG A 1 348 ? -40.249 -14.264 28.009 1.00 37.44 349 ARG A O 1
ATOM 2793 N N . GLU A 1 349 ? -41.152 -16.198 27.306 1.00 37.75 350 GLU A N 1
ATOM 2794 C CA . GLU A 1 349 ? -42.533 -15.757 27.489 1.00 38.01 350 GLU A CA 1
ATOM 2795 C C . GLU A 1 349 ? -42.848 -15.474 28.968 1.00 37.93 350 GLU A C 1
ATOM 2796 O O . GLU A 1 349 ? -43.330 -14.392 29.306 1.00 37.97 350 GLU A O 1
ATOM 2802 N N . LEU A 1 350 ? -42.564 -16.440 29.841 1.00 38.30 351 LEU A N 1
ATOM 2803 C CA . LEU A 1 350 ? -42.800 -16.267 31.274 1.00 38.59 351 LEU A CA 1
ATOM 2804 C C . LEU A 1 350 ? -42.118 -15.024 31.846 1.00 37.92 351 LEU A C 1
ATOM 2805 O O . LEU A 1 350 ? -42.733 -14.267 32.590 1.00 37.99 351 LEU A O 1
ATOM 2810 N N . LYS A 1 351 ? -40.850 -14.817 31.503 1.00 37.56 352 LYS A N 1
ATOM 2811 C CA . LYS A 1 351 ? -40.099 -13.711 32.070 1.00 37.28 352 LYS A CA 1
ATOM 2812 C C . LYS A 1 351 ? -40.774 -12.397 31.705 1.00 37.36 352 LYS A C 1
ATOM 2813 O O . LYS A 1 351 ? -41.067 -11.568 32.564 1.00 37.37 352 LYS A O 1
ATOM 2819 N N . ASN A 1 352 ? -41.020 -12.226 30.416 1.00 37.71 353 ASN A N 1
ATOM 2820 C CA . ASN A 1 352 ? -41.642 -11.026 29.931 1.00 38.36 353 ASN A CA 1
ATOM 2821 C C . ASN A 1 352 ? -43.027 -10.820 30.527 1.00 37.96 353 ASN A C 1
ATOM 2822 O O . ASN A 1 352 ? -43.430 -9.691 30.785 1.00 37.77 353 ASN A O 1
ATOM 2827 N N . LEU A 1 353 ? -43.751 -11.910 30.756 1.00 37.88 354 LEU A N 1
ATOM 2828 C CA . LEU A 1 353 ? -45.076 -11.814 31.353 1.00 38.19 354 LEU A CA 1
ATOM 2829 C C . LEU A 1 353 ? -45.018 -11.349 32.814 1.00 39.81 354 LEU A C 1
ATOM 2830 O O . LEU A 1 353 ? -45.901 -10.638 33.278 1.00 41.05 354 LEU A O 1
ATOM 2835 N N . ILE A 1 354 ? -43.977 -11.750 33.533 1.00 38.02 355 ILE A N 1
ATOM 2836 C CA . ILE A 1 354 ? -43.848 -11.400 34.944 1.00 38.06 355 ILE A CA 1
ATOM 2837 C C . ILE A 1 354 ? -43.321 -9.983 35.057 1.00 40.62 355 ILE A C 1
ATOM 2838 O O . ILE A 1 354 ? -43.647 -9.266 36.002 1.00 40.63 355 ILE A O 1
ATOM 2843 N N . GLU A 1 355 ? -42.502 -9.583 34.090 1.00 37.70 356 GLU A N 1
ATOM 2844 C CA . GLU A 1 355 ? -41.899 -8.262 34.130 1.00 42.29 356 GLU A CA 1
ATOM 2845 C C . GLU A 1 355 ? -42.999 -7.253 33.893 1.00 39.26 356 GLU A C 1
ATOM 2846 O O . GLU A 1 355 ? -43.009 -6.164 34.473 1.00 39.07 356 GLU A O 1
ATOM 2852 N N . ARG A 1 356 ? -43.922 -7.644 33.025 1.00 37.92 357 ARG A N 1
ATOM 2853 C CA . ARG A 1 356 ? -45.084 -6.839 32.718 1.00 39.13 357 ARG A CA 1
ATOM 2854 C C . ARG A 1 356 ? -45.890 -6.649 33.995 1.00 41.62 357 ARG A C 1
ATOM 2855 O O . ARG A 1 356 ? -46.197 -5.530 34.386 1.00 41.41 357 ARG A O 1
ATOM 2863 N N . ALA A 1 357 ? -46.207 -7.758 34.651 1.00 44.75 358 ALA A N 1
ATOM 2864 C CA . ALA A 1 357 ? -46.965 -7.727 35.891 1.00 39.55 358 ALA A CA 1
ATOM 2865 C C . ALA A 1 357 ? -46.405 -6.716 36.894 1.00 44.20 358 ALA A C 1
ATOM 2866 O O . ALA A 1 357 ? -47.159 -6.001 37.536 1.00 49.07 358 ALA A O 1
ATOM 2868 N N . VAL A 1 358 ? -45.081 -6.673 37.015 1.00 39.37 359 VAL A N 1
ATOM 2869 C CA . VAL A 1 358 ? -44.400 -5.835 37.989 1.00 43.38 359 VAL A CA 1
ATOM 2870 C C . VAL A 1 358 ? -44.414 -4.365 37.578 1.00 48.07 359 VAL A C 1
ATOM 2871 O O . VAL A 1 358 ? -44.519 -3.471 38.421 1.00 46.51 359 VAL A O 1
ATOM 2875 N N . ILE A 1 359 ? -44.296 -4.125 36.277 1.00 47.86 360 ILE A N 1
ATOM 2876 C CA . ILE A 1 359 ? -44.330 -2.773 35.733 1.00 53.46 360 ILE A CA 1
ATOM 2877 C C . ILE A 1 359 ? -45.669 -2.082 36.036 1.00 53.26 360 ILE A C 1
ATOM 2878 O O . ILE A 1 359 ? -45.712 -0.886 36.309 1.00 60.25 360 ILE A O 1
ATOM 2883 N N . LEU A 1 360 ? -46.747 -2.858 36.015 1.00 50.49 361 LEU A N 1
ATOM 2884 C CA . LEU A 1 360 ? -48.079 -2.381 36.370 1.00 41.78 361 LEU A CA 1
ATOM 2885 C C . LEU A 1 360 ? -48.449 -2.795 37.791 1.00 51.00 361 LEU A C 1
ATOM 2886 O O . LEU A 1 360 ? -49.606 -3.098 38.067 1.00 64.54 361 LEU A O 1
ATOM 2891 N N . CYS A 1 361 ? -47.481 -2.813 38.692 1.00 87.28 362 CYS A N 1
ATOM 2892 C CA . CYS A 1 361 ? -47.660 -3.514 39.959 1.00 87.49 362 CYS A CA 1
ATOM 2893 C C . CYS A 1 361 ? -48.661 -2.915 40.947 1.00 87.94 362 CYS A C 1
ATOM 2894 O O . CYS A 1 361 ? -49.123 -1.788 40.787 1.00 134.74 362 CYS A O 1
ATOM 2897 N N . GLU A 1 362 ? -48.981 -3.705 41.972 1.00 175.92 363 GLU A N 1
ATOM 2898 C CA . GLU A 1 362 ? -49.768 -3.263 43.121 1.00 176.39 363 GLU A CA 1
ATOM 2899 C C . GLU A 1 362 ? -49.087 -3.709 44.416 1.00 176.52 363 GLU A C 1
ATOM 2900 O O . GLU A 1 362 ? -47.878 -3.548 44.578 1.00 335.35 363 GLU A O 1
ATOM 2906 N N . GLY A 1 363 ? -49.870 -4.274 45.332 1.00 86.02 364 GLY A N 1
ATOM 2907 C CA . GLY A 1 363 ? -49.335 -4.840 46.559 1.00 86.49 364 GLY A CA 1
ATOM 2908 C C . GLY A 1 363 ? -48.966 -6.307 46.409 1.00 89.52 364 GLY A C 1
ATOM 2909 O O . GLY A 1 363 ? -47.926 -6.749 46.898 1.00 90.11 364 GLY A O 1
ATOM 2910 N N . GLU A 1 364 ? -49.831 -7.067 45.741 1.00 157.64 365 GLU A N 1
ATOM 2911 C CA . GLU A 1 364 ? -49.574 -8.477 45.449 1.00 157.49 365 GLU A CA 1
ATOM 2912 C C . GLU A 1 364 ? -50.155 -8.837 44.085 1.00 157.28 365 GLU A C 1
ATOM 2913 O O . GLU A 1 364 ? -51.207 -8.327 43.700 1.00 229.95 365 GLU A O 1
ATOM 2919 N N . VAL A 1 365 ? -49.475 -9.720 43.360 1.00 84.57 366 VAL A N 1
ATOM 2920 C CA . VAL A 1 365 ? -49.836 -9.990 41.967 1.00 84.35 366 VAL A CA 1
ATOM 2921 C C . VAL A 1 365 ? -50.870 -11.104 41.781 1.00 84.61 366 VAL A C 1
ATOM 2922 O O . VAL A 1 365 ? -50.681 -12.237 42.225 1.00 145.43 366 VAL A O 1
ATOM 2926 N N . ILE A 1 366 ? -51.970 -10.749 41.122 1.00 94.00 367 ILE A N 1
ATOM 2927 C CA . ILE A 1 366 ? -53.011 -11.698 40.750 1.00 94.26 367 ILE A CA 1
ATOM 2928 C C . ILE A 1 366 ? -53.081 -11.745 39.223 1.00 94.04 367 ILE A C 1
ATOM 2929 O O . ILE A 1 366 ? -52.352 -11.016 38.549 1.00 150.43 367 ILE A O 1
ATOM 2934 N N . LYS A 1 367 ? -53.958 -12.580 38.674 1.00 104.51 368 LYS A N 1
ATOM 2935 C CA . LYS A 1 367 ? -53.759 -13.057 37.306 1.00 104.31 368 LYS A CA 1
ATOM 2936 C C . LYS A 1 367 ? -54.775 -12.692 36.218 1.00 104.52 368 LYS A C 1
ATOM 2937 O O . LYS A 1 367 ? -55.594 -13.523 35.830 1.00 155.33 368 LYS A O 1
ATOM 2943 N N . PRO A 1 368 ? -54.713 -11.456 35.701 1.00 101.37 369 PRO A N 1
ATOM 2944 C CA . PRO A 1 368 ? -55.449 -11.203 34.457 1.00 101.54 369 PRO A CA 1
ATOM 2945 C C . PRO A 1 368 ? -54.737 -11.821 33.247 1.00 101.29 369 PRO A C 1
ATOM 2946 O O . PRO A 1 368 ? -55.025 -12.961 32.867 1.00 101.43 369 PRO A O 1
ATOM 2950 N N . LYS B 1 1 ? 0.802 -21.824 20.049 1.00 60.50 2 LYS B N 1
ATOM 2951 C CA . LYS B 1 1 ? 0.929 -20.376 19.887 1.00 63.72 2 LYS B CA 1
ATOM 2952 C C . LYS B 1 1 ? 2.244 -20.016 19.193 1.00 60.60 2 LYS B C 1
ATOM 2953 O O . LYS B 1 1 ? 3.332 -20.280 19.707 1.00 56.54 2 LYS B O 1
ATOM 2959 N N . ARG B 1 2 ? 2.134 -19.401 18.024 1.00 54.96 3 ARG B N 1
ATOM 2960 C CA . ARG B 1 2 ? 3.291 -19.153 17.183 1.00 54.32 3 ARG B CA 1
ATOM 2961 C C . ARG B 1 2 ? 4.127 -17.965 17.637 1.00 55.88 3 ARG B C 1
ATOM 2962 O O . ARG B 1 2 ? 3.600 -16.958 18.099 1.00 51.27 3 ARG B O 1
ATOM 2970 N N . VAL B 1 3 ? 5.440 -18.104 17.497 1.00 43.08 4 VAL B N 1
ATOM 2971 C CA . VAL B 1 3 ? 6.365 -17.009 17.727 1.00 45.84 4 VAL B CA 1
ATOM 2972 C C . VAL B 1 3 ? 7.343 -16.983 16.559 1.00 49.07 4 VAL B C 1
ATOM 2973 O O . VAL B 1 3 ? 7.847 -18.025 16.140 1.00 46.34 4 VAL B O 1
ATOM 2977 N N . LEU B 1 4 ? 7.572 -15.797 16.008 1.00 42.20 5 LEU B N 1
ATOM 2978 C CA . LEU B 1 4 ? 8.527 -15.644 14.925 1.00 42.90 5 LEU B CA 1
ATOM 2979 C C . LEU B 1 4 ? 9.775 -14.935 15.425 1.00 42.90 5 LEU B C 1
ATOM 2980 O O . LEU B 1 4 ? 9.699 -13.833 15.965 1.00 44.24 5 LEU B O 1
ATOM 2985 N N . VAL B 1 5 ? 10.921 -15.577 15.247 1.00 43.51 6 VAL B N 1
ATOM 2986 C CA . VAL B 1 5 ? 12.188 -14.992 15.655 1.00 43.91 6 VAL B CA 1
ATOM 2987 C C . VAL B 1 5 ? 12.948 -14.542 14.423 1.00 46.92 6 VAL B C 1
ATOM 2988 O O . VAL B 1 5 ? 13.402 -15.368 13.625 1.00 46.19 6 VAL B O 1
ATOM 2992 N N . VAL B 1 6 ? 13.064 -13.226 14.272 1.00 48.21 7 VAL B N 1
ATOM 2993 C CA . VAL B 1 6 ? 13.727 -12.618 13.132 1.00 46.60 7 VAL B CA 1
ATOM 2994 C C . VAL B 1 6 ? 15.127 -12.179 13.531 1.00 51.02 7 VAL B C 1
ATOM 2995 O O . VAL B 1 6 ? 15.289 -11.159 14.197 1.00 49.20 7 VAL B O 1
ATOM 2999 N N . ASP B 1 7 ? 16.138 -12.947 13.132 1.00 50.92 8 ASP B N 1
ATOM 3000 C CA . ASP B 1 7 ? 17.514 -12.604 13.482 1.00 57.74 8 ASP B CA 1
ATOM 3001 C C . ASP B 1 7 ? 18.561 -13.133 12.498 1.00 57.27 8 ASP B C 1
ATOM 3002 O O . ASP B 1 7 ? 18.434 -14.228 11.950 1.00 55.41 8 ASP B O 1
ATOM 3007 N N . ASP B 1 8 ? 19.603 -12.335 12.302 1.00 58.98 9 ASP B N 1
ATOM 3008 C CA . ASP B 1 8 ? 20.679 -12.638 11.367 1.00 63.91 9 ASP B CA 1
ATOM 3009 C C . ASP B 1 8 ? 21.577 -13.798 11.830 1.00 60.08 9 ASP B C 1
ATOM 3010 O O . ASP B 1 8 ? 22.133 -14.518 11.007 1.00 62.16 9 ASP B O 1
ATOM 3015 N N . GLU B 1 9 ? 21.707 -13.972 13.143 1.00 61.10 10 GLU B N 1
ATOM 3016 C CA . GLU B 1 9 ? 22.575 -15.003 13.719 1.00 66.15 10 GLU B CA 1
ATOM 3017 C C . GLU B 1 9 ? 21.897 -16.364 13.843 1.00 64.86 10 GLU B C 1
ATOM 3018 O O . GLU B 1 9 ? 20.752 -16.465 14.280 1.00 63.93 10 GLU B O 1
ATOM 3024 N N . GLU B 1 10 ? 22.630 -17.409 13.480 1.00 76.78 11 GLU B N 1
ATOM 3025 C CA . GLU B 1 10 ? 22.130 -18.778 13.523 1.00 71.74 11 GLU B CA 1
ATOM 3026 C C . GLU B 1 10 ? 22.002 -19.273 14.961 1.00 70.77 11 GLU B C 1
ATOM 3027 O O . GLU B 1 10 ? 21.046 -19.965 15.308 1.00 68.52 11 GLU B O 1
ATOM 3033 N N . SER B 1 11 ? 22.974 -18.915 15.796 1.00 62.87 12 SER B N 1
ATOM 3034 C CA . SER B 1 11 ? 22.971 -19.326 17.197 1.00 64.48 12 SER B CA 1
ATOM 3035 C C . SER B 1 11 ? 21.762 -18.750 17.925 1.00 67.58 12 SER B C 1
ATOM 3036 O O . SER B 1 11 ? 21.208 -19.373 18.834 1.00 64.85 12 SER B O 1
ATOM 3039 N N . ILE B 1 12 ? 21.368 -17.547 17.523 1.00 58.96 13 ILE B N 1
ATOM 3040 C CA . ILE B 1 12 ? 20.221 -16.884 18.125 1.00 62.74 13 ILE B CA 1
ATOM 3041 C C . ILE B 1 12 ? 18.926 -17.586 17.746 1.00 54.32 13 ILE B C 1
ATOM 3042 O O . ILE B 1 12 ? 18.213 -18.098 18.605 1.00 55.41 13 ILE B O 1
ATOM 3047 N N . THR B 1 13 ? 18.632 -17.620 16.453 1.00 48.86 14 THR B N 1
ATOM 3048 C CA . THR B 1 13 ? 17.407 -18.243 15.981 1.00 46.45 14 THR B CA 1
ATOM 3049 C C . THR B 1 13 ? 17.277 -19.701 16.430 1.00 49.24 14 THR B C 1
ATOM 3050 O O . THR B 1 13 ? 16.184 -20.146 16.788 1.00 47.57 14 THR B O 1
ATOM 3054 N N . SER B 1 14 ? 18.387 -20.437 16.435 1.00 49.23 15 SER B N 1
ATOM 3055 C CA . SER B 1 14 ? 18.371 -21.823 16.899 1.00 53.75 15 SER B CA 1
ATOM 3056 C C . SER B 1 14 ? 18.127 -21.962 18.398 1.00 51.92 15 SER B C 1
ATOM 3057 O O . SER B 1 14 ? 17.235 -22.697 18.817 1.00 53.41 15 SER B O 1
ATOM 3060 N N . SER B 1 15 ? 18.925 -21.271 19.202 1.00 47.16 16 SER B N 1
ATOM 3061 C CA . SER B 1 15 ? 18.720 -21.259 20.647 1.00 54.16 16 SER B CA 1
ATOM 3062 C C . SER B 1 15 ? 17.295 -20.874 21.017 1.00 54.13 16 SER B C 1
ATOM 3063 O O . SER B 1 15 ? 16.603 -21.617 21.706 1.00 57.92 16 SER B O 1
ATOM 3066 N N . LEU B 1 16 ? 16.863 -19.702 20.564 1.00 46.02 17 LEU B N 1
ATOM 3067 C CA . LEU B 1 16 ? 15.570 -19.170 20.983 1.00 45.29 17 LEU B CA 1
ATOM 3068 C C . LEU B 1 16 ? 14.430 -20.067 20.526 1.00 44.90 17 LEU B C 1
ATOM 3069 O O . LEU B 1 16 ? 13.475 -20.280 21.267 1.00 44.53 17 LEU B O 1
ATOM 3074 N N . SER B 1 17 ? 14.544 -20.611 19.317 1.00 49.63 18 SER B N 1
ATOM 3075 C CA . SER B 1 17 ? 13.577 -21.593 18.848 1.00 50.50 18 SER B CA 1
ATOM 3076 C C . SER B 1 17 ? 13.470 -22.765 19.806 1.00 51.46 18 SER B C 1
ATOM 3077 O O . SER B 1 17 ? 12.371 -23.196 20.147 1.00 53.71 18 SER B O 1
ATOM 3080 N N . ALA B 1 18 ? 14.613 -23.278 20.240 1.00 45.50 19 ALA B N 1
ATOM 3081 C CA . ALA B 1 18 ? 14.632 -24.489 21.057 1.00 52.14 19 ALA B CA 1
ATOM 3082 C C . ALA B 1 18 ? 14.027 -24.199 22.421 1.00 46.46 19 ALA B C 1
ATOM 3083 O O . ALA B 1 18 ? 13.325 -25.026 22.998 1.00 49.79 19 ALA B O 1
ATOM 3085 N N . ILE B 1 19 ? 14.297 -23.004 22.927 1.00 45.41 20 ILE B N 1
ATOM 3086 C CA . ILE B 1 19 ? 13.720 -22.572 24.191 1.00 46.83 20 ILE B CA 1
ATOM 3087 C C . ILE B 1 19 ? 12.212 -22.394 24.050 1.00 46.59 20 ILE B C 1
ATOM 3088 O O . ILE B 1 19 ? 11.449 -22.897 24.863 1.00 48.70 20 ILE B O 1
ATOM 3093 N N . LEU B 1 20 ? 11.780 -21.693 23.009 1.00 55.28 21 LEU B N 1
ATOM 3094 C CA . LEU B 1 20 ? 10.347 -21.506 22.788 1.00 56.18 21 LEU B CA 1
ATOM 3095 C C . LEU B 1 20 ? 9.637 -22.866 22.681 1.00 53.31 21 LEU B C 1
ATOM 3096 O O . LEU B 1 20 ? 8.656 -23.121 23.380 1.00 51.65 21 LEU B O 1
ATOM 3101 N N . GLU B 1 21 ? 10.163 -23.728 21.813 1.00 60.68 22 GLU B N 1
ATOM 3102 C CA . GLU B 1 21 ? 9.648 -25.078 21.581 1.00 59.31 22 GLU B CA 1
ATOM 3103 C C . GLU B 1 21 ? 9.492 -25.863 22.883 1.00 62.93 22 GLU B C 1
ATOM 3104 O O . GLU B 1 21 ? 8.472 -26.505 23.111 1.00 63.99 22 GLU B O 1
ATOM 3110 N N . GLU B 1 22 ? 10.504 -25.796 23.739 1.00 55.13 23 GLU B N 1
ATOM 3111 C CA . GLU B 1 22 ? 10.472 -26.494 25.018 1.00 61.01 23 GLU B CA 1
ATOM 3112 C C . GLU B 1 22 ? 9.370 -25.983 25.938 1.00 62.65 23 GLU B C 1
ATOM 3113 O O . GLU B 1 22 ? 8.829 -26.742 26.742 1.00 59.93 23 GLU B O 1
ATOM 3119 N N . GLU B 1 23 ? 9.041 -24.699 25.822 1.00 71.62 24 GLU B N 1
ATOM 3120 C CA . GLU B 1 23 ? 8.085 -24.077 26.733 1.00 64.87 24 GLU B CA 1
ATOM 3121 C C . GLU B 1 23 ? 6.647 -24.166 26.252 1.00 66.34 24 GLU B C 1
ATOM 3122 O O . GLU B 1 23 ? 5.740 -23.693 26.927 1.00 70.04 24 GLU B O 1
ATOM 3128 N N . GLY B 1 24 ? 6.432 -24.764 25.088 1.00 58.94 25 GLY B N 1
ATOM 3129 C CA . GLY B 1 24 ? 5.079 -24.971 24.604 1.00 58.01 25 GLY B CA 1
ATOM 3130 C C . GLY B 1 24 ? 4.704 -24.150 23.384 1.00 59.40 25 GLY B C 1
ATOM 3131 O O . GLY B 1 24 ? 3.650 -24.363 22.783 1.00 58.77 25 GLY B O 1
ATOM 3132 N N . TYR B 1 25 ? 5.567 -23.216 23.005 1.00 62.19 26 TYR B N 1
ATOM 3133 C CA . TYR B 1 25 ? 5.268 -22.359 21.866 1.00 58.80 26 TYR B CA 1
ATOM 3134 C C . TYR B 1 25 ? 5.573 -23.065 20.554 1.00 58.45 26 TYR B C 1
ATOM 3135 O O . TYR B 1 25 ? 6.061 -24.190 20.534 1.00 66.07 26 TYR B O 1
ATOM 3144 N N . HIS B 1 26 ? 5.266 -22.393 19.457 1.00 58.59 27 HIS B N 1
ATOM 3145 C CA . HIS B 1 26 ? 5.449 -22.948 18.134 1.00 60.95 27 HIS B CA 1
ATOM 3146 C C . HIS B 1 26 ? 6.286 -21.948 17.356 1.00 54.32 27 HIS B C 1
ATOM 3147 O O . HIS B 1 26 ? 5.738 -21.089 16.666 1.00 53.13 27 HIS B O 1
ATOM 3154 N N . PRO B 1 27 ? 7.621 -22.047 17.476 1.00 50.33 28 PRO B N 1
ATOM 3155 C CA . PRO B 1 27 ? 8.553 -21.075 16.892 1.00 46.95 28 PRO B CA 1
ATOM 3156 C C . PRO B 1 27 ? 8.674 -21.192 15.376 1.00 48.86 28 PRO B C 1
ATOM 3157 O O . PRO B 1 27 ? 8.529 -22.281 14.814 1.00 51.92 28 PRO B O 1
ATOM 3161 N N . ASP B 1 28 ? 8.952 -20.062 14.737 1.00 50.60 29 ASP B N 1
ATOM 3162 C CA . ASP B 1 28 ? 9.290 -19.989 13.323 1.00 44.96 29 ASP B CA 1
ATOM 3163 C C . ASP B 1 28 ? 10.431 -18.986 13.286 1.00 45.91 29 ASP B C 1
ATOM 3164 O O . ASP B 1 28 ? 10.500 -18.105 14.152 1.00 43.70 29 ASP B O 1
ATOM 3169 N N . THR B 1 29 ? 11.326 -19.096 12.304 1.00 46.11 30 THR B N 1
ATOM 3170 C CA . THR B 1 29 ? 12.442 -18.149 12.222 1.00 50.68 30 THR B CA 1
ATOM 3171 C C . THR B 1 29 ? 12.626 -17.525 10.843 1.00 50.79 30 THR B C 1
ATOM 3172 O O . THR B 1 29 ? 12.273 -18.123 9.831 1.00 52.05 30 THR B O 1
ATOM 3176 N N . ALA B 1 30 ? 13.184 -16.315 10.822 1.00 48.13 31 ALA B N 1
ATOM 3177 C CA . ALA B 1 30 ? 13.567 -15.647 9.581 1.00 54.71 31 ALA B CA 1
ATOM 3178 C C . ALA B 1 30 ? 14.958 -15.027 9.730 1.00 56.36 31 ALA B C 1
ATOM 3179 O O . ALA B 1 30 ? 15.236 -14.352 10.721 1.00 54.96 31 ALA B O 1
ATOM 3181 N N . LYS B 1 31 ? 15.822 -15.258 8.743 1.00 60.97 32 LYS B N 1
ATOM 3182 C CA . LYS B 1 31 ? 17.203 -14.780 8.779 1.00 64.28 32 LYS B CA 1
ATOM 3183 C C . LYS B 1 31 ? 17.392 -13.447 8.061 1.00 62.44 32 LYS B C 1
ATOM 3184 O O . LYS B 1 31 ? 18.461 -12.839 8.142 1.00 62.38 32 LYS B O 1
ATOM 3190 N N . THR B 1 32 ? 16.355 -13.005 7.354 1.00 56.92 33 THR B N 1
ATOM 3191 C CA . THR B 1 32 ? 16.383 -11.738 6.632 1.00 57.91 33 THR B CA 1
ATOM 3192 C C . THR B 1 32 ? 15.029 -11.071 6.757 1.00 58.80 33 THR B C 1
ATOM 3193 O O . THR B 1 32 ? 14.038 -11.729 7.065 1.00 56.06 33 THR B O 1
ATOM 3197 N N . LEU B 1 33 ? 14.986 -9.765 6.508 1.00 57.25 34 LEU B N 1
ATOM 3198 C CA . LEU B 1 33 ? 13.733 -9.028 6.523 1.00 58.28 34 LEU B CA 1
ATOM 3199 C C . LEU B 1 33 ? 12.842 -9.468 5.363 1.00 60.17 34 LEU B C 1
ATOM 3200 O O . LEU B 1 33 ? 11.616 -9.516 5.483 1.00 54.34 34 LEU B O 1
ATOM 3205 N N . ARG B 1 34 ? 13.464 -9.798 4.240 1.00 73.08 35 ARG B N 1
ATOM 3206 C CA . ARG B 1 34 ? 12.725 -10.334 3.107 1.00 74.02 35 ARG B CA 1
ATOM 3207 C C . ARG B 1 34 ? 11.974 -11.606 3.509 1.00 69.22 35 ARG B C 1
ATOM 3208 O O . ARG B 1 34 ? 10.786 -11.757 3.220 1.00 63.84 35 ARG B O 1
ATOM 3216 N N . GLU B 1 35 ? 12.672 -12.516 4.180 1.00 66.32 36 GLU B N 1
ATOM 3217 C CA . GLU B 1 35 ? 12.064 -13.758 4.638 1.00 66.24 36 GLU B CA 1
ATOM 3218 C C . GLU B 1 35 ? 10.997 -13.501 5.710 1.00 63.14 36 GLU B C 1
ATOM 3219 O O . GLU B 1 35 ? 9.955 -14.153 5.728 1.00 60.42 36 GLU B O 1
ATOM 3225 N N . ALA B 1 36 ? 11.254 -12.543 6.596 1.00 57.42 37 ALA B N 1
ATOM 3226 C CA . ALA B 1 36 ? 10.278 -12.177 7.613 1.00 49.97 37 ALA B CA 1
ATOM 3227 C C . ALA B 1 36 ? 9.007 -11.595 6.987 1.00 52.12 37 ALA B C 1
ATOM 3228 O O . ALA B 1 36 ? 7.899 -11.894 7.432 1.00 49.53 37 ALA B O 1
ATOM 3230 N N . GLU B 1 37 ? 9.163 -10.771 5.951 1.00 58.24 38 GLU B N 1
ATOM 3231 C CA . GLU B 1 37 ? 8.004 -10.196 5.265 1.00 62.38 38 GLU B CA 1
ATOM 3232 C C . GLU B 1 37 ? 7.107 -11.289 4.684 1.00 60.62 38 GLU B C 1
ATOM 3233 O O . GLU B 1 37 ? 5.883 -11.251 4.820 1.00 54.59 38 GLU B O 1
ATOM 3239 N N . LYS B 1 38 ? 7.734 -12.262 4.039 1.00 63.07 39 LYS B N 1
ATOM 3240 C CA . LYS B 1 38 ? 7.027 -13.399 3.478 1.00 64.26 39 LYS B CA 1
ATOM 3241 C C . LYS B 1 38 ? 6.158 -14.080 4.538 1.00 62.07 39 LYS B C 1
ATOM 3242 O O . LYS B 1 38 ? 4.953 -14.242 4.353 1.00 65.99 39 LYS B O 1
ATOM 3248 N N . LYS B 1 39 ? 6.770 -14.458 5.657 1.00 53.39 40 LYS B N 1
ATOM 3249 C CA . LYS B 1 39 ? 6.084 -15.244 6.680 1.00 53.57 40 LYS B CA 1
ATOM 3250 C C . LYS B 1 39 ? 4.979 -14.492 7.410 1.00 45.83 40 LYS B C 1
ATOM 3251 O O . LYS B 1 39 ? 4.010 -15.098 7.863 1.00 42.82 40 LYS B O 1
ATOM 3257 N N . ILE B 1 40 ? 5.129 -13.176 7.518 1.00 48.96 41 ILE B N 1
ATOM 3258 C CA . ILE B 1 40 ? 4.215 -12.353 8.296 1.00 45.36 41 ILE B CA 1
ATOM 3259 C C . ILE B 1 40 ? 2.901 -12.100 7.567 1.00 48.79 41 ILE B C 1
ATOM 3260 O O . ILE B 1 40 ? 1.830 -12.167 8.167 1.00 45.66 41 ILE B O 1
ATOM 3265 N N . LYS B 1 41 ? 2.982 -11.819 6.271 1.00 65.27 42 LYS B N 1
ATOM 3266 C CA . LYS B 1 41 ? 1.788 -11.557 5.474 1.00 65.14 42 LYS B CA 1
ATOM 3267 C C . LYS B 1 41 ? 1.005 -12.848 5.271 1.00 66.69 42 LYS B C 1
ATOM 3268 O O . LYS B 1 41 ? -0.170 -12.828 4.907 1.00 67.31 42 LYS B O 1
ATOM 3274 N N . GLU B 1 42 ? 1.672 -13.969 5.525 1.00 59.86 43 GLU B N 1
ATOM 3275 C CA . GLU B 1 42 ? 1.108 -15.287 5.284 1.00 63.94 43 GLU B CA 1
ATOM 3276 C C . GLU B 1 42 ? 0.615 -15.976 6.570 1.00 64.59 43 GLU B C 1
ATOM 3277 O O . GLU B 1 42 ? -0.377 -16.709 6.548 1.00 60.40 43 GLU B O 1
ATOM 3283 N N . LEU B 1 43 ? 1.306 -15.727 7.681 1.00 55.09 44 LEU B N 1
ATOM 3284 C CA . LEU B 1 43 ? 0.911 -16.259 8.984 1.00 52.30 44 LEU B CA 1
ATOM 3285 C C . LEU B 1 43 ? 0.784 -15.146 9.997 1.00 49.23 44 LEU B C 1
ATOM 3286 O O . LEU B 1 43 ? 1.578 -14.213 9.993 1.00 50.78 44 LEU B O 1
ATOM 3291 N N . PHE B 1 44 ? -0.202 -15.243 10.878 1.00 55.11 45 PHE B N 1
ATOM 3292 C CA . PHE B 1 44 ? -0.262 -14.327 12.003 1.00 51.39 45 PHE B CA 1
ATOM 3293 C C . PHE B 1 44 ? 0.550 -14.842 13.200 1.00 52.03 45 PHE B C 1
ATOM 3294 O O . PHE B 1 44 ? 0.257 -15.910 13.741 1.00 50.46 45 PHE B O 1
ATOM 3302 N N . PHE B 1 45 ? 1.569 -14.078 13.605 1.00 40.68 46 PHE B N 1
ATOM 3303 C CA . PHE B 1 45 ? 2.327 -14.361 14.834 1.00 41.31 46 PHE B CA 1
ATOM 3304 C C . PHE B 1 45 ? 1.915 -13.417 15.967 1.00 40.60 46 PHE B C 1
ATOM 3305 O O . PHE B 1 45 ? 2.170 -12.205 15.899 1.00 40.30 46 PHE B O 1
ATOM 3313 N N . PRO B 1 46 ? 1.284 -13.965 17.015 1.00 40.04 47 PRO B N 1
ATOM 3314 C CA . PRO B 1 46 ? 0.872 -13.151 18.159 1.00 39.89 47 PRO B CA 1
ATOM 3315 C C . PRO B 1 46 ? 2.061 -12.416 18.754 1.00 43.57 47 PRO B C 1
ATOM 3316 O O . PRO B 1 46 ? 1.880 -11.342 19.322 1.00 39.81 47 PRO B O 1
ATOM 3320 N N . VAL B 1 47 ? 3.255 -13.000 18.637 1.00 40.36 48 VAL B N 1
ATOM 3321 C CA . VAL B 1 47 ? 4.468 -12.387 19.167 1.00 40.77 48 VAL B CA 1
ATOM 3322 C C . VAL B 1 47 ? 5.621 -12.525 18.171 1.00 41.17 48 VAL B C 1
ATOM 3323 O O . VAL B 1 47 ? 5.809 -13.579 17.549 1.00 41.64 48 VAL B O 1
ATOM 3327 N N . ILE B 1 48 ? 6.383 -11.447 18.019 1.00 41.24 49 ILE B N 1
ATOM 3328 C CA . ILE B 1 48 ? 7.479 -11.413 17.070 1.00 41.73 49 ILE B CA 1
ATOM 3329 C C . ILE B 1 48 ? 8.739 -10.853 17.729 1.00 42.08 49 ILE B C 1
ATOM 3330 O O . ILE B 1 48 ? 8.750 -9.721 18.206 1.00 42.10 49 ILE B O 1
ATOM 3335 N N . VAL B 1 49 ? 9.791 -11.660 17.760 1.00 42.61 50 VAL B N 1
ATOM 3336 C CA . VAL B 1 49 ? 11.083 -11.236 18.286 1.00 42.93 50 VAL B CA 1
ATOM 3337 C C . VAL B 1 49 ? 11.957 -10.749 17.133 1.00 47.75 50 VAL B C 1
ATOM 3338 O O . VAL B 1 49 ? 12.248 -11.510 16.200 1.00 43.69 50 VAL B O 1
ATOM 3342 N N . LEU B 1 50 ? 12.377 -9.487 17.204 1.00 51.67 51 LEU B N 1
ATOM 3343 C CA . LEU B 1 50 ? 13.082 -8.835 16.099 1.00 48.21 51 LEU B CA 1
ATOM 3344 C C . LEU B 1 50 ? 14.370 -8.130 16.535 1.00 53.76 51 LEU B C 1
ATOM 3345 O O . LEU B 1 50 ? 14.354 -7.271 17.417 1.00 51.65 51 LEU B O 1
ATOM 3350 N N . ASP B 1 51 ? 15.486 -8.485 15.909 1.00 44.94 52 ASP B N 1
ATOM 3351 C CA . ASP B 1 51 ? 16.748 -7.821 16.203 1.00 45.47 52 ASP B CA 1
ATOM 3352 C C . ASP B 1 51 ? 16.745 -6.428 15.556 1.00 45.65 52 ASP B C 1
ATOM 3353 O O . ASP B 1 51 ? 16.356 -6.280 14.397 1.00 45.50 52 ASP B O 1
ATOM 3358 N N . VAL B 1 52 ? 17.165 -5.412 16.309 1.00 46.32 53 VAL B N 1
ATOM 3359 C CA . VAL B 1 52 ? 17.215 -4.038 15.805 1.00 51.35 53 VAL B CA 1
ATOM 3360 C C . VAL B 1 52 ? 18.088 -3.904 14.558 1.00 57.74 53 VAL B C 1
ATOM 3361 O O . VAL B 1 52 ? 17.896 -2.991 13.751 1.00 57.62 53 VAL B O 1
ATOM 3365 N N . TRP B 1 53 ? 19.052 -4.806 14.413 1.00 66.56 54 TRP B N 1
ATOM 3366 C CA . TRP B 1 53 ? 19.906 -4.820 13.233 1.00 69.25 54 TRP B CA 1
ATOM 3367 C C . TRP B 1 53 ? 19.653 -6.047 12.352 1.00 70.69 54 TRP B C 1
ATOM 3368 O O . TRP B 1 53 ? 19.667 -7.186 12.825 1.00 66.68 54 TRP B O 1
ATOM 3387 N N . PRO B 1 55 ? 20.579 -7.532 8.154 1.00 82.75 56 PRO B N 1
ATOM 3388 C CA . PRO B 1 55 ? 21.489 -7.278 7.036 1.00 81.71 56 PRO B CA 1
ATOM 3389 C C . PRO B 1 55 ? 20.800 -6.442 5.970 1.00 83.45 56 PRO B C 1
ATOM 3390 O O . PRO B 1 55 ? 21.285 -5.379 5.584 1.00 84.29 56 PRO B O 1
ATOM 3394 N N . ASP B 1 56 ? 19.650 -6.930 5.523 1.00 90.89 57 ASP B N 1
ATOM 3395 C CA . ASP B 1 56 ? 18.968 -6.384 4.357 1.00 87.16 57 ASP B CA 1
ATOM 3396 C C . ASP B 1 56 ? 17.996 -5.254 4.681 1.00 81.51 57 ASP B C 1
ATOM 3397 O O . ASP B 1 56 ? 16.971 -5.105 4.018 1.00 81.46 57 ASP B O 1
ATOM 3402 N N . GLY B 1 57 ? 18.311 -4.454 5.692 1.00 84.19 58 GLY B N 1
ATOM 3403 C CA . GLY B 1 57 ? 17.450 -3.341 6.037 1.00 76.01 58 GLY B CA 1
ATOM 3404 C C . GLY B 1 57 ? 17.489 -2.942 7.494 1.00 79.91 58 GLY B C 1
ATOM 3405 O O . GLY B 1 57 ? 18.097 -3.624 8.321 1.00 82.46 58 GLY B O 1
ATOM 3406 N N . ASP B 1 58 ? 16.834 -1.826 7.802 1.00 82.31 59 ASP B N 1
ATOM 3407 C CA . ASP B 1 58 ? 16.789 -1.304 9.159 1.00 79.49 59 ASP B CA 1
ATOM 3408 C C . ASP B 1 58 ? 15.704 -2.014 9.950 1.00 79.21 59 ASP B C 1
ATOM 3409 O O . ASP B 1 58 ? 14.524 -1.948 9.603 1.00 73.61 59 ASP B O 1
ATOM 3414 N N . GLY B 1 59 ? 16.114 -2.689 11.018 1.00 70.14 60 GLY B N 1
ATOM 3415 C CA . GLY B 1 59 ? 15.197 -3.447 11.846 1.00 64.94 60 GLY B CA 1
ATOM 3416 C C . GLY B 1 59 ? 14.188 -2.585 12.573 1.00 63.25 60 GLY B C 1
ATOM 3417 O O . GLY B 1 59 ? 13.019 -2.946 12.681 1.00 64.79 60 GLY B O 1
ATOM 3418 N N . VAL B 1 60 ? 14.634 -1.443 13.080 1.00 65.69 61 VAL B N 1
ATOM 3419 C CA . VAL B 1 60 ? 13.743 -0.567 13.822 1.00 66.27 61 VAL B CA 1
ATOM 3420 C C . VAL B 1 60 ? 12.592 -0.064 12.953 1.00 65.84 61 VAL B C 1
ATOM 3421 O O . VAL B 1 60 ? 11.470 0.092 13.433 1.00 70.79 61 VAL B O 1
ATOM 3425 N N . ASN B 1 61 ? 12.875 0.185 11.676 1.00 66.95 62 ASN B N 1
ATOM 3426 C CA . ASN B 1 61 ? 11.850 0.614 10.729 1.00 64.35 62 ASN B CA 1
ATOM 3427 C C . ASN B 1 61 ? 10.854 -0.493 10.425 1.00 61.67 62 ASN B C 1
ATOM 3428 O O . ASN B 1 61 ? 9.658 -0.245 10.253 1.00 59.46 62 ASN B O 1
ATOM 3433 N N . PHE B 1 62 ? 11.365 -1.716 10.353 1.00 56.73 63 PHE B N 1
ATOM 3434 C CA . PHE B 1 62 ? 10.549 -2.882 10.057 1.00 56.71 63 PHE B CA 1
ATOM 3435 C C . PHE B 1 62 ? 9.356 -2.981 10.997 1.00 55.88 63 PHE B C 1
ATOM 3436 O O . PHE B 1 62 ? 8.399 -3.703 10.726 1.00 52.13 63 PHE B O 1
ATOM 3444 N N . ILE B 1 63 ? 9.415 -2.262 12.110 1.00 54.80 64 ILE B N 1
ATOM 3445 C CA . ILE B 1 63 ? 8.279 -2.222 13.013 1.00 59.74 64 ILE B CA 1
ATOM 3446 C C . ILE B 1 63 ? 7.049 -1.659 12.303 1.00 55.42 64 ILE B C 1
ATOM 3447 O O . ILE B 1 63 ? 5.931 -2.115 12.536 1.00 57.79 64 ILE B O 1
ATOM 3452 N N . ASP B 1 64 ? 7.257 -0.682 11.427 1.00 56.91 65 ASP B N 1
ATOM 3453 C CA . ASP B 1 64 ? 6.150 -0.092 10.681 1.00 61.65 65 ASP B CA 1
ATOM 3454 C C . ASP B 1 64 ? 5.512 -1.116 9.750 1.00 56.93 65 ASP B C 1
ATOM 3455 O O . ASP B 1 64 ? 4.285 -1.177 9.615 1.00 56.72 65 ASP B O 1
ATOM 3460 N N . PHE B 1 65 ? 6.348 -1.913 9.096 1.00 53.31 66 PHE B N 1
ATOM 3461 C CA . PHE B 1 65 ? 5.835 -2.955 8.232 1.00 52.32 66 PHE B CA 1
ATOM 3462 C C . PHE B 1 65 ? 4.906 -3.827 9.053 1.00 54.89 66 PHE B C 1
ATOM 3463 O O . PHE B 1 65 ? 3.752 -4.048 8.680 1.00 51.47 66 PHE B O 1
ATOM 3471 N N . ILE B 1 66 ? 5.421 -4.317 10.177 1.00 56.87 67 ILE B N 1
ATOM 3472 C CA . ILE B 1 66 ? 4.670 -5.208 11.056 1.00 55.66 67 ILE B CA 1
ATOM 3473 C C . ILE B 1 66 ? 3.374 -4.538 11.484 1.00 54.64 67 ILE B C 1
ATOM 3474 O O . ILE B 1 66 ? 2.300 -5.155 11.469 1.00 50.07 67 ILE B O 1
ATOM 3479 N N . LYS B 1 67 ? 3.485 -3.268 11.856 1.00 61.65 68 LYS B N 1
ATOM 3480 C CA . LYS B 1 67 ? 2.357 -2.510 12.378 1.00 62.90 68 LYS B CA 1
ATOM 3481 C C . LYS B 1 67 ? 1.294 -2.346 11.295 1.00 63.92 68 LYS B C 1
ATOM 3482 O O . LYS B 1 67 ? 0.126 -2.091 11.583 1.00 63.29 68 LYS B O 1
ATOM 3488 N N . GLU B 1 68 ? 1.713 -2.511 10.045 1.00 63.81 69 GLU B N 1
ATOM 3489 C CA . GLU B 1 68 ? 0.826 -2.351 8.901 1.00 62.45 69 GLU B CA 1
ATOM 3490 C C . GLU B 1 68 ? 0.233 -3.672 8.424 1.00 62.15 69 GLU B C 1
ATOM 3491 O O . GLU B 1 68 ? -0.922 -3.726 8.012 1.00 63.92 69 GLU B O 1
ATOM 3497 N N . ASN B 1 69 ? 1.025 -4.736 8.482 1.00 60.45 70 ASN B N 1
ATOM 3498 C CA . ASN B 1 69 ? 0.606 -6.030 7.952 1.00 58.05 70 ASN B CA 1
ATOM 3499 C C . ASN B 1 69 ? 0.172 -7.034 9.017 1.00 59.07 70 ASN B C 1
ATOM 3500 O O . ASN B 1 69 ? -0.418 -8.069 8.699 1.00 54.48 70 ASN B O 1
ATOM 3505 N N . SER B 1 70 ? 0.466 -6.724 10.277 1.00 64.36 71 SER B N 1
ATOM 3506 C CA . SER B 1 70 ? 0.094 -7.590 11.390 1.00 60.88 71 SER B CA 1
ATOM 3507 C C . SER B 1 70 ? -0.106 -6.752 12.654 1.00 57.57 71 SER B C 1
ATOM 3508 O O . SER B 1 70 ? 0.662 -6.864 13.609 1.00 58.77 71 SER B O 1
ATOM 3511 N N . PRO B 1 71 ? -1.147 -5.905 12.655 1.00 53.48 72 PRO B N 1
ATOM 3512 C CA . PRO B 1 71 ? -1.426 -4.911 13.696 1.00 53.32 72 PRO B CA 1
ATOM 3513 C C . PRO B 1 71 ? -1.454 -5.486 15.102 1.00 46.81 72 PRO B C 1
ATOM 3514 O O . PRO B 1 71 ? -0.994 -4.817 16.017 1.00 47.02 72 PRO B O 1
ATOM 3518 N N . ASP B 1 72 ? -1.990 -6.691 15.273 1.00 49.25 73 ASP B N 1
ATOM 3519 C CA . ASP B 1 72 ? -2.116 -7.296 16.599 1.00 45.43 73 ASP B CA 1
ATOM 3520 C C . ASP B 1 72 ? -0.877 -8.046 17.070 1.00 49.02 73 ASP B C 1
ATOM 3521 O O . ASP B 1 72 ? -0.896 -8.671 18.129 1.00 49.26 73 ASP B O 1
ATOM 3526 N N . SER B 1 73 ? 0.196 -8.003 16.291 1.00 47.20 74 SER B N 1
ATOM 3527 C CA . SER B 1 73 ? 1.437 -8.649 16.709 1.00 46.70 74 SER B CA 1
ATOM 3528 C C . SER B 1 73 ? 2.096 -7.822 17.792 1.00 44.12 74 SER B C 1
ATOM 3529 O O . SER B 1 73 ? 2.142 -6.599 17.706 1.00 47.26 74 SER B O 1
ATOM 3532 N N . VAL B 1 74 ? 2.584 -8.490 18.826 1.00 40.00 75 VAL B N 1
ATOM 3533 C CA . VAL B 1 74 ? 3.317 -7.808 19.882 1.00 40.17 75 VAL B CA 1
ATOM 3534 C C . VAL B 1 74 ? 4.811 -8.040 19.647 1.00 40.70 75 VAL B C 1
ATOM 3535 O O . VAL B 1 74 ? 5.250 -9.172 19.483 1.00 40.82 75 VAL B O 1
ATOM 3539 N N . VAL B 1 75 ? 5.585 -6.963 19.631 1.00 40.89 76 VAL B N 1
ATOM 3540 C CA . VAL B 1 75 ? 6.978 -7.036 19.222 1.00 41.29 76 VAL B CA 1
ATOM 3541 C C . VAL B 1 75 ? 7.972 -6.841 20.366 1.00 41.64 76 VAL B C 1
ATOM 3542 O O . VAL B 1 75 ? 7.902 -5.874 21.114 1.00 41.64 76 VAL B O 1
ATOM 3546 N N . ILE B 1 76 ? 8.898 -7.781 20.484 1.00 41.91 77 ILE B N 1
ATOM 3547 C CA . ILE B 1 76 ? 10.020 -7.650 21.385 1.00 42.44 77 ILE B CA 1
ATOM 3548 C C . ILE B 1 76 ? 11.248 -7.483 20.521 1.00 42.82 77 ILE B C 1
ATOM 3549 O O . ILE B 1 76 ? 11.503 -8.302 19.637 1.00 43.39 77 ILE B O 1
ATOM 3554 N N . VAL B 1 77 ? 11.999 -6.415 20.750 1.00 43.04 78 VAL B N 1
ATOM 3555 C CA . VAL B 1 77 ? 13.190 -6.184 19.957 1.00 47.52 78 VAL B CA 1
ATOM 3556 C C . VAL B 1 77 ? 14.418 -6.544 20.756 1.00 52.77 78 VAL B C 1
ATOM 3557 O O . VAL B 1 77 ? 14.469 -6.338 21.967 1.00 49.57 78 VAL B O 1
ATOM 3561 N N . ILE B 1 78 ? 15.402 -7.096 20.065 1.00 45.97 79 ILE B N 1
ATOM 3562 C CA . ILE B 1 78 ? 16.666 -7.438 20.683 1.00 50.50 79 ILE B CA 1
ATOM 3563 C C . ILE B 1 78 ? 17.697 -6.361 20.368 1.00 52.52 79 ILE B C 1
ATOM 3564 O O . ILE B 1 78 ? 17.768 -5.853 19.241 1.00 46.91 79 ILE B O 1
ATOM 3569 N N . THR B 1 79 ? 18.480 -5.993 21.374 1.00 58.53 80 THR B N 1
ATOM 3570 C CA . THR B 1 79 ? 19.446 -4.915 21.211 1.00 71.72 80 THR B CA 1
ATOM 3571 C C . THR B 1 79 ? 20.810 -5.331 21.740 1.00 73.65 80 THR B C 1
ATOM 3572 O O . THR B 1 79 ? 20.908 -6.118 22.677 1.00 66.06 80 THR B O 1
ATOM 3576 N N . GLY B 1 80 ? 21.865 -4.814 21.124 1.00 91.43 81 GLY B N 1
ATOM 3577 C CA . GLY B 1 80 ? 23.206 -5.080 21.604 1.00 92.23 81 GLY B CA 1
ATOM 3578 C C . GLY B 1 80 ? 23.404 -4.408 22.946 1.00 90.97 81 GLY B C 1
ATOM 3579 O O . GLY B 1 80 ? 22.686 -3.467 23.285 1.00 90.86 81 GLY B O 1
ATOM 3580 N N . HIS B 1 81 ? 24.374 -4.890 23.715 1.00 97.03 82 HIS B N 1
ATOM 3581 C CA . HIS B 1 81 ? 24.659 -4.306 25.018 1.00 100.83 82 HIS B CA 1
ATOM 3582 C C . HIS B 1 81 ? 25.056 -2.843 24.860 1.00 99.40 82 HIS B C 1
ATOM 3583 O O . HIS B 1 81 ? 25.893 -2.506 24.024 1.00 104.14 82 HIS B O 1
ATOM 3590 N N . GLY B 1 82 ? 24.444 -1.974 25.656 1.00 123.22 83 GLY B N 1
ATOM 3591 C CA . GLY B 1 82 ? 24.787 -0.565 25.634 1.00 129.28 83 GLY B CA 1
ATOM 3592 C C . GLY B 1 82 ? 24.059 0.234 24.571 1.00 134.89 83 GLY B C 1
ATOM 3593 O O . GLY B 1 82 ? 23.710 1.394 24.789 1.00 137.65 83 GLY B O 1
ATOM 3594 N N . SER B 1 83 ? 23.832 -0.377 23.413 1.00 103.95 84 SER B N 1
ATOM 3595 C CA . SER B 1 83 ? 23.103 0.293 22.344 1.00 102.46 84 SER B CA 1
ATOM 3596 C C . SER B 1 83 ? 21.606 0.241 22.620 1.00 95.78 84 SER B C 1
ATOM 3597 O O . SER B 1 83 ? 20.809 -0.088 21.744 1.00 93.30 84 SER B O 1
ATOM 3600 N N . VAL B 1 84 ? 21.237 0.563 23.855 1.00 91.49 85 VAL B N 1
ATOM 3601 C CA . VAL B 1 84 ? 19.838 0.652 24.255 1.00 86.79 85 VAL B CA 1
ATOM 3602 C C . VAL B 1 84 ? 19.167 1.863 23.591 1.00 87.77 85 VAL B C 1
ATOM 3603 O O . VAL B 1 84 ? 17.940 1.920 23.470 1.00 80.37 85 VAL B O 1
ATOM 3607 N N . ASP B 1 85 ? 19.984 2.815 23.142 1.00 117.72 86 ASP B N 1
ATOM 3608 C CA . ASP B 1 85 ? 19.491 3.998 22.438 1.00 121.26 86 ASP B CA 1
ATOM 3609 C C . ASP B 1 85 ? 18.515 3.578 21.349 1.00 117.05 86 ASP B C 1
ATOM 3610 O O . ASP B 1 85 ? 17.425 4.136 21.206 1.00 110.63 86 ASP B O 1
ATOM 3615 N N . THR B 1 86 ? 18.930 2.577 20.583 1.00 83.71 87 THR B N 1
ATOM 3616 C CA . THR B 1 86 ? 18.173 2.097 19.441 1.00 78.18 87 THR B CA 1
ATOM 3617 C C . THR B 1 86 ? 16.910 1.359 19.862 1.00 75.66 87 THR B C 1
ATOM 3618 O O . THR B 1 86 ? 15.949 1.278 19.101 1.00 76.65 87 THR B O 1
ATOM 3622 N N . ALA B 1 87 ? 16.912 0.817 21.074 1.00 85.88 88 ALA B N 1
ATOM 3623 C CA . ALA B 1 87 ? 15.731 0.134 21.590 1.00 79.67 88 ALA B CA 1
ATOM 3624 C C . ALA B 1 87 ? 14.644 1.154 21.881 1.00 76.60 88 ALA B C 1
ATOM 3625 O O . ALA B 1 87 ? 13.473 0.943 21.566 1.00 73.36 88 ALA B O 1
ATOM 3627 N N . VAL B 1 88 ? 15.044 2.266 22.482 1.00 77.10 89 VAL B N 1
ATOM 3628 C CA . VAL B 1 88 ? 14.119 3.349 22.764 1.00 82.70 89 VAL B CA 1
ATOM 3629 C C . VAL B 1 88 ? 13.399 3.758 21.485 1.00 81.40 89 VAL B C 1
ATOM 3630 O O . VAL B 1 88 ? 12.189 3.978 21.484 1.00 80.55 89 VAL B O 1
ATOM 3634 N N . LYS B 1 89 ? 14.152 3.852 20.394 1.00 76.44 90 LYS B N 1
ATOM 3635 C CA . LYS B 1 89 ? 13.582 4.205 19.101 1.00 72.50 90 LYS B CA 1
ATOM 3636 C C . LYS B 1 89 ? 12.493 3.213 18.699 1.00 68.38 90 LYS B C 1
ATOM 3637 O O . LYS B 1 89 ? 11.421 3.607 18.236 1.00 64.61 90 LYS B O 1
ATOM 3643 N N . ALA B 1 90 ? 12.772 1.927 18.887 1.00 57.71 91 ALA B N 1
ATOM 3644 C CA . ALA B 1 90 ? 11.809 0.880 18.563 1.00 55.12 91 ALA B CA 1
ATOM 3645 C C . ALA B 1 90 ? 10.570 0.939 19.448 1.00 50.38 91 ALA B C 1
ATOM 3646 O O . ALA B 1 90 ? 9.459 0.753 18.966 1.00 54.30 91 ALA B O 1
ATOM 3648 N N . ILE B 1 91 ? 10.754 1.184 20.742 1.00 56.43 92 ILE B N 1
ATOM 3649 C CA . ILE B 1 91 ? 9.613 1.287 21.646 1.00 54.33 92 ILE B CA 1
ATOM 3650 C C . ILE B 1 91 ? 8.742 2.469 21.242 1.00 53.86 92 ILE B C 1
ATOM 3651 O O . ILE B 1 91 ? 7.510 2.414 21.318 1.00 50.35 92 ILE B O 1
ATOM 3656 N N . LYS B 1 92 ? 9.389 3.539 20.809 1.00 62.30 93 LYS B N 1
ATOM 3657 C CA . LYS B 1 92 ? 8.663 4.710 20.355 1.00 66.59 93 LYS B CA 1
ATOM 3658 C C . LYS B 1 92 ? 7.903 4.422 19.064 1.00 62.00 93 LYS B C 1
ATOM 3659 O O . LYS B 1 92 ? 6.792 4.916 18.877 1.00 67.00 93 LYS B O 1
ATOM 3665 N N . LYS B 1 93 ? 8.483 3.605 18.188 1.00 59.76 94 LYS B N 1
ATOM 3666 C CA . LYS B 1 93 ? 7.800 3.214 16.953 1.00 62.53 94 LYS B CA 1
ATOM 3667 C C . LYS B 1 93 ? 6.679 2.202 17.188 1.00 62.53 94 LYS B C 1
ATOM 3668 O O . LYS B 1 93 ? 5.953 1.858 16.258 1.00 57.01 94 LYS B O 1
ATOM 3674 N N . GLY B 1 94 ? 6.555 1.705 18.418 1.00 62.89 95 GLY B N 1
ATOM 3675 C CA . GLY B 1 94 ? 5.457 0.814 18.752 1.00 49.23 95 GLY B CA 1
ATOM 3676 C C . GLY B 1 94 ? 5.829 -0.576 19.246 1.00 55.23 95 GLY B C 1
ATOM 3677 O O . GLY B 1 94 ? 4.947 -1.372 19.563 1.00 46.97 95 GLY B O 1
ATOM 3678 N N . ALA B 1 95 ? 7.123 -0.882 19.301 1.00 49.03 96 ALA B N 1
ATOM 3679 C CA . ALA B 1 95 ? 7.573 -2.133 19.906 1.00 42.93 96 ALA B CA 1
ATOM 3680 C C . ALA B 1 95 ? 7.037 -2.189 21.335 1.00 46.73 96 ALA B C 1
ATOM 3681 O O . ALA B 1 95 ? 6.869 -1.148 21.974 1.00 47.36 96 ALA B O 1
ATOM 3683 N N . TYR B 1 96 ? 6.765 -3.389 21.840 1.00 44.54 97 TYR B N 1
ATOM 3684 C CA . TYR B 1 96 ? 6.230 -3.527 23.198 1.00 40.98 97 TYR B CA 1
ATOM 3685 C C . TYR B 1 96 ? 7.312 -3.624 24.266 1.00 47.85 97 TYR B C 1
ATOM 3686 O O . TYR B 1 96 ? 7.147 -3.123 25.372 1.00 51.42 97 TYR B O 1
ATOM 3695 N N . GLU B 1 97 ? 8.414 -4.283 23.934 1.00 47.66 98 GLU B N 1
ATOM 3696 C CA . GLU B 1 97 ? 9.499 -4.480 24.883 1.00 49.03 98 GLU B CA 1
ATOM 3697 C C . GLU B 1 97 ? 10.819 -4.575 24.147 1.00 48.69 98 GLU B C 1
ATOM 3698 O O . GLU B 1 97 ? 10.857 -4.559 22.916 1.00 46.27 98 GLU B O 1
ATOM 3704 N N . PHE B 1 98 ? 11.900 -4.681 24.912 1.00 44.38 99 PHE B N 1
ATOM 3705 C CA . PHE B 1 98 ? 13.228 -4.851 24.345 1.00 46.61 99 PHE B CA 1
ATOM 3706 C C . PHE B 1 98 ? 14.107 -5.673 25.272 1.00 46.77 99 PHE B C 1
ATOM 3707 O O . PHE B 1 98 ? 13.952 -5.630 26.492 1.00 47.67 99 PHE B O 1
ATOM 3715 N N . LEU B 1 99 ? 15.017 -6.433 24.671 1.00 44.85 100 LEU B N 1
ATOM 3716 C CA . LEU B 1 99 ? 15.955 -7.276 25.397 1.00 48.69 100 LEU B CA 1
ATOM 3717 C C . LEU B 1 99 ? 17.378 -6.906 24.991 1.00 56.14 100 LEU B C 1
ATOM 3718 O O . LEU B 1 99 ? 17.743 -7.009 23.813 1.00 50.47 100 LEU B O 1
ATOM 3723 N N . GLU B 1 100 ? 18.173 -6.471 25.964 1.00 68.00 101 GLU B N 1
ATOM 3724 C CA . GLU B 1 100 ? 19.562 -6.114 25.708 1.00 77.59 101 GLU B CA 1
ATOM 3725 C C . GLU B 1 100 ? 20.473 -7.323 25.853 1.00 76.18 101 GLU B C 1
ATOM 3726 O O . GLU B 1 100 ? 20.645 -7.850 26.953 1.00 76.08 101 GLU B O 1
ATOM 3732 N N . LYS B 1 101 ? 21.045 -7.774 24.740 1.00 63.54 102 LYS B N 1
ATOM 3733 C CA . LYS B 1 101 ? 22.065 -8.811 24.792 1.00 61.92 102 LYS B CA 1
ATOM 3734 C C . LYS B 1 101 ? 23.173 -8.316 25.706 1.00 66.45 102 LYS B C 1
ATOM 3735 O O . LYS B 1 101 ? 23.494 -7.125 25.701 1.00 65.50 102 LYS B O 1
ATOM 3741 N N . PRO B 1 102 ? 23.739 -9.218 26.520 1.00 81.29 103 PRO B N 1
ATOM 3742 C CA . PRO B 1 102 ? 23.309 -10.613 26.619 1.00 80.67 103 PRO B CA 1
ATOM 3743 C C . PRO B 1 102 ? 22.196 -10.759 27.645 1.00 74.48 103 PRO B C 1
ATOM 3744 O O . PRO B 1 102 ? 22.128 -9.990 28.604 1.00 69.16 103 PRO B O 1
ATOM 3748 N N . PHE B 1 103 ? 21.331 -11.745 27.451 1.00 48.16 104 PHE B N 1
ATOM 3749 C CA . PHE B 1 103 ? 20.270 -11.980 28.410 1.00 47.84 104 PHE B CA 1
ATOM 3750 C C . PHE B 1 103 ? 20.143 -13.455 28.752 1.00 47.59 104 PHE B C 1
ATOM 3751 O O . PHE B 1 103 ? 20.445 -14.328 27.934 1.00 47.61 104 PHE B O 1
ATOM 3759 N N . SER B 1 104 ? 19.707 -13.716 29.980 1.00 66.02 105 SER B N 1
ATOM 3760 C CA . SER B 1 104 ? 19.459 -15.067 30.458 1.00 64.87 105 SER B CA 1
ATOM 3761 C C . SER B 1 104 ? 18.223 -15.655 29.785 1.00 61.08 105 SER B C 1
ATOM 3762 O O . SER B 1 104 ? 17.429 -14.935 29.173 1.00 60.34 105 SER B O 1
ATOM 3765 N N . VAL B 1 105 ? 18.066 -16.968 29.917 1.00 46.96 106 VAL B N 1
ATOM 3766 C CA . VAL B 1 105 ? 16.902 -17.689 29.411 1.00 46.43 106 VAL B CA 1
ATOM 3767 C C . VAL B 1 105 ? 15.618 -17.327 30.177 1.00 47.15 106 VAL B C 1
ATOM 3768 O O . VAL B 1 105 ? 14.530 -17.296 29.602 1.00 45.43 106 VAL B O 1
ATOM 3772 N N . GLU B 1 106 ? 15.750 -17.060 31.474 1.00 59.10 107 GLU B N 1
ATOM 3773 C CA . GLU B 1 106 ? 14.606 -16.678 32.291 1.00 57.54 107 GLU B CA 1
ATOM 3774 C C . GLU B 1 106 ? 14.102 -15.292 31.898 1.00 56.05 107 GLU B C 1
ATOM 3775 O O . GLU B 1 106 ? 12.896 -15.076 31.762 1.00 53.23 107 GLU B O 1
ATOM 3781 N N . ARG B 1 107 ? 15.034 -14.362 31.712 1.00 50.72 108 ARG B N 1
ATOM 3782 C CA . ARG B 1 107 ? 14.703 -13.002 31.302 1.00 47.05 108 ARG B CA 1
ATOM 3783 C C . ARG B 1 107 ? 13.925 -13.050 30.001 1.00 50.34 108 ARG B C 1
ATOM 3784 O O . ARG B 1 107 ? 12.889 -12.402 29.857 1.00 47.95 108 ARG B O 1
ATOM 3792 N N . PHE B 1 108 ? 14.431 -13.836 29.060 1.00 44.80 109 PHE B N 1
ATOM 3793 C CA . PHE B 1 108 ? 13.773 -14.019 27.776 1.00 44.37 109 PHE B CA 1
ATOM 3794 C C . PHE B 1 108 ? 12.357 -14.591 27.947 1.00 43.88 109 PHE B C 1
ATOM 3795 O O . PHE B 1 108 ? 11.391 -14.029 27.434 1.00 43.69 109 PHE B O 1
ATOM 3803 N N . LEU B 1 109 ? 12.242 -15.708 28.666 1.00 60.16 110 LEU B N 1
ATOM 3804 C CA . LEU B 1 109 ? 10.954 -16.389 28.822 1.00 58.00 110 LEU B CA 1
ATOM 3805 C C . LEU B 1 109 ? 9.946 -15.570 29.627 1.00 56.17 110 LEU B C 1
ATOM 3806 O O . LEU B 1 109 ? 8.740 -15.692 29.427 1.00 54.09 110 LEU B O 1
ATOM 3811 N N . LEU B 1 110 ? 10.452 -14.751 30.545 1.00 44.83 111 LEU B N 1
ATOM 3812 C CA . LEU B 1 110 ? 9.615 -13.868 31.329 1.00 43.30 111 LEU B CA 1
ATOM 3813 C C . LEU B 1 110 ? 9.072 -12.769 30.433 1.00 42.74 111 LEU B C 1
ATOM 3814 O O . LEU B 1 110 ? 7.916 -12.367 30.546 1.00 42.24 111 LEU B O 1
ATOM 3819 N N . THR B 1 111 ? 9.912 -12.274 29.540 1.00 47.48 112 THR B N 1
ATOM 3820 C CA . THR B 1 111 ? 9.465 -11.249 28.620 1.00 42.61 112 THR B CA 1
ATOM 3821 C C . THR B 1 111 ? 8.456 -11.815 27.625 1.00 42.92 112 THR B C 1
ATOM 3822 O O . THR B 1 111 ? 7.498 -11.139 27.265 1.00 42.54 112 THR B O 1
ATOM 3826 N N . ILE B 1 112 ? 8.671 -13.054 27.187 1.00 42.26 113 ILE B N 1
ATOM 3827 C CA . ILE B 1 112 ? 7.759 -13.710 26.251 1.00 42.15 113 ILE B CA 1
ATOM 3828 C C . ILE B 1 112 ? 6.398 -13.927 26.902 1.00 41.64 113 ILE B C 1
ATOM 3829 O O . ILE B 1 112 ? 5.357 -13.712 26.286 1.00 41.01 113 ILE B O 1
ATOM 3834 N N . LYS B 1 113 ? 6.423 -14.364 28.154 1.00 41.50 114 LYS B N 1
ATOM 3835 C CA . LYS B 1 113 ? 5.209 -14.553 28.919 1.00 44.80 114 LYS B CA 1
ATOM 3836 C C . LYS B 1 113 ? 4.409 -13.263 28.927 1.00 43.48 114 LYS B C 1
ATOM 3837 O O . LYS B 1 113 ? 3.209 -13.250 28.627 1.00 40.38 114 LYS B O 1
ATOM 3843 N N . HIS B 1 114 ? 5.087 -12.173 29.264 1.00 43.88 115 HIS B N 1
ATOM 3844 C CA . HIS B 1 114 ? 4.448 -10.868 29.314 1.00 44.29 115 HIS B CA 1
ATOM 3845 C C . HIS B 1 114 ? 3.930 -10.421 27.949 1.00 44.74 115 HIS B C 1
ATOM 3846 O O . HIS B 1 114 ? 2.830 -9.864 27.848 1.00 40.05 115 HIS B O 1
ATOM 3853 N N . ALA B 1 115 ? 4.698 -10.679 26.897 1.00 40.54 116 ALA B N 1
ATOM 3854 C CA . ALA B 1 115 ? 4.242 -10.286 25.557 1.00 45.84 116 ALA B CA 1
ATOM 3855 C C . ALA B 1 115 ? 2.944 -11.003 25.132 1.00 40.81 116 ALA B C 1
ATOM 3856 O O . ALA B 1 115 ? 2.101 -10.411 24.458 1.00 39.72 116 ALA B O 1
ATOM 3858 N N . PHE B 1 116 ? 2.785 -12.269 25.524 1.00 46.82 117 PHE B N 1
ATOM 3859 C CA . PHE B 1 116 ? 1.522 -12.970 25.278 1.00 42.82 117 PHE B CA 1
ATOM 3860 C C . PHE B 1 116 ? 0.399 -12.459 26.167 1.00 42.92 117 PHE B C 1
ATOM 3861 O O . PHE B 1 116 ? -0.755 -12.449 25.755 1.00 40.50 117 PHE B O 1
ATOM 3869 N N . GLU B 1 117 ? 0.734 -12.060 27.390 1.00 59.90 118 GLU B N 1
ATOM 3870 C CA . GLU B 1 117 ? -0.237 -11.408 28.247 1.00 59.71 118 GLU B CA 1
ATOM 3871 C C . GLU B 1 117 ? -0.751 -10.181 27.517 1.00 56.80 118 GLU B C 1
ATOM 3872 O O . GLU B 1 117 ? -1.949 -9.932 27.482 1.00 57.35 118 GLU B O 1
ATOM 3878 N N . GLU B 1 118 ? 0.168 -9.418 26.931 1.00 45.38 119 GLU B N 1
ATOM 3879 C CA . GLU B 1 118 ? -0.197 -8.198 26.225 1.00 44.34 119 GLU B CA 1
ATOM 3880 C C . GLU B 1 118 ? -1.081 -8.506 25.025 1.00 46.10 119 GLU B C 1
ATOM 3881 O O . GLU B 1 118 ? -2.062 -7.802 24.757 1.00 50.46 119 GLU B O 1
ATOM 3887 N N . TYR B 1 119 ? -0.732 -9.562 24.307 1.00 53.54 120 TYR B N 1
ATOM 3888 C CA . TYR B 1 119 ? -1.514 -9.985 23.162 1.00 56.37 120 TYR B CA 1
ATOM 3889 C C . TYR B 1 119 ? -2.929 -10.358 23.589 1.00 56.36 120 TYR B C 1
ATOM 3890 O O . TYR B 1 119 ? -3.909 -9.958 22.961 1.00 56.17 120 TYR B O 1
ATOM 3899 N N . SER B 1 120 ? -3.026 -11.117 24.671 1.00 43.89 121 SER B N 1
ATOM 3900 C CA . SER B 1 120 ? -4.305 -11.650 25.113 1.00 47.99 121 SER B CA 1
ATOM 3901 C C . SER B 1 120 ? -5.184 -10.645 25.860 1.00 52.35 121 SER B C 1
ATOM 3902 O O . SER B 1 120 ? -6.388 -10.849 25.981 1.00 51.75 121 SER B O 1
ATOM 3905 N N . LYS B 1 121 ? -4.586 -9.578 26.376 1.00 75.88 122 LYS B N 1
ATOM 3906 C CA . LYS B 1 121 ? -5.348 -8.576 27.111 1.00 92.41 122 LYS B CA 1
ATOM 3907 C C . LYS B 1 121 ? -6.009 -7.604 26.149 1.00 98.22 122 LYS B C 1
ATOM 3908 O O . LYS B 1 121 ? -5.385 -6.650 25.686 1.00 101.79 122 LYS B O 1
ATOM 3914 N N . LYS B 1 122 ? -7.277 -7.851 25.849 1.00 117.28 123 LYS B N 1
ATOM 3915 C CA . LYS B 1 122 ? -8.001 -7.013 24.908 1.00 126.69 123 LYS B CA 1
ATOM 3916 C C . LYS B 1 122 ? -9.420 -6.736 25.377 1.00 133.65 123 LYS B C 1
ATOM 3917 O O . LYS B 1 122 ? -10.040 -7.562 26.045 1.00 139.26 123 LYS B O 1
ATOM 3923 N N . ALA B 1 123 ? -9.924 -5.561 25.024 1.00 128.74 124 ALA B N 1
ATOM 3924 C CA . ALA B 1 123 ? -11.300 -5.204 25.324 1.00 138.60 124 ALA B CA 1
ATOM 3925 C C . ALA B 1 123 ? -12.174 -5.557 24.130 1.00 142.11 124 ALA B C 1
ATOM 3926 O O . ALA B 1 123 ? -11.742 -5.419 22.987 1.00 142.57 124 ALA B O 1
ATOM 3928 N N . PRO B 1 124 ? -13.404 -6.024 24.395 1.00 154.05 125 PRO B N 1
ATOM 3929 C CA . PRO B 1 124 ? -14.377 -6.372 23.354 1.00 154.37 125 PRO B CA 1
ATOM 3930 C C . PRO B 1 124 ? -14.695 -5.173 22.469 1.00 156.48 125 PRO B C 1
ATOM 3931 O O . PRO B 1 124 ? -15.544 -4.358 22.831 1.00 155.77 125 PRO B O 1
ATOM 3935 N N . PRO B 1 125 ? -14.026 -5.074 21.310 1.00 197.48 126 PRO B N 1
ATOM 3936 C CA . PRO B 1 125 ? -14.152 -3.903 20.438 1.00 198.98 126 PRO B CA 1
ATOM 3937 C C . PRO B 1 125 ? -15.605 -3.610 20.093 1.00 199.26 126 PRO B C 1
ATOM 3938 O O . PRO B 1 125 ? -15.971 -2.445 19.937 1.00 199.35 126 PRO B O 1
ATOM 3942 N N . GLN B 1 126 ? -16.421 -4.653 19.977 1.00 197.82 127 GLN B N 1
ATOM 3943 C CA . GLN B 1 126 ? -17.832 -4.464 19.670 1.00 197.30 127 GLN B CA 1
ATOM 3944 C C . GLN B 1 126 ? -18.520 -3.743 20.819 1.00 183.77 127 GLN B C 1
ATOM 3945 O O . GLN B 1 126 ? -18.352 -4.104 21.985 1.00 180.21 127 GLN B O 1
ATOM 3951 N N . GLU B 1 127 ? -19.290 -2.717 20.480 1.00 133.58 128 GLU B N 1
ATOM 3952 C CA . GLU B 1 127 ? -19.921 -1.879 21.484 1.00 133.49 128 GLU B CA 1
ATOM 3953 C C . GLU B 1 127 ? -20.778 -0.800 20.837 1.00 133.63 128 GLU B C 1
ATOM 3954 O O . GLU B 1 127 ? -20.269 0.220 20.373 1.00 212.65 128 GLU B O 1
ATOM 3960 N N . GLU B 1 128 ? -22.08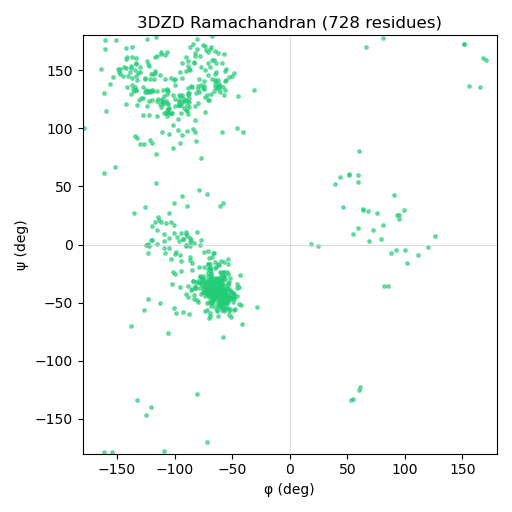4 -1.033 20.798 1.00 98.26 129 GLU B N 1
ATOM 3961 C CA . GLU B 1 128 ? -23.011 -0.017 20.325 1.00 93.59 129 GLU B CA 1
ATOM 3962 C C . GLU B 1 128 ? -24.120 0.216 21.328 1.00 85.45 129 GLU B C 1
ATOM 3963 O O . GLU B 1 128 ? -24.805 -0.717 21.750 1.00 82.91 129 GLU B O 1
ATOM 3969 N N . ILE B 1 129 ? -24.285 1.472 21.714 1.00 62.57 130 ILE B N 1
ATOM 3970 C CA . ILE B 1 129 ? -25.355 1.840 22.627 1.00 63.72 130 ILE B CA 1
ATOM 3971 C C . ILE B 1 129 ? -26.448 2.569 21.857 1.00 57.19 130 ILE B C 1
ATOM 3972 O O . ILE B 1 129 ? -26.201 3.593 21.222 1.00 57.05 130 ILE B O 1
ATOM 3977 N N . GLU B 1 130 ? -27.652 2.016 21.897 1.00 57.21 131 GLU B N 1
ATOM 3978 C CA . GLU B 1 130 ? -28.773 2.578 21.160 1.00 61.82 131 GLU B CA 1
ATOM 3979 C C . GLU B 1 130 ? -29.533 3.599 22.000 1.00 51.60 131 GLU B C 1
ATOM 3980 O O . GLU B 1 130 ? -30.109 3.283 23.042 1.00 49.38 131 GLU B O 1
ATOM 3986 N N . PHE B 1 131 ? -29.510 4.840 21.540 1.00 38.81 132 PHE B N 1
ATOM 3987 C CA . PHE B 1 131 ? -30.243 5.913 22.187 1.00 37.46 132 PHE B CA 1
ATOM 3988 C C . PHE B 1 131 ? -31.167 6.454 21.134 1.00 37.74 132 PHE B C 1
ATOM 3989 O O . PHE B 1 131 ? -30.798 7.335 20.363 1.00 37.98 132 PHE B O 1
ATOM 3997 N N . VAL B 1 132 ? -32.360 5.889 21.070 1.00 37.93 133 VAL B N 1
ATOM 3998 C CA . VAL B 1 132 ? -33.306 6.249 20.036 1.00 38.27 133 VAL B CA 1
ATOM 3999 C C . VAL B 1 132 ? -34.172 7.424 20.467 1.00 38.51 133 VAL B C 1
ATOM 4000 O O . VAL B 1 132 ? -34.746 7.421 21.559 1.00 38.41 133 VAL B O 1
ATOM 4004 N N . GLY B 1 133 ? -34.240 8.435 19.605 1.00 39.88 134 GLY B N 1
ATOM 4005 C CA . GLY B 1 133 ? -35.089 9.589 19.818 1.00 39.05 134 GLY B CA 1
ATOM 4006 C C . GLY B 1 133 ? -34.722 10.741 18.897 1.00 42.63 134 GLY B C 1
ATOM 4007 O O . GLY B 1 133 ? -33.543 11.052 18.726 1.00 39.33 134 GLY B O 1
ATOM 4008 N N . GLU B 1 134 ? -35.744 11.373 18.316 1.00 39.84 135 GLU B N 1
ATOM 4009 C CA . GLU B 1 134 ? -35.588 12.552 17.466 1.00 40.31 135 GLU B CA 1
ATOM 4010 C C . GLU B 1 134 ? -36.351 13.760 18.001 1.00 40.68 135 GLU B C 1
ATOM 4011 O O . GLU B 1 134 ? -36.398 14.802 17.355 1.00 42.18 135 GLU B O 1
ATOM 4017 N N . HIS B 1 135 ? -36.975 13.635 19.164 1.00 40.95 136 HIS B N 1
ATOM 4018 C CA . HIS B 1 135 ? -37.625 14.802 19.736 1.00 40.67 136 HIS B CA 1
ATOM 4019 C C . HIS B 1 135 ? -36.561 15.835 20.065 1.00 42.07 136 HIS B C 1
ATOM 4020 O O . HIS B 1 135 ? -35.476 15.474 20.533 1.00 40.34 136 HIS B O 1
ATOM 4027 N N . PRO B 1 136 ? -36.875 17.124 19.829 1.00 47.17 137 PRO B N 1
ATOM 4028 C CA . PRO B 1 136 ? -35.916 18.204 20.066 1.00 44.42 137 PRO B CA 1
ATOM 4029 C C . PRO B 1 136 ? -35.335 18.173 21.473 1.00 42.06 137 PRO B C 1
ATOM 4030 O O . PRO B 1 136 ? -34.180 18.573 21.635 1.00 40.89 137 PRO B O 1
ATOM 4034 N N . LYS B 1 137 ? -36.090 17.722 22.472 1.00 40.74 138 LYS B N 1
ATOM 4035 C CA . LYS B 1 137 ? -35.502 17.621 23.810 1.00 40.51 138 LYS B CA 1
ATOM 4036 C C . LYS B 1 137 ? -34.424 16.534 23.881 1.00 40.28 138 LYS B C 1
ATOM 4037 O O . LYS B 1 137 ? -33.414 16.707 24.568 1.00 39.86 138 LYS B O 1
ATOM 4043 N N . ILE B 1 138 ? -34.643 15.427 23.162 1.00 39.87 139 ILE B N 1
ATOM 4044 C CA . ILE B 1 138 ? -33.701 14.314 23.117 1.00 39.47 139 ILE B CA 1
ATOM 4045 C C . ILE B 1 138 ? -32.478 14.638 22.235 1.00 39.63 139 ILE B C 1
ATOM 4046 O O . ILE B 1 138 ? -31.338 14.314 22.583 1.00 39.43 139 ILE B O 1
ATOM 4051 N N . LEU B 1 139 ? -32.718 15.290 21.099 1.00 39.81 140 LEU B N 1
ATOM 4052 C CA . LEU B 1 139 ? -31.620 15.769 20.271 1.00 43.16 140 LEU B CA 1
ATOM 4053 C C . LEU B 1 139 ? -30.671 16.682 21.050 1.00 43.18 140 LEU B C 1
ATOM 4054 O O . LEU B 1 139 ? -29.453 16.604 20.878 1.00 44.79 140 LEU B O 1
ATOM 4059 N N . GLU B 1 140 ? -31.220 17.545 21.903 1.00 40.17 141 GLU B N 1
ATOM 4060 C CA . GLU B 1 140 ? -30.380 18.445 22.696 1.00 43.79 141 GLU B CA 1
ATOM 4061 C C . GLU B 1 140 ? -29.501 17.687 23.673 1.00 45.67 141 GLU B C 1
ATOM 4062 O O . GLU B 1 140 ? -28.337 18.033 23.866 1.00 46.23 141 GLU B O 1
ATOM 4068 N N . ILE B 1 141 ? -30.075 16.661 24.296 1.00 39.55 142 ILE B N 1
ATOM 4069 C CA . ILE B 1 141 ? -29.346 15.813 25.234 1.00 39.35 142 ILE B CA 1
ATOM 4070 C C . ILE B 1 141 ? -28.210 15.116 24.495 1.00 39.11 142 ILE B C 1
ATOM 4071 O O . ILE B 1 141 ? -27.102 14.995 25.006 1.00 38.83 142 ILE B O 1
ATOM 4076 N N . LYS B 1 142 ? -28.494 14.675 23.276 1.00 39.62 143 LYS B N 1
ATOM 4077 C CA . LYS B 1 142 ? -27.494 14.022 22.443 1.00 40.01 143 LYS B CA 1
ATOM 4078 C C . LYS B 1 142 ? -26.314 14.934 22.098 1.00 46.82 143 LYS B C 1
ATOM 4079 O O . LYS B 1 142 ? -25.171 14.471 22.035 1.00 51.81 143 LYS B O 1
ATOM 4085 N N . ARG B 1 143 ? -26.583 16.220 21.880 1.00 42.82 144 ARG B N 1
ATOM 4086 C CA . ARG B 1 143 ? -25.514 17.189 21.629 1.00 45.23 144 ARG B CA 1
ATOM 4087 C C 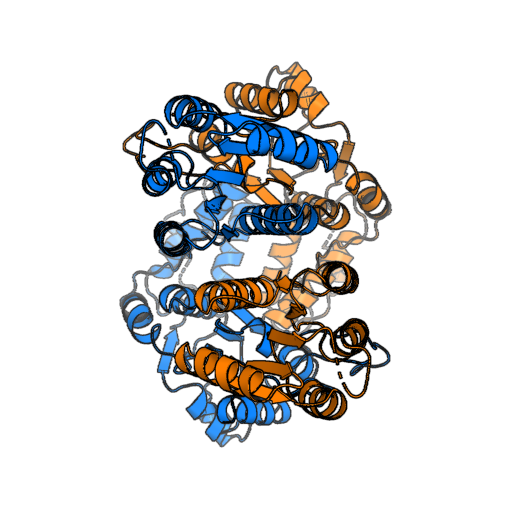. ARG B 1 143 ? -24.731 17.489 22.908 1.00 47.13 144 ARG B C 1
ATOM 4088 O O . ARG B 1 143 ? -23.514 17.683 22.889 1.00 51.04 144 ARG B O 1
ATOM 4096 N N . LEU B 1 144 ? -25.451 17.556 24.019 1.00 45.39 145 LEU B N 1
ATOM 4097 C CA . LEU B 1 144 ? -24.847 17.843 25.308 1.00 41.39 145 LEU B CA 1
ATOM 4098 C C . LEU B 1 144 ? -23.840 16.769 25.717 1.00 48.38 145 LEU B C 1
ATOM 4099 O O . LEU B 1 144 ? -22.705 17.074 26.084 1.00 50.71 145 LEU B O 1
ATOM 4104 N N . ILE B 1 145 ? -24.275 15.512 25.639 1.00 42.27 146 ILE B N 1
ATOM 4105 C CA . ILE B 1 145 ? -23.520 14.351 26.135 1.00 41.22 146 ILE B CA 1
ATOM 4106 C C . ILE B 1 145 ? -22.011 14.346 25.833 1.00 41.39 146 ILE B C 1
ATOM 4107 O O . ILE B 1 145 ? -21.200 14.175 26.744 1.00 47.79 146 ILE B O 1
ATOM 4112 N N . PRO B 1 146 ? -21.632 14.530 24.558 1.00 47.99 147 PRO B N 1
ATOM 4113 C CA . PRO B 1 146 ? -20.205 14.532 24.200 1.00 51.13 147 PRO B CA 1
ATOM 4114 C C . PRO B 1 146 ? -19.412 15.636 24.907 1.00 51.47 147 PRO B C 1
ATOM 4115 O O . PRO B 1 146 ? -18.257 15.422 25.267 1.00 58.69 147 PRO B O 1
ATOM 4119 N N . LYS B 1 147 ? -20.019 16.803 25.093 1.00 46.38 148 LYS B N 1
ATOM 4120 C CA . LYS B 1 147 ? -19.360 17.908 25.792 1.00 55.88 148 LYS B CA 1
ATOM 4121 C C . LYS B 1 147 ? -19.184 17.624 27.287 1.00 54.60 148 LYS B C 1
ATOM 4122 O O . LYS B 1 147 ? -18.068 17.630 27.804 1.00 60.72 148 LYS B O 1
ATOM 4128 N N . ILE B 1 148 ? -20.298 17.387 27.967 1.00 50.27 149 ILE B N 1
ATOM 4129 C CA . ILE B 1 148 ? -20.316 16.955 29.365 1.00 48.46 149 ILE B CA 1
ATOM 4130 C C . ILE B 1 148 ? -19.316 15.840 29.668 1.00 42.21 149 ILE B C 1
ATOM 4131 O O . ILE B 1 148 ? -18.737 15.798 30.747 1.00 39.19 149 ILE B O 1
ATOM 4136 N N . ALA B 1 149 ? -19.146 14.924 28.719 1.00 46.38 150 ALA B N 1
ATOM 4137 C CA . ALA B 1 149 ? -18.385 13.692 28.946 1.00 44.82 150 ALA B CA 1
ATOM 4138 C C . ALA B 1 149 ? -16.906 13.922 29.263 1.00 49.75 150 ALA B C 1
ATOM 4139 O O . ALA B 1 149 ? -16.370 13.355 30.215 1.00 47.08 150 ALA B O 1
ATOM 4141 N N . LYS B 1 150 ? -16.250 14.759 28.474 1.00 65.28 151 LYS B N 1
ATOM 4142 C CA . LYS B 1 150 ? -14.803 14.897 28.568 1.00 73.44 151 LYS B CA 1
ATOM 4143 C C . LYS B 1 150 ? -14.312 15.390 29.931 1.00 69.74 151 LYS B C 1
ATOM 4144 O O . LYS B 1 150 ? -13.141 15.229 30.271 1.00 77.06 151 LYS B O 1
ATOM 4150 N N . SER B 1 151 ? -15.223 15.959 30.712 1.00 49.83 152 SER B N 1
ATOM 4151 C CA . SER B 1 151 ? -14.917 16.499 32.040 1.00 46.74 152 SER B CA 1
ATOM 4152 C C . SER B 1 151 ? -14.906 15.429 33.129 1.00 40.11 152 SER B C 1
ATOM 4153 O O . SER B 1 151 ? -15.394 14.320 32.929 1.00 40.16 152 SER B O 1
ATOM 4156 N N . LYS B 1 152 ? -14.352 15.755 34.289 1.00 54.31 153 LYS B N 1
ATOM 4157 C CA . LYS B 1 152 ? -14.375 14.806 35.395 1.00 50.67 153 LYS B CA 1
ATOM 4158 C C . LYS B 1 152 ? -15.401 15.183 36.461 1.00 51.98 153 LYS B C 1
ATOM 4159 O O . LYS B 1 152 ? -15.580 14.462 37.438 1.00 49.13 153 LYS B O 1
ATOM 4165 N N . ALA B 1 153 ? -16.066 16.321 36.284 1.00 46.44 154 ALA B N 1
ATOM 4166 C CA . ALA B 1 153 ? -17.091 16.728 37.234 1.00 53.26 154 ALA B CA 1
ATOM 4167 C C . ALA B 1 153 ? -18.273 15.763 37.156 1.00 45.55 154 ALA B C 1
ATOM 4168 O O . ALA B 1 153 ? -18.615 15.295 36.063 1.00 41.68 154 ALA B O 1
ATOM 4170 N N . PRO B 1 154 ? -18.890 15.460 38.319 1.00 40.56 155 PRO B N 1
ATOM 4171 C CA . PRO B 1 154 ? -20.017 14.526 38.455 1.00 40.00 155 PRO B CA 1
ATOM 4172 C C . PRO B 1 154 ? -21.261 15.004 37.729 1.00 40.32 155 PRO B C 1
ATOM 4173 O O . PRO B 1 154 ? -21.495 16.206 37.612 1.00 40.50 155 PRO B O 1
ATOM 4177 N N . VAL B 1 155 ? -22.049 14.053 37.240 1.00 39.45 156 VAL B N 1
ATOM 4178 C CA . VAL B 1 155 ? -23.256 14.360 36.493 1.00 39.29 156 VAL B CA 1
ATOM 4179 C C . VAL B 1 155 ? -24.455 13.769 37.210 1.00 39.43 156 VAL B C 1
ATOM 4180 O O . VAL B 1 155 ? -24.426 12.610 37.627 1.00 39.08 156 VAL B O 1
ATOM 4184 N N . LEU B 1 156 ? -25.499 14.578 37.368 1.00 39.48 157 LEU B N 1
ATOM 4185 C CA . LEU B 1 156 ? -26.740 14.123 37.974 1.00 39.48 157 LEU B CA 1
ATOM 4186 C C . LEU B 1 156 ? -27.817 14.081 36.908 1.00 39.41 157 LEU B C 1
ATOM 4187 O O . LEU B 1 156 ? -28.082 15.088 36.242 1.00 39.54 157 LEU B O 1
ATOM 4192 N N . ILE B 1 157 ? -28.419 12.908 36.745 1.00 39.20 158 ILE B N 1
ATOM 4193 C CA . ILE B 1 157 ? -29.402 12.686 35.703 1.00 39.24 158 ILE B CA 1
ATOM 4194 C C . ILE B 1 157 ? -30.747 12.483 36.372 1.00 39.62 158 ILE B C 1
ATOM 4195 O O . ILE B 1 157 ? -30.920 11.556 37.150 1.00 39.34 158 ILE B O 1
ATOM 4200 N N . THR B 1 158 ? -31.688 13.366 36.084 1.00 39.14 159 THR B N 1
ATOM 4201 C CA . THR B 1 158 ? -33.003 13.305 36.699 1.00 39.95 159 THR B CA 1
ATOM 4202 C C . THR B 1 158 ? -34.021 12.851 35.672 1.00 39.57 159 THR B C 1
ATOM 4203 O O . THR B 1 158 ? -33.948 13.223 34.500 1.00 40.02 159 THR B O 1
ATOM 4207 N N . GLY B 1 159 ? -34.972 12.039 36.114 1.00 40.85 160 GLY B N 1
ATOM 4208 C CA . GLY B 1 159 ? -36.032 11.574 35.238 1.00 40.45 160 GLY B CA 1
ATOM 4209 C C . GLY B 1 159 ? -36.829 10.448 35.865 1.00 38.89 160 GLY B C 1
ATOM 4210 O O . GLY B 1 159 ? -36.356 9.788 36.793 1.00 43.17 160 GLY B O 1
ATOM 4211 N N . GLU B 1 160 ? -38.036 10.219 35.362 1.00 39.11 161 GLU B N 1
ATOM 4212 C CA . GLU B 1 160 ? -38.876 9.151 35.895 1.00 39.14 161 GLU B CA 1
ATOM 4213 C C . GLU B 1 160 ? -38.262 7.773 35.644 1.00 38.73 161 GLU B C 1
ATOM 4214 O O . GLU B 1 160 ? -37.314 7.626 34.866 1.00 38.58 161 GLU B O 1
ATOM 4220 N N . SER B 1 161 ? -38.796 6.770 36.328 1.00 38.58 162 SER B N 1
ATOM 4221 C CA . SER B 1 161 ? -38.382 5.392 36.119 1.00 38.24 162 SER B CA 1
ATOM 4222 C C . SER B 1 161 ? -38.532 4.977 34.659 1.00 38.00 162 SER B C 1
ATOM 4223 O O . SER B 1 161 ? -39.571 5.225 34.042 1.00 38.13 162 SER B O 1
ATOM 4226 N N . GLY B 1 162 ? -37.492 4.339 34.124 1.00 38.86 163 GLY B N 1
ATOM 4227 C CA . GLY B 1 162 ? -37.543 3.769 32.793 1.00 37.70 163 GLY B CA 1
ATOM 4228 C C . GLY B 1 162 ? -37.313 4.751 31.670 1.00 38.06 163 GLY B C 1
ATOM 4229 O O . GLY B 1 162 ? -37.617 4.467 30.519 1.00 38.14 163 GLY B O 1
ATOM 4230 N N . THR B 1 163 ? -36.762 5.912 31.990 1.00 38.05 164 THR B N 1
ATOM 4231 C CA . THR B 1 163 ? -36.536 6.932 30.963 1.00 38.15 164 THR B CA 1
ATOM 4232 C C . THR B 1 163 ? -35.185 6.861 30.254 1.00 38.55 164 THR B C 1
ATOM 4233 O O . THR B 1 163 ? -34.919 7.657 29.364 1.00 37.90 164 THR B O 1
ATOM 4237 N N . GLY B 1 164 ? -34.337 5.913 30.633 1.00 37.42 165 GLY B N 1
ATOM 4238 C CA . GLY B 1 164 ? -33.075 5.728 29.932 1.00 37.19 165 GLY B CA 1
ATOM 4239 C C . GLY B 1 164 ? -31.888 6.362 30.627 1.00 37.61 165 GLY B C 1
ATOM 4240 O O . GLY B 1 164 ? -30.931 6.766 29.980 1.00 37.36 165 GLY B O 1
ATOM 4241 N N . LYS B 1 165 ? -31.944 6.452 31.949 1.00 37.65 166 LYS B N 1
ATOM 4242 C CA . LYS B 1 165 ? -30.884 7.114 32.695 1.00 38.08 166 LYS B CA 1
ATOM 4243 C C . LYS B 1 165 ? -29.563 6.360 32.600 1.00 37.45 166 LYS B C 1
ATOM 4244 O O . LYS B 1 165 ? -28.516 6.960 32.376 1.00 37.39 166 LYS B O 1
ATOM 4250 N N . GLU B 1 166 ? -29.625 5.040 32.748 1.00 36.98 167 GLU B N 1
ATOM 4251 C CA . GLU B 1 166 ? -28.429 4.230 32.671 1.00 38.18 167 GLU B CA 1
ATOM 4252 C C . GLU B 1 166 ? -27.806 4.273 31.284 1.00 36.69 167 GLU B C 1
ATOM 4253 O O . GLU B 1 166 ? -26.586 4.199 31.132 1.00 36.68 167 GLU B O 1
ATOM 4259 N N . ILE B 1 167 ? -28.649 4.403 30.271 1.00 36.73 168 ILE B N 1
ATOM 4260 C CA . ILE B 1 167 ? -28.159 4.506 28.902 1.00 36.71 168 ILE B CA 1
ATOM 4261 C C . ILE B 1 167 ? -27.311 5.754 28.714 1.00 37.07 168 ILE B C 1
ATOM 4262 O O . ILE B 1 167 ? -26.152 5.670 28.316 1.00 37.11 168 ILE B O 1
ATOM 4267 N N . VAL B 1 168 ? -27.902 6.909 29.012 1.00 37.42 169 VAL B N 1
ATOM 4268 C CA . VAL B 1 168 ? -27.206 8.189 28.953 1.00 37.67 169 VAL B CA 1
ATOM 4269 C C . VAL B 1 168 ? -25.887 8.158 29.729 1.00 38.05 169 VAL B C 1
ATOM 4270 O O . VAL B 1 168 ? -24.882 8.713 29.286 1.00 37.71 169 VAL B O 1
ATOM 4274 N N . ALA B 1 169 ? -25.902 7.509 30.890 1.00 37.26 170 ALA B N 1
ATOM 4275 C CA . ALA B 1 169 ? -24.707 7.378 31.713 1.00 37.55 170 ALA B CA 1
ATOM 4276 C C . ALA B 1 169 ? -23.591 6.579 31.022 1.00 37.23 170 ALA B C 1
ATOM 4277 O O . ALA B 1 169 ? -22.428 6.905 31.172 1.00 37.46 170 ALA B O 1
ATOM 4279 N N . ARG B 1 170 ? -23.944 5.532 30.279 1.00 39.00 171 ARG B N 1
ATOM 4280 C CA . ARG B 1 170 ? -22.943 4.751 29.543 1.00 37.92 171 ARG B CA 1
ATOM 4281 C C . ARG B 1 170 ? -22.404 5.536 28.359 1.00 40.94 171 ARG B C 1
ATOM 4282 O O . ARG B 1 170 ? -21.215 5.511 28.075 1.00 43.82 171 ARG B O 1
ATOM 4290 N N . LEU B 1 171 ? -23.297 6.236 27.677 1.00 37.75 172 LEU B N 1
ATOM 4291 C CA . LEU B 1 171 ? -22.909 7.116 26.595 1.00 37.02 172 LEU B CA 1
ATOM 4292 C C . LEU B 1 171 ? -21.884 8.139 27.073 1.00 43.85 172 LEU B C 1
ATOM 4293 O O . LEU B 1 171 ? -20.909 8.411 26.371 1.00 46.19 172 LEU B O 1
ATOM 4298 N N . ILE B 1 172 ? -22.101 8.701 28.265 1.00 37.52 173 ILE B N 1
ATOM 4299 C CA . ILE B 1 172 ? -21.195 9.699 28.821 1.00 37.91 173 ILE B CA 1
ATOM 4300 C C . ILE B 1 172 ? -19.850 9.058 29.150 1.00 37.47 173 ILE B C 1
ATOM 4301 O O . ILE B 1 172 ? -18.800 9.598 28.812 1.00 37.72 173 ILE B O 1
ATOM 4306 N N . HIS B 1 173 ? -19.887 7.914 29.828 1.00 43.31 174 HIS B N 1
ATOM 4307 C CA . HIS B 1 173 ? -18.675 7.158 30.088 1.00 47.38 174 HIS B CA 1
ATOM 4308 C C . HIS B 1 173 ? -17.948 6.885 28.773 1.00 50.43 174 HIS B C 1
ATOM 4309 O O . HIS B 1 173 ? -16.752 7.147 28.643 1.00 54.30 174 HIS B O 1
ATOM 4316 N N . ARG B 1 174 ? -18.689 6.374 27.795 1.00 50.83 175 ARG B N 1
ATOM 4317 C CA . ARG B 1 174 ? -18.146 6.084 26.479 1.00 52.61 175 ARG B CA 1
ATOM 4318 C C . ARG B 1 174 ? -17.436 7.312 25.913 1.00 56.83 175 ARG B C 1
ATOM 4319 O O . ARG B 1 174 ? -16.231 7.283 25.666 1.00 58.19 175 ARG B O 1
ATOM 4327 N N . TYR B 1 175 ? -18.174 8.401 25.740 1.00 57.24 176 TYR B N 1
ATOM 4328 C CA . TYR B 1 175 ? -17.594 9.613 25.168 1.00 57.47 176 TYR B CA 1
ATOM 4329 C C . TYR B 1 175 ? -16.514 10.240 26.042 1.00 59.46 176 TYR B C 1
ATOM 4330 O O . TYR B 1 175 ? -15.766 11.095 25.575 1.00 65.60 176 TYR B O 1
ATOM 4339 N N . SER B 1 176 ? -16.434 9.836 27.307 1.00 39.58 177 SER B N 1
ATOM 4340 C CA . SER B 1 176 ? -15.484 10.463 28.214 1.00 42.22 177 SER B CA 1
ATOM 4341 C C . SER B 1 176 ? -14.073 9.971 27.895 1.00 48.77 177 SER B C 1
ATOM 4342 O O . SER B 1 176 ? -13.091 10.686 28.098 1.00 45.01 177 SER B O 1
ATOM 4345 N N . GLY B 1 177 ? -13.985 8.748 27.386 1.00 57.21 178 GLY B N 1
ATOM 4346 C CA . GLY B 1 177 ? -12.705 8.168 27.030 1.00 62.18 178 GLY B CA 1
ATOM 4347 C C . GLY B 1 177 ? -12.005 7.442 28.165 1.00 58.63 178 GLY B C 1
ATOM 4348 O O . GLY B 1 177 ? -10.986 6.791 27.951 1.00 56.69 178 GLY B O 1
ATOM 4349 N N . ARG B 1 178 ? -12.545 7.546 29.374 1.00 53.27 179 ARG B N 1
ATOM 4350 C CA . ARG B 1 178 ? -11.951 6.870 30.525 1.00 47.33 179 ARG B CA 1
ATOM 4351 C C . ARG B 1 178 ? -11.757 5.386 30.249 1.00 47.41 179 ARG B C 1
ATOM 4352 O O . ARG B 1 178 ? -12.576 4.761 29.575 1.00 38.99 179 ARG B O 1
ATOM 4360 N N . LYS B 1 179 ? -10.669 4.833 30.775 1.00 61.06 180 LYS B N 1
ATOM 4361 C CA . LYS B 1 179 ? -10.258 3.477 30.433 1.00 62.62 180 LYS B CA 1
ATOM 4362 C C . LYS B 1 179 ? -10.749 2.414 31.411 1.00 54.92 180 LYS B C 1
ATOM 4363 O O . LYS B 1 179 ? -10.837 1.244 31.060 1.00 50.52 180 LYS B O 1
ATOM 4369 N N . GLY B 1 180 ? -11.052 2.812 32.640 1.00 44.41 181 GLY B N 1
ATOM 4370 C CA . GLY B 1 180 ? -11.561 1.883 33.638 1.00 38.17 181 GLY B CA 1
ATOM 4371 C C . GLY B 1 180 ? -12.993 1.432 33.376 1.00 37.46 181 GLY B C 1
ATOM 4372 O O . GLY B 1 180 ? -13.560 1.694 32.313 1.00 37.28 181 GLY B O 1
ATOM 4373 N N . ALA B 1 181 ? -13.583 0.751 34.353 1.00 40.34 182 ALA B N 1
ATOM 4374 C CA . ALA B 1 181 ? -14.883 0.108 34.159 1.00 44.74 182 ALA B CA 1
ATOM 4375 C C . ALA B 1 181 ? -16.058 1.058 34.346 1.00 42.24 182 ALA B C 1
ATOM 4376 O O . ALA B 1 181 ? -15.946 2.077 35.023 1.00 42.10 182 ALA B O 1
ATOM 4378 N N . PHE B 1 182 ? -17.182 0.716 33.728 1.00 39.53 183 PHE B N 1
ATOM 4379 C CA . PHE B 1 182 ? -18.441 1.366 34.049 1.00 39.13 183 PHE B CA 1
ATOM 4380 C C . PHE B 1 182 ? -19.033 0.547 35.166 1.00 40.58 183 PHE B C 1
ATOM 4381 O O . PHE B 1 182 ? -19.347 -0.622 34.969 1.00 42.35 183 PHE B O 1
ATOM 4389 N N . VAL B 1 183 ? -19.169 1.138 36.344 1.00 37.29 184 VAL B N 1
ATOM 4390 C CA . VAL B 1 183 ? -19.595 0.371 37.514 1.00 37.33 184 VAL B CA 1
ATOM 4391 C C . VAL B 1 183 ? -20.943 0.817 38.055 1.00 42.25 184 VAL B C 1
ATOM 4392 O O . VAL B 1 183 ? -21.077 1.904 38.612 1.00 53.45 184 VAL B O 1
ATOM 4396 N N . ASP B 1 184 ? -21.932 -0.051 37.885 1.00 54.07 185 ASP B N 1
ATOM 4397 C CA . ASP B 1 184 ? -23.316 0.222 38.237 1.00 54.46 185 ASP B CA 1
ATOM 4398 C C . ASP B 1 184 ? -23.609 -0.128 39.696 1.00 63.82 185 ASP B C 1
ATOM 4399 O O . ASP B 1 184 ? -23.357 -1.248 40.142 1.00 52.71 185 ASP B O 1
ATOM 4404 N N . LEU B 1 185 ? -24.143 0.829 40.444 1.00 56.35 186 LEU B N 1
ATOM 4405 C CA . LEU B 1 185 ? -24.650 0.520 41.772 1.00 54.90 186 LEU B CA 1
ATOM 4406 C C . LEU B 1 185 ? -26.084 1.005 41.932 1.00 59.53 186 LEU B C 1
ATOM 4407 O O . LEU B 1 185 ? -26.351 2.207 41.949 1.00 57.01 186 LEU B O 1
ATOM 4412 N N . ASN B 1 186 ? -27.003 0.054 42.040 1.00 58.11 187 ASN B N 1
ATOM 4413 C CA . ASN B 1 186 ? -28.411 0.359 42.250 1.00 61.26 187 ASN B CA 1
ATOM 4414 C C . ASN B 1 186 ? -28.687 0.572 43.727 1.00 63.01 187 ASN B C 1
ATOM 4415 O O . ASN B 1 186 ? -28.835 -0.385 44.482 1.00 71.06 187 ASN B O 1
ATOM 4420 N N . CYS B 1 187 ? -28.757 1.837 44.127 1.00 60.97 188 CYS B N 1
ATOM 4421 C CA . CYS B 1 187 ? -28.898 2.204 45.530 1.00 65.62 188 CYS B CA 1
ATOM 4422 C C . CYS B 1 187 ? -30.236 1.769 46.123 1.00 73.69 188 CYS B C 1
ATOM 4423 O O . CYS B 1 187 ? -30.450 1.879 47.330 1.00 71.20 188 CYS B O 1
ATOM 4426 N N . ALA B 1 188 ? -31.126 1.269 45.272 1.00 87.69 189 ALA B N 1
ATOM 4427 C CA . ALA B 1 188 ? -32.441 0.820 45.714 1.00 90.98 189 ALA B CA 1
ATOM 4428 C C . ALA B 1 188 ? -32.473 -0.696 45.886 1.00 96.18 189 ALA B C 1
ATOM 4429 O O . ALA B 1 188 ? -32.756 -1.199 46.974 1.00 100.79 189 ALA B O 1
ATOM 4431 N N . SER B 1 189 ? -32.178 -1.414 44.804 1.00 98.96 190 SER B N 1
ATOM 4432 C CA . SER B 1 189 ? -32.134 -2.874 44.817 1.00 100.21 190 SER B CA 1
ATOM 4433 C C . SER B 1 189 ? -31.381 -3.428 46.019 1.00 108.17 190 SER B C 1
ATOM 4434 O O . SER B 1 189 ? -31.721 -4.486 46.541 1.00 114.51 190 SER B O 1
ATOM 4437 N N . ILE B 1 190 ? -30.348 -2.714 46.447 1.00 92.63 191 ILE B N 1
ATOM 4438 C CA . ILE B 1 190 ? -29.535 -3.160 47.568 1.00 95.43 191 ILE B CA 1
ATOM 4439 C C . ILE B 1 190 ? -30.188 -2.821 48.905 1.00 97.09 191 ILE B C 1
ATOM 4440 O O . ILE B 1 190 ? -30.613 -1.685 49.125 1.00 101.78 191 ILE B O 1
ATOM 4445 N N . PRO B 1 191 ? -30.283 -3.819 49.799 1.00 115.40 192 PRO B N 1
ATOM 4446 C CA . PRO B 1 191 ? -30.803 -3.613 51.155 1.00 123.24 192 PRO B CA 1
ATOM 4447 C C . PRO B 1 191 ? -30.033 -2.512 51.874 1.00 121.31 192 PRO B C 1
ATOM 4448 O O . PRO B 1 191 ? -28.819 -2.414 51.718 1.00 119.34 192 PRO B O 1
ATOM 4452 N N . GLN B 1 192 ? -30.738 -1.696 52.649 1.00 116.38 193 GLN B N 1
ATOM 4453 C CA . GLN B 1 192 ? -30.123 -0.595 53.382 1.00 121.53 193 GLN B CA 1
ATOM 4454 C C . GLN B 1 192 ? -28.811 -1.001 54.047 1.00 118.11 193 GLN B C 1
ATOM 4455 O O . GLN B 1 192 ? -27.947 -0.159 54.289 1.00 116.55 193 GLN B O 1
ATOM 4461 N N . GLU B 1 193 ? -28.673 -2.289 54.347 1.00 137.69 194 GLU B N 1
ATOM 4462 C CA . GLU B 1 193 ? -27.476 -2.803 55.003 1.00 134.93 194 GLU B CA 1
ATOM 4463 C C . GLU B 1 193 ? -26.280 -2.872 54.062 1.00 128.41 194 GLU B C 1
ATOM 4464 O O . GLU B 1 193 ? -25.232 -2.285 54.330 1.00 123.56 194 GLU B O 1
ATOM 4470 N N . LEU B 1 194 ? -26.443 -3.602 52.964 1.00 121.59 195 LEU B N 1
ATOM 4471 C CA . LEU B 1 194 ? -25.365 -3.793 52.001 1.00 117.23 195 LEU B CA 1
ATOM 4472 C C . LEU B 1 194 ? -24.877 -2.471 51.420 1.00 111.96 195 LEU B C 1
ATOM 4473 O O . LEU B 1 194 ? -23.824 -2.414 50.788 1.00 107.41 195 LEU B O 1
ATOM 4478 N N . ALA B 1 195 ? -25.653 -1.413 51.632 1.00 96.83 196 ALA B N 1
ATOM 4479 C CA . ALA B 1 195 ? -25.308 -0.087 51.134 1.00 94.46 196 ALA B CA 1
ATOM 4480 C C . ALA B 1 195 ? -23.822 0.213 51.302 1.00 89.36 196 ALA B C 1
ATOM 4481 O O . ALA B 1 195 ? -23.083 0.301 50.324 1.00 78.96 196 ALA B O 1
ATOM 4483 N N . GLU B 1 196 ? -23.396 0.365 52.550 1.00 105.11 197 GLU B N 1
ATOM 4484 C CA . GLU B 1 196 ? -22.018 0.726 52.858 1.00 101.33 197 GLU B CA 1
ATOM 4485 C C . GLU B 1 196 ? -21.031 -0.338 52.389 1.00 90.91 197 GLU B C 1
ATOM 4486 O O . GLU B 1 196 ? -19.896 -0.032 52.030 1.00 86.16 197 GLU B O 1
ATOM 4492 N N . SER B 1 197 ? -21.475 -1.588 52.383 1.00 85.36 198 SER B N 1
ATOM 4493 C CA . SER B 1 197 ? -20.608 -2.702 52.026 1.00 81.54 198 SER B CA 1
ATOM 4494 C C . SER B 1 197 ? -20.312 -2.755 50.524 1.00 82.66 198 SER B C 1
ATOM 4495 O O . SER B 1 197 ? -19.166 -2.962 50.115 1.00 75.10 198 SER B O 1
ATOM 4498 N N . GLU B 1 198 ? -21.343 -2.570 49.703 1.00 73.18 199 GLU B N 1
ATOM 4499 C CA . GLU B 1 198 ? -21.169 -2.587 48.255 1.00 71.17 199 GLU B CA 1
ATOM 4500 C C . GLU B 1 198 ? -20.196 -1.510 47.786 1.00 60.78 199 GLU B C 1
ATOM 4501 O O . GLU B 1 198 ? -19.322 -1.771 46.964 1.00 61.44 199 GLU B O 1
ATOM 4507 N N . LEU B 1 199 ? -20.351 -0.306 48.325 1.00 47.71 200 LEU B N 1
ATOM 4508 C CA . LEU B 1 199 ? -19.517 0.838 47.962 1.00 49.36 200 LEU B CA 1
ATOM 4509 C C . LEU B 1 199 ? -18.054 0.715 48.375 1.00 47.02 200 LEU B C 1
ATOM 4510 O O . LEU B 1 199 ? -17.159 0.926 47.559 1.00 46.54 200 LEU B O 1
ATOM 4515 N N . PHE B 1 200 ? -17.821 0.383 49.642 1.00 63.31 201 PHE B N 1
ATOM 4516 C CA . PHE B 1 200 ? -16.494 0.488 50.249 1.00 57.99 201 PHE B CA 1
ATOM 4517 C C . PHE B 1 200 ? -15.700 -0.820 50.386 1.00 54.84 201 PHE B C 1
ATOM 4518 O O . PHE B 1 200 ? -14.474 -0.795 50.483 1.00 60.97 201 PHE B O 1
ATOM 4526 N N . GLY B 1 201 ? -16.389 -1.954 50.411 1.00 54.02 202 GLY B N 1
ATOM 4527 C CA . GLY B 1 201 ? -15.726 -3.233 50.593 1.00 61.48 202 GLY B CA 1
ATOM 4528 C C . GLY B 1 201 ? -15.403 -3.538 52.047 1.00 67.02 202 GLY B C 1
ATOM 4529 O O . GLY B 1 201 ? -15.662 -2.720 52.934 1.00 69.78 202 GLY B O 1
ATOM 4530 N N . HIS B 1 202 ? -14.840 -4.721 52.289 1.00 63.60 203 HIS B N 1
ATOM 4531 C CA . HIS B 1 202 ? -14.434 -5.136 53.633 1.00 75.54 203 HIS B CA 1
ATOM 4532 C C . HIS B 1 202 ? -13.310 -6.169 53.571 1.00 77.05 203 HIS B C 1
ATOM 4533 O O . HIS B 1 202 ? -12.854 -6.531 52.485 1.00 75.86 203 HIS B O 1
ATOM 4540 N N . GLU B 1 203 ? -12.872 -6.651 54.732 1.00 97.23 204 GLU B N 1
ATOM 4541 C CA . GLU B 1 203 ? -11.844 -7.696 54.773 1.00 107.11 204 GLU B CA 1
ATOM 4542 C C . GLU B 1 203 ? -12.062 -8.828 55.783 1.00 121.29 204 GLU B C 1
ATOM 4543 O O . GLU B 1 203 ? -12.338 -9.962 55.390 1.00 124.33 204 GLU B O 1
ATOM 4549 N N . LYS B 1 204 ? -11.933 -8.532 57.072 1.00 132.54 205 LYS B N 1
ATOM 4550 C CA . LYS B 1 204 ? -11.934 -9.592 58.079 1.00 133.20 205 LYS B CA 1
ATOM 4551 C C . LYS B 1 204 ? -13.013 -9.483 59.160 1.00 133.66 205 LYS B C 1
ATOM 4552 O O . LYS B 1 204 ? -12.980 -8.587 60.003 1.00 221.64 205 LYS B O 1
ATOM 4558 N N . GLY B 1 205 ? -13.958 -10.417 59.121 1.00 190.26 206 GLY B N 1
ATOM 4559 C CA . GLY B 1 205 ? -14.934 -10.608 60.181 1.00 194.28 206 GLY B CA 1
ATOM 4560 C C . GLY B 1 205 ? -15.625 -9.382 60.748 1.00 194.39 206 GLY B C 1
ATOM 4561 O O . GLY B 1 205 ? -15.967 -9.355 61.930 1.00 191.98 206 GLY B O 1
ATOM 4562 N N . ALA B 1 206 ? -15.838 -8.368 59.916 1.00 164.27 207 ALA B N 1
ATOM 4563 C CA . ALA B 1 206 ? -16.599 -7.202 60.344 1.00 168.81 207 ALA B CA 1
ATOM 4564 C C . ALA B 1 206 ? -17.984 -7.654 60.789 1.00 171.52 207 ALA B C 1
ATOM 4565 O O . ALA B 1 206 ? -18.252 -7.784 61.984 1.00 173.42 207 ALA B O 1
ATOM 4567 N N . PHE B 1 207 ? -18.862 -7.898 59.823 1.00 167.17 208 PHE B N 1
ATOM 4568 C CA . PHE B 1 207 ? -20.157 -8.486 60.125 1.00 168.91 208 PHE B CA 1
ATOM 4569 C C . PHE B 1 207 ? -20.003 -10.001 60.189 1.00 167.89 208 PHE B C 1
ATOM 4570 O O . PHE B 1 207 ? -18.941 -10.534 59.869 1.00 165.13 208 PHE B O 1
ATOM 4578 N N . THR B 1 208 ? -21.066 -10.684 60.600 1.00 197.76 209 THR B N 1
ATOM 4579 C CA . THR B 1 208 ? -21.029 -12.123 60.859 1.00 196.15 209 THR B CA 1
ATOM 4580 C C . THR B 1 208 ? -20.230 -12.965 59.853 1.00 194.22 209 THR B C 1
ATOM 4581 O O . THR B 1 208 ? -20.737 -13.331 58.793 1.00 196.79 209 THR B O 1
ATOM 4585 N N . GLY B 1 209 ? -18.979 -13.263 60.202 1.00 118.34 210 GLY B N 1
ATOM 4586 C CA . GLY B 1 209 ? -18.187 -14.263 59.502 1.00 120.15 210 GLY B CA 1
ATOM 4587 C C . GLY B 1 209 ? -17.521 -13.895 58.185 1.00 119.40 210 GLY B C 1
ATOM 4588 O O . GLY B 1 209 ? -16.924 -14.752 57.532 1.00 118.49 210 GLY B O 1
ATOM 4589 N N . ALA B 1 210 ? -17.610 -12.633 57.783 1.00 180.83 211 ALA B N 1
ATOM 4590 C CA . ALA B 1 210 ? -17.014 -12.217 56.518 1.00 174.13 211 ALA B CA 1
ATOM 4591 C C . ALA B 1 210 ? -15.500 -12.062 56.628 1.00 174.69 211 ALA B C 1
ATOM 4592 O O . ALA B 1 210 ? -14.988 -10.945 56.656 1.00 174.70 211 ALA B O 1
ATOM 4594 N N . LEU B 1 211 ? -14.785 -13.183 56.687 1.00 179.95 212 LEU B N 1
ATOM 4595 C CA . LEU B 1 211 ? -13.326 -13.151 56.778 1.00 181.57 212 LEU B CA 1
ATOM 4596 C C . LEU B 1 211 ? -12.695 -13.066 55.394 1.00 177.16 212 LEU B C 1
ATOM 4597 O O . LEU B 1 211 ? -11.471 -13.070 55.253 1.00 175.92 212 LEU B O 1
ATOM 4602 N N . THR B 1 212 ? -13.543 -12.990 54.376 1.00 144.39 213 THR B N 1
ATOM 4603 C CA . THR B 1 212 ? -13.093 -12.925 52.993 1.00 137.05 213 THR B CA 1
ATOM 4604 C C . THR B 1 212 ? -13.119 -11.493 52.451 1.00 131.12 213 THR B C 1
ATOM 4605 O O . THR B 1 212 ? -14.148 -10.822 52.505 1.00 128.71 213 THR B O 1
ATOM 4609 N N . ARG B 1 213 ? -11.980 -11.033 51.935 1.00 157.02 214 ARG B N 1
ATOM 4610 C CA . ARG B 1 213 ? -11.858 -9.680 51.392 1.00 146.05 214 ARG B CA 1
ATOM 4611 C C . ARG B 1 213 ? -12.791 -9.429 50.217 1.00 142.40 214 ARG B C 1
ATOM 4612 O O . ARG B 1 213 ? -12.943 -10.278 49.342 1.00 139.22 214 ARG B O 1
ATOM 4620 N N . LYS B 1 214 ? -13.404 -8.251 50.197 1.00 83.04 215 LYS B N 1
ATOM 4621 C CA . LYS B 1 214 ? -14.230 -7.843 49.067 1.00 82.15 215 LYS B CA 1
ATOM 4622 C C . LYS B 1 214 ? -13.923 -6.407 48.658 1.00 76.01 215 LYS B C 1
ATOM 4623 O O . LYS B 1 214 ? -13.801 -5.521 49.504 1.00 74.96 215 LYS B O 1
ATOM 4629 N N . LYS B 1 215 ? -13.804 -6.183 47.354 1.00 62.80 216 LYS B N 1
ATOM 4630 C CA . LYS B 1 215 ? -13.531 -4.852 46.835 1.00 62.25 216 LYS B CA 1
ATOM 4631 C C . LYS B 1 215 ? -14.824 -4.047 46.679 1.00 58.75 216 LYS B C 1
ATOM 4632 O O . LYS B 1 215 ? -15.829 -4.561 46.200 1.00 58.82 216 LYS B O 1
ATOM 4638 N N . GLY B 1 216 ? -14.803 -2.788 47.102 1.00 64.41 217 GLY B N 1
ATOM 4639 C CA . GLY B 1 216 ? -15.951 -1.922 46.913 1.00 60.92 217 GLY B CA 1
ATOM 4640 C C . GLY B 1 216 ? -16.109 -1.499 45.461 1.00 59.24 217 GLY B C 1
ATOM 4641 O O . GLY B 1 216 ? -15.208 -1.688 44.644 1.00 61.60 217 GLY B O 1
ATOM 4642 N N . LYS B 1 217 ? -17.261 -0.923 45.138 1.0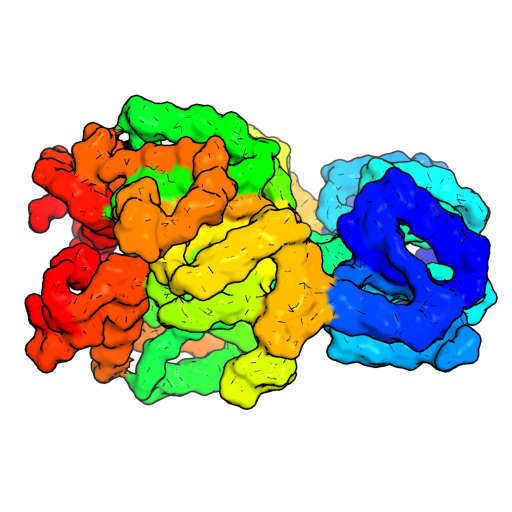0 50.06 218 LYS B N 1
ATOM 4643 C CA . LYS B 1 217 ? -17.511 -0.440 43.788 1.00 50.61 218 LYS B CA 1
ATOM 4644 C C . LYS B 1 217 ? -16.662 0.799 43.531 1.00 52.82 218 LYS B C 1
ATOM 4645 O O . LYS B 1 217 ? -16.308 1.092 42.394 1.00 51.67 218 LYS B O 1
ATOM 4651 N N . LEU B 1 218 ? -16.343 1.523 44.599 1.00 39.84 219 LEU B N 1
ATOM 4652 C CA . LEU B 1 218 ? -15.454 2.672 44.520 1.00 43.16 219 LEU B CA 1
ATOM 4653 C C . LEU B 1 218 ? -14.134 2.229 43.914 1.00 46.42 219 LEU B C 1
ATOM 4654 O O . LEU B 1 218 ? -13.610 2.847 42.984 1.00 50.93 219 LEU B O 1
ATOM 4659 N N . GLU B 1 219 ? -13.626 1.130 44.457 1.00 67.25 220 GLU B N 1
ATOM 4660 C CA . GLU B 1 219 ? -12.377 0.524 44.050 1.00 59.99 220 GLU B CA 1
ATOM 4661 C C . GLU B 1 219 ? -12.472 0.018 42.622 1.00 58.71 220 GLU B C 1
ATOM 4662 O O . GLU B 1 219 ? -11.570 0.226 41.820 1.00 57.81 220 GLU B O 1
ATOM 4668 N N . LEU B 1 220 ? -13.577 -0.647 42.309 1.00 51.91 221 LEU B N 1
ATOM 4669 C CA . LEU B 1 220 ? -13.758 -1.256 40.997 1.00 49.34 221 LEU B CA 1
ATOM 4670 C C . LEU B 1 220 ? -13.968 -0.234 39.881 1.00 53.45 221 LEU B C 1
ATOM 4671 O O . LEU B 1 220 ? -13.759 -0.541 38.706 1.00 51.46 221 LEU B O 1
ATOM 4676 N N . ALA B 1 221 ? -14.386 0.974 40.240 1.00 46.22 222 ALA B N 1
ATOM 4677 C CA . ALA B 1 221 ? -14.624 2.006 39.236 1.00 48.57 222 ALA B CA 1
ATOM 4678 C C . ALA B 1 221 ? -13.372 2.829 38.950 1.00 51.29 222 ALA B C 1
ATOM 4679 O O . ALA B 1 221 ? -13.431 3.831 38.231 1.00 50.03 222 ALA B O 1
ATOM 4681 N N . ASP B 1 222 ? -12.242 2.401 39.512 1.00 56.33 223 ASP B N 1
ATOM 4682 C CA . ASP B 1 222 ? -10.998 3.161 39.419 1.00 50.68 223 ASP B CA 1
ATOM 4683 C C . ASP B 1 222 ? -10.612 3.411 37.970 1.00 54.33 223 ASP B C 1
ATOM 4684 O O . ASP B 1 222 ? -10.572 2.478 37.176 1.00 47.63 223 ASP B O 1
ATOM 4689 N N . GLN B 1 223 ? -10.333 4.675 37.641 1.00 44.87 224 GLN B N 1
ATOM 4690 C CA . GLN B 1 223 ? -10.025 5.108 36.274 1.00 45.69 224 GLN B CA 1
ATOM 4691 C C . GLN B 1 223 ? -11.241 5.016 35.353 1.00 43.66 224 GLN B C 1
ATOM 4692 O O . GLN B 1 223 ? -11.151 5.291 34.157 1.00 44.73 224 GLN B O 1
ATOM 4698 N N . GLY B 1 224 ? -12.380 4.638 35.923 1.00 38.42 225 GLY B N 1
ATOM 4699 C CA . GLY B 1 224 ? -13.603 4.493 35.159 1.00 38.13 225 GLY B CA 1
ATOM 4700 C C . GLY B 1 224 ? -14.720 5.397 35.648 1.00 38.19 225 GLY B C 1
ATOM 4701 O O . GLY B 1 224 ? -14.494 6.543 36.004 1.00 38.41 225 GLY B O 1
ATOM 4702 N N . THR B 1 225 ? -15.936 4.870 35.671 1.00 41.22 226 THR B N 1
ATOM 4703 C CA . THR B 1 225 ? -17.108 5.671 35.992 1.00 37.98 226 THR B CA 1
ATOM 4704 C C . THR B 1 225 ? -17.970 4.917 36.990 1.00 41.13 226 THR B C 1
ATOM 4705 O O . THR B 1 225 ? -18.213 3.723 36.833 1.00 37.71 226 THR B O 1
ATOM 4709 N N . LEU B 1 226 ? -18.409 5.609 38.034 1.00 38.19 227 LEU B N 1
ATOM 4710 C CA . LEU B 1 226 ? -19.309 5.011 39.002 1.00 38.28 227 LEU B CA 1
ATOM 4711 C C . LEU B 1 226 ? -20.736 5.562 38.835 1.00 39.22 227 LEU B C 1
ATOM 4712 O O . LEU B 1 226 ? -20.986 6.753 39.039 1.00 39.56 227 LEU B O 1
ATOM 4717 N N . PHE B 1 227 ? -21.665 4.692 38.446 1.00 38.91 228 PHE B N 1
ATOM 4718 C CA . PHE B 1 227 ? -23.058 5.093 38.286 1.00 37.81 228 PHE B CA 1
ATOM 4719 C C . PHE B 1 227 ? -23.842 4.786 39.559 1.00 39.55 228 PHE B C 1
ATOM 4720 O O . PHE B 1 227 ? -24.015 3.622 39.926 1.00 39.06 228 PHE B O 1
ATOM 4728 N N . LEU B 1 228 ? -24.285 5.836 40.247 1.00 38.88 229 LEU B N 1
ATOM 4729 C CA . LEU B 1 228 ? -25.104 5.673 41.444 1.00 38.62 229 LEU B CA 1
ATOM 4730 C C . LEU B 1 228 ? -26.570 5.771 41.086 1.00 38.52 229 LEU B C 1
ATOM 4731 O O . LEU B 1 228 ? -27.148 6.853 41.139 1.00 38.67 229 LEU B O 1
ATOM 4736 N N . ASP B 1 229 ? -27.175 4.650 40.718 1.00 45.09 230 ASP B N 1
ATOM 4737 C CA . ASP B 1 229 ? -28.600 4.623 40.387 1.00 47.90 230 ASP B CA 1
ATOM 4738 C C . ASP B 1 229 ? -29.438 4.864 41.641 1.00 53.00 230 ASP B C 1
ATOM 4739 O O . ASP B 1 229 ? -29.230 4.208 42.658 1.00 61.41 230 ASP B O 1
ATOM 4744 N N . GLU B 1 230 ? -30.374 5.807 41.565 1.00 63.14 231 GLU B N 1
ATOM 4745 C CA . GLU B 1 230 ? -31.198 6.197 42.713 1.00 68.04 231 GLU B CA 1
ATOM 4746 C C . GLU B 1 230 ? -30.373 6.702 43.898 1.00 69.91 231 GLU B C 1
ATOM 4747 O O . GLU B 1 230 ? -30.527 6.220 45.020 1.00 74.75 231 GLU B O 1
ATOM 4753 N N . VAL B 1 231 ? -29.517 7.690 43.645 1.00 44.07 232 VAL B N 1
ATOM 4754 C CA . VAL B 1 231 ? -28.555 8.163 44.636 1.00 39.89 232 VAL B CA 1
ATOM 4755 C C . VAL B 1 231 ? -29.271 8.682 45.870 1.00 44.71 232 VAL B C 1
ATOM 4756 O O . VAL B 1 231 ? -28.702 8.709 46.962 1.00 44.61 232 VAL B O 1
ATOM 4760 N N . GLY B 1 232 ? -30.528 9.081 45.694 1.00 53.36 233 GLY B N 1
ATOM 4761 C CA . GLY B 1 232 ? -31.327 9.593 46.794 1.00 55.96 233 GLY B CA 1
ATOM 4762 C C . GLY B 1 232 ? -31.711 8.541 47.824 1.00 61.79 233 GLY B C 1
ATOM 4763 O O . GLY B 1 232 ? -32.030 8.873 48.963 1.00 65.93 233 GLY B O 1
ATOM 4764 N N . GLU B 1 233 ? -31.676 7.273 47.422 1.00 64.41 234 GLU B N 1
ATOM 4765 C CA . GLU B 1 233 ? -32.035 6.165 48.302 1.00 66.97 234 GLU B CA 1
ATOM 4766 C C . GLU B 1 233 ? -30.909 5.765 49.251 1.00 69.83 234 GLU B C 1
ATOM 4767 O O . GLU B 1 233 ? -30.982 4.722 49.903 1.00 72.18 234 GLU B O 1
ATOM 4773 N N . LEU B 1 234 ? -29.866 6.584 49.318 1.00 50.11 235 LEU B N 1
ATOM 4774 C CA . LEU B 1 234 ? -28.756 6.326 50.231 1.00 50.54 235 LEU B CA 1
ATOM 4775 C C . LEU B 1 234 ? -29.048 6.964 51.583 1.00 58.79 235 LEU B C 1
ATOM 4776 O O . LEU B 1 234 ? -29.404 8.143 51.655 1.00 54.26 235 LEU B O 1
ATOM 4781 N N . ASP B 1 235 ? -28.888 6.198 52.656 1.00 58.74 236 ASP B N 1
ATOM 4782 C CA . ASP B 1 235 ? -29.099 6.747 53.992 1.00 70.74 236 ASP B CA 1
ATOM 4783 C C . ASP B 1 235 ? -28.100 7.867 54.275 1.00 64.62 236 ASP B C 1
ATOM 4784 O O . ASP B 1 235 ? -27.101 8.007 53.570 1.00 58.20 236 ASP B O 1
ATOM 4789 N N . GLN B 1 236 ? -28.372 8.661 55.305 1.00 82.04 237 GLN B N 1
ATOM 4790 C CA . GLN B 1 236 ? -27.566 9.846 55.582 1.00 85.31 237 GLN B CA 1
ATOM 4791 C C . GLN B 1 236 ? -26.147 9.517 56.035 1.00 82.74 237 GLN B C 1
ATOM 4792 O O . GLN B 1 236 ? -25.235 10.328 55.870 1.00 74.79 237 GLN B O 1
ATOM 4798 N N . ARG B 1 237 ? -25.964 8.333 56.611 1.00 79.45 238 ARG B N 1
ATOM 4799 C CA . ARG B 1 237 ? -24.631 7.873 56.977 1.00 75.98 238 ARG B CA 1
ATOM 4800 C C . ARG B 1 237 ? -23.797 7.748 55.707 1.00 76.09 238 ARG B C 1
ATOM 4801 O O . ARG B 1 237 ? -22.788 8.437 55.537 1.00 76.19 238 ARG B O 1
ATOM 4809 N N . VAL B 1 238 ? -24.240 6.880 54.805 1.00 65.81 239 VAL B N 1
ATOM 4810 C CA . VAL B 1 238 ? -23.542 6.673 53.547 1.00 58.05 239 VAL B CA 1
ATOM 4811 C C . VAL B 1 238 ? -23.370 7.988 52.802 1.00 57.34 239 VAL B C 1
ATOM 4812 O O . VAL B 1 238 ? -22.298 8.273 52.283 1.00 57.50 239 VAL B O 1
ATOM 4816 N N . GLN B 1 239 ? -24.422 8.795 52.758 1.00 52.94 240 GLN B N 1
ATOM 4817 C CA . GLN B 1 239 ? -24.330 10.085 52.087 1.00 55.38 240 GLN B CA 1
ATOM 4818 C C . GLN B 1 239 ? -23.092 10.813 52.562 1.00 50.74 240 GLN B C 1
ATOM 4819 O O . GLN B 1 239 ? -22.356 11.380 51.759 1.00 47.99 240 GLN B O 1
ATOM 4825 N N . ALA B 1 240 ? -22.867 10.799 53.872 1.00 57.39 241 ALA B N 1
ATOM 4826 C CA . ALA B 1 240 ? -21.731 11.503 54.454 1.00 61.16 241 ALA B CA 1
ATOM 4827 C C . ALA B 1 240 ? -20.403 10.834 54.098 1.00 59.90 241 ALA B C 1
ATOM 4828 O O . ALA B 1 240 ? -19.436 11.514 53.759 1.00 57.72 241 ALA B O 1
ATOM 4830 N N . LYS B 1 241 ? -20.360 9.506 54.175 1.00 65.69 242 LYS B N 1
ATOM 4831 C CA . LYS B 1 241 ? -19.146 8.765 53.846 1.00 67.05 242 LYS B CA 1
ATOM 4832 C C . LYS B 1 241 ? -18.786 8.980 52.384 1.00 65.29 242 LYS B C 1
ATOM 4833 O O . LYS B 1 241 ? -17.619 9.154 52.033 1.00 65.03 242 LYS B O 1
ATOM 4839 N N . LEU B 1 242 ? -19.805 8.970 51.535 1.00 54.40 243 LEU B N 1
ATOM 4840 C CA . LEU B 1 242 ? -19.614 9.198 50.113 1.00 53.70 243 LEU B CA 1
ATOM 4841 C C . LEU B 1 242 ? -19.130 10.623 49.865 1.00 55.76 243 LEU B C 1
ATOM 4842 O O . LEU B 1 242 ? -18.257 10.859 49.032 1.00 51.31 243 LEU B O 1
ATOM 4847 N N . LEU B 1 243 ? -19.712 11.571 50.591 1.00 55.21 244 LEU B N 1
ATOM 4848 C CA . LEU B 1 243 ? -19.300 12.959 50.504 1.00 54.90 244 LEU B CA 1
ATOM 4849 C C . LEU B 1 243 ? -17.811 13.100 50.811 1.00 61.53 244 LEU B C 1
ATOM 4850 O O . LEU B 1 243 ? -17.094 13.856 50.156 1.00 59.69 244 LEU B O 1
ATOM 4855 N N . ARG B 1 244 ? -17.358 12.362 51.816 1.00 76.38 245 ARG B N 1
ATOM 4856 C CA . ARG B 1 244 ? -15.977 12.432 52.266 1.00 80.09 245 ARG B CA 1
ATOM 4857 C C . ARG B 1 244 ? -15.014 11.915 51.200 1.00 77.68 245 ARG B C 1
ATOM 4858 O O . ARG B 1 244 ? -13.882 12.385 51.086 1.00 76.74 245 ARG B O 1
ATOM 4866 N N . VAL B 1 245 ? -15.481 10.949 50.415 1.00 68.59 246 VAL B N 1
ATOM 4867 C CA . VAL B 1 245 ? -14.660 10.329 49.386 1.00 64.21 246 VAL B CA 1
ATOM 4868 C C . VAL B 1 245 ? -14.477 11.253 48.189 1.00 67.99 246 VAL B C 1
ATOM 4869 O O . VAL B 1 245 ? -13.436 11.237 47.535 1.00 67.82 246 VAL B O 1
ATOM 4873 N N . LEU B 1 246 ? -15.490 12.057 47.898 1.00 59.64 247 LEU B N 1
ATOM 4874 C CA . LEU B 1 246 ? -15.382 13.021 46.811 1.00 60.52 247 LEU B CA 1
ATOM 4875 C C . LEU B 1 246 ? -14.469 14.174 47.208 1.00 68.56 247 LEU B C 1
ATOM 4876 O O . LEU B 1 246 ? -13.777 14.750 46.365 1.00 67.28 247 LEU B O 1
ATOM 4881 N N . GLU B 1 247 ? -14.472 14.508 48.494 1.00 67.29 248 GLU B N 1
ATOM 4882 C CA . GLU B 1 247 ? -13.614 15.567 49.004 1.00 69.95 248 GLU B CA 1
ATOM 4883 C C . GLU B 1 247 ? -12.144 15.144 48.997 1.00 72.03 248 GLU B C 1
ATOM 4884 O O . GLU B 1 247 ? -11.325 15.738 48.295 1.00 70.33 248 GLU B O 1
ATOM 4890 N N . THR B 1 248 ? -11.822 14.110 49.770 1.00 69.28 249 THR B N 1
ATOM 4891 C CA . THR B 1 248 ? -10.452 13.617 49.871 1.00 70.45 249 THR B CA 1
ATOM 4892 C C . THR B 1 248 ? -9.967 12.926 48.589 1.00 68.34 249 THR B C 1
ATOM 4893 O O . THR B 1 248 ? -8.886 13.227 48.081 1.00 73.97 249 THR B O 1
ATOM 4897 N N . GLY B 1 249 ? -10.766 12.001 48.071 1.00 79.37 250 GLY B N 1
ATOM 4898 C CA . GLY B 1 249 ? -10.364 11.212 46.921 1.00 76.15 250 GLY B CA 1
ATOM 4899 C C . GLY B 1 249 ? -9.757 9.888 47.347 1.00 73.50 250 GLY B C 1
ATOM 4900 O O . GLY B 1 249 ? -8.952 9.292 46.634 1.00 67.40 250 GLY B O 1
ATOM 4901 N N . SER B 1 250 ? -10.146 9.425 48.528 1.00 65.16 251 SER B N 1
ATOM 4902 C CA . SER B 1 250 ? -9.626 8.172 49.050 1.00 64.41 251 SER B CA 1
ATOM 4903 C C . SER B 1 250 ? -10.540 7.630 50.132 1.00 60.44 251 SER B C 1
ATOM 4904 O O . SER B 1 250 ? -11.420 8.334 50.611 1.00 61.10 251 SER B O 1
ATOM 4907 N N . PHE B 1 251 ? -10.312 6.381 50.525 1.00 67.63 252 PHE B N 1
ATOM 4908 C CA . PHE B 1 251 ? -11.144 5.722 51.524 1.00 65.96 252 PHE B CA 1
ATOM 4909 C C . PHE B 1 251 ? -10.436 4.523 52.147 1.00 64.64 252 PHE B C 1
ATOM 4910 O O . PHE B 1 251 ? -9.327 4.166 51.758 1.00 62.14 252 PHE B O 1
ATOM 4918 N N . THR B 1 252 ? -11.085 3.906 53.123 1.00 65.03 253 THR B N 1
ATOM 4919 C CA . THR B 1 252 ? -10.625 2.634 53.649 1.00 65.87 253 THR B CA 1
ATOM 4920 C C . THR B 1 252 ? -11.773 1.658 53.497 1.00 66.61 253 THR B C 1
ATOM 4921 O O . THR B 1 252 ? -12.930 2.071 53.419 1.00 64.39 253 THR B O 1
ATOM 4925 N N . ARG B 1 253 ? -11.468 0.369 53.432 1.00 61.46 254 ARG B N 1
ATOM 4926 C CA . ARG B 1 253 ? -12.532 -0.619 53.403 1.00 61.29 254 ARG B CA 1
ATOM 4927 C C . ARG B 1 253 ? -13.115 -0.737 54.799 1.00 71.72 254 ARG B C 1
ATOM 4928 O O . ARG B 1 253 ? -12.588 -0.154 55.751 1.00 73.88 254 ARG B O 1
ATOM 4936 N N . LEU B 1 254 ? -14.209 -1.479 54.923 1.00 92.22 255 LEU B N 1
ATOM 4937 C CA . LEU B 1 254 ? -14.770 -1.772 56.234 1.00 91.81 255 LEU B CA 1
ATOM 4938 C C . LEU B 1 254 ? -13.878 -2.794 56.926 1.00 89.18 255 LEU B C 1
ATOM 4939 O O . LEU B 1 254 ? -13.571 -3.846 56.365 1.00 85.97 255 LEU B O 1
ATOM 4944 N N . GLY B 1 255 ? -13.450 -2.480 58.143 1.00 89.21 256 GLY B N 1
ATOM 4945 C CA . GLY B 1 255 ? -12.564 -3.364 58.874 1.00 92.37 256 GLY B CA 1
ATOM 4946 C C . GLY B 1 255 ? -11.166 -3.255 58.313 1.00 91.45 256 GLY B C 1
ATOM 4947 O O . GLY B 1 255 ? -10.371 -4.192 58.375 1.00 91.31 256 GLY B O 1
ATOM 4948 N N . GLY B 1 256 ? -10.876 -2.093 57.745 1.00 94.14 257 GLY B N 1
ATOM 4949 C CA . GLY B 1 256 ? -9.580 -1.833 57.160 1.00 91.26 257 GLY B CA 1
ATOM 4950 C C . GLY B 1 256 ? -9.113 -0.442 57.516 1.00 90.34 257 GLY B C 1
ATOM 4951 O O . GLY B 1 256 ? -9.921 0.456 57.764 1.00 90.24 257 GLY B O 1
ATOM 4952 N N . ASN B 1 257 ? -7.800 -0.264 57.540 1.00 77.44 258 ASN B N 1
ATOM 4953 C CA . ASN B 1 257 ? -7.227 1.022 57.890 1.00 82.98 258 ASN B CA 1
ATOM 4954 C C . ASN B 1 257 ? -6.317 1.533 56.778 1.00 80.63 258 ASN B C 1
ATOM 4955 O O . ASN B 1 257 ? -5.843 2.670 56.811 1.00 78.73 258 ASN B O 1
ATOM 4960 N N . GLN B 1 258 ? -6.087 0.681 55.785 1.00 73.02 259 GLN B N 1
ATOM 4961 C CA . GLN B 1 258 ? -5.263 1.046 54.644 1.00 69.86 259 GLN B CA 1
ATOM 4962 C C . GLN B 1 258 ? -5.959 2.072 53.766 1.00 70.94 259 GLN B C 1
ATOM 4963 O O . GLN B 1 258 ? -7.077 1.854 53.298 1.00 70.91 259 GLN B O 1
ATOM 4969 N N . LYS B 1 259 ? -5.285 3.192 53.543 1.00 57.96 260 LYS B N 1
ATOM 4970 C CA . LYS B 1 259 ? -5.854 4.286 52.769 1.00 58.20 260 LYS B CA 1
ATOM 4971 C C . LYS B 1 259 ? -5.743 3.975 51.277 1.00 56.41 260 LYS B C 1
ATOM 4972 O O . LYS B 1 259 ? -4.647 3.745 50.759 1.00 55.97 260 LYS B O 1
ATOM 4978 N N . ILE B 1 260 ? -6.885 3.950 50.597 1.00 51.72 261 ILE B N 1
ATOM 4979 C CA . ILE B 1 260 ? -6.935 3.635 49.170 1.00 44.61 261 ILE B CA 1
ATOM 4980 C C . ILE B 1 260 ? -7.411 4.825 48.332 1.00 50.04 261 ILE B C 1
ATOM 4981 O O . ILE B 1 260 ? -8.416 5.457 48.649 1.00 55.59 261 ILE B O 1
ATOM 4986 N N . GLU B 1 261 ? -6.696 5.135 47.256 1.00 56.81 262 GLU B N 1
ATOM 4987 C CA . GLU B 1 261 ? -7.033 6.320 46.474 1.00 64.23 262 GLU B CA 1
ATOM 4988 C C . GLU B 1 261 ? -7.705 5.994 45.152 1.00 56.05 262 GLU B C 1
ATOM 4989 O O . GLU B 1 261 ? -7.238 5.139 44.404 1.00 52.81 262 GLU B O 1
ATOM 4995 N N . VAL B 1 262 ? -8.803 6.687 44.871 1.00 51.09 263 VAL B N 1
ATOM 4996 C CA . VAL B 1 262 ? -9.570 6.423 43.656 1.00 53.84 263 VAL B CA 1
ATOM 4997 C C . VAL B 1 262 ? -9.621 7.599 42.699 1.00 52.04 263 VAL B C 1
ATOM 4998 O O . VAL B 1 262 ? -9.614 8.759 43.109 1.00 59.29 263 VAL B O 1
ATOM 5002 N N . ASP B 1 263 ? -9.672 7.276 41.415 1.00 62.94 264 ASP B N 1
ATOM 5003 C CA . ASP B 1 263 ? -9.875 8.260 40.371 1.00 58.75 264 ASP B CA 1
ATOM 5004 C C . ASP B 1 263 ? -11.157 7.867 39.652 1.00 61.55 264 ASP B C 1
ATOM 5005 O O . ASP B 1 263 ? -11.125 7.124 38.671 1.00 57.86 264 ASP B O 1
ATOM 5010 N N . ILE B 1 264 ? -12.293 8.341 40.153 1.00 49.44 265 ILE B N 1
ATOM 5011 C CA . ILE B 1 264 ? -13.569 7.973 39.555 1.00 42.51 265 ILE B CA 1
ATOM 5012 C C . ILE B 1 264 ? -14.349 9.186 39.086 1.00 44.96 265 ILE B C 1
ATOM 5013 O O . ILE B 1 264 ? -14.342 10.231 39.734 1.00 47.25 265 ILE B O 1
ATOM 5018 N N . ARG B 1 265 ? -15.023 9.030 37.952 1.00 39.24 266 ARG B N 1
ATOM 5019 C CA . ARG B 1 265 ? -16.011 9.995 37.483 1.00 39.24 266 ARG B CA 1
ATOM 5020 C C . ARG B 1 265 ? -17.382 9.501 37.926 1.00 39.32 266 ARG B C 1
ATOM 5021 O O . ARG B 1 265 ? -17.807 8.411 37.545 1.00 38.60 266 ARG B O 1
ATOM 5029 N N . VAL B 1 266 ? -18.069 10.302 38.727 1.00 39.55 267 VAL B N 1
ATOM 5030 C CA . VAL B 1 266 ? -19.344 9.906 39.298 1.00 39.28 267 VAL B CA 1
ATOM 5031 C C . VAL B 1 266 ? -20.524 10.398 38.480 1.00 39.12 267 VAL B C 1
ATOM 5032 O O . VAL B 1 266 ? -20.643 11.584 38.170 1.00 39.55 267 VAL B O 1
ATOM 5036 N N . ILE B 1 267 ? -21.401 9.472 38.137 1.00 38.74 268 ILE B N 1
ATOM 5037 C CA . ILE B 1 267 ? -22.666 9.821 37.543 1.00 38.61 268 ILE B CA 1
ATOM 5038 C C . ILE B 1 267 ? -23.725 9.259 38.474 1.00 39.22 268 ILE B C 1
ATOM 5039 O O . ILE B 1 267 ? -23.618 8.109 38.906 1.00 38.90 268 ILE B O 1
ATOM 5044 N N . SER B 1 268 ? -24.719 10.074 38.808 1.00 38.74 269 SER B N 1
ATOM 5045 C CA . SER B 1 268 ? -25.781 9.672 39.719 1.00 38.82 269 SER B CA 1
ATOM 5046 C C . SER B 1 268 ? -27.101 9.828 39.005 1.00 38.74 269 SER B C 1
ATOM 5047 O O . SER B 1 268 ? -27.227 10.652 38.108 1.00 39.53 269 SER B O 1
ATOM 5050 N N . ALA B 1 269 ? -28.094 9.053 39.403 1.00 38.66 270 ALA B N 1
ATOM 5051 C CA . ALA B 1 269 ? -29.406 9.167 38.790 1.00 38.83 270 ALA B CA 1
ATOM 5052 C C . ALA B 1 269 ? -30.470 9.200 39.855 1.00 39.08 270 ALA B C 1
ATOM 5053 O O . ALA B 1 269 ? -30.357 8.544 40.884 1.00 38.98 270 ALA B O 1
ATOM 5055 N N . THR B 1 270 ? -31.512 9.968 39.602 1.00 39.01 271 THR B N 1
ATOM 5056 C CA . THR B 1 270 ? -32.593 10.090 40.551 1.00 41.78 271 THR B CA 1
ATOM 5057 C C . THR B 1 270 ? -33.905 10.218 39.802 1.00 39.26 271 THR B C 1
ATOM 5058 O O . THR B 1 270 ? -33.933 10.694 38.665 1.00 39.07 271 THR B O 1
ATOM 5062 N N . ASN B 1 271 ? -34.985 9.783 40.442 1.00 45.32 272 ASN B N 1
ATOM 5063 C CA . ASN B 1 271 ? -36.328 10.028 39.939 1.00 50.71 272 ASN B CA 1
ATOM 5064 C C . ASN B 1 271 ? -37.085 10.927 40.904 1.00 53.62 272 ASN B C 1
ATOM 5065 O O . ASN B 1 271 ? -38.299 11.066 40.810 1.00 56.29 272 ASN B O 1
ATOM 5070 N N . LYS B 1 272 ? -36.356 11.517 41.845 1.00 42.44 273 LYS B N 1
ATOM 5071 C CA . LYS B 1 272 ? -36.917 12.488 42.773 1.00 50.87 273 LYS B CA 1
ATOM 5072 C C . LYS B 1 272 ? -36.371 13.852 42.415 1.00 49.59 273 LYS B C 1
ATOM 5073 O O . LYS B 1 272 ? -35.622 13.992 41.454 1.00 48.75 273 LYS B O 1
ATOM 5079 N N . ASN B 1 273 ? -36.744 14.861 43.190 1.00 71.26 274 ASN B N 1
ATOM 5080 C CA . ASN B 1 273 ? -36.116 16.164 43.076 1.00 70.01 274 ASN B CA 1
ATOM 5081 C C . ASN B 1 273 ? -35.296 16.432 44.325 1.00 76.93 274 ASN B C 1
ATOM 5082 O O . ASN B 1 273 ? -35.829 16.870 45.342 1.00 81.46 274 ASN B O 1
ATOM 5087 N N . LEU B 1 274 ? -33.999 16.153 44.240 1.00 54.09 275 LEU B N 1
ATOM 5088 C CA . LEU B 1 274 ? -33.091 16.276 45.381 1.00 58.23 275 LEU B CA 1
ATOM 5089 C C . LEU B 1 274 ? -33.041 17.674 46.013 1.00 59.73 275 LEU B C 1
ATOM 5090 O O . LEU B 1 274 ? -32.661 17.809 47.178 1.00 61.29 275 LEU B O 1
ATOM 5095 N N . GLU B 1 275 ? -33.398 18.705 45.249 1.00 70.09 276 GLU B N 1
ATOM 5096 C CA . GLU B 1 275 ? -33.512 20.051 45.807 1.00 76.77 276 GLU B CA 1
ATOM 5097 C C . GLU B 1 275 ? -34.645 20.107 46.826 1.00 83.55 276 GLU B C 1
ATOM 5098 O O . GLU B 1 275 ? -34.615 20.899 47.767 1.00 90.00 276 GLU B O 1
ATOM 5104 N N . GLU B 1 276 ? -35.645 19.260 46.628 1.00 76.99 277 GLU B N 1
ATOM 5105 C CA . GLU B 1 276 ? -36.749 19.153 47.568 1.00 79.89 277 GLU B CA 1
ATOM 5106 C C . GLU B 1 276 ? -36.418 18.217 48.719 1.00 83.06 277 GLU B C 1
ATOM 5107 O O . GLU B 1 276 ? -36.897 18.408 49.833 1.00 87.94 277 GLU B O 1
ATOM 5113 N N . GLU B 1 277 ? -35.599 17.208 48.448 1.00 80.35 278 GLU B N 1
ATOM 5114 C CA . GLU B 1 277 ? -35.222 16.251 49.478 1.00 78.49 278 GLU B CA 1
ATOM 5115 C C . GLU B 1 277 ? -34.343 16.914 50.525 1.00 82.53 278 GLU B C 1
ATOM 5116 O O . GLU B 1 277 ? -34.298 16.486 51.676 1.00 86.09 278 GLU B O 1
ATOM 5122 N N . ILE B 1 278 ? -33.649 17.970 50.118 1.00 54.22 279 ILE B N 1
ATOM 5123 C CA . ILE B 1 278 ? -32.799 18.712 51.036 1.00 65.33 279 ILE B CA 1
ATOM 5124 C C . ILE B 1 278 ? -33.637 19.538 52.010 1.00 69.81 279 ILE B C 1
ATOM 5125 O O . ILE B 1 278 ? -33.323 19.619 53.196 1.00 73.03 279 ILE B O 1
ATOM 5130 N N . LYS B 1 279 ? -34.703 20.145 51.501 1.00 91.39 280 LYS B N 1
ATOM 5131 C CA . LYS B 1 279 ? -35.623 20.898 52.342 1.00 95.01 280 LYS B CA 1
ATOM 5132 C C . LYS B 1 279 ? -36.329 19.958 53.309 1.00 100.39 280 LYS B C 1
ATOM 5133 O O . LYS B 1 279 ? -36.618 20.324 54.447 1.00 108.62 280 LYS B O 1
ATOM 5139 N N . LYS B 1 280 ? -36.603 18.743 52.843 1.00 76.82 281 LYS B N 1
ATOM 5140 C CA . LYS B 1 280 ? -37.219 17.714 53.673 1.00 81.21 281 LYS B CA 1
ATOM 5141 C C . LYS B 1 280 ? -36.175 17.100 54.603 1.00 81.89 281 LYS B C 1
ATOM 5142 O O . LYS B 1 280 ? -36.482 16.204 55.389 1.00 82.63 281 LYS B O 1
ATOM 5148 N N . GLY B 1 281 ? -34.940 17.586 54.499 1.00 77.21 282 GLY B N 1
ATOM 5149 C CA . GLY B 1 281 ? -33.838 17.069 55.288 1.00 77.56 282 GLY B CA 1
ATOM 5150 C C . GLY B 1 281 ? -33.514 15.614 54.995 1.00 81.08 282 GLY B C 1
ATOM 5151 O O . GLY B 1 281 ? -33.053 14.886 55.871 1.00 87.54 282 GLY B O 1
ATOM 5152 N N . ASN B 1 282 ? -33.753 15.187 53.760 1.00 71.82 283 ASN B N 1
ATOM 5153 C CA . ASN B 1 282 ? -33.509 13.803 53.370 1.00 73.85 283 ASN B CA 1
ATOM 5154 C C . ASN B 1 282 ? -32.190 13.598 52.633 1.00 69.30 283 ASN B C 1
ATOM 5155 O O . ASN B 1 282 ? -31.777 12.462 52.386 1.00 63.10 283 ASN B O 1
ATOM 5160 N N . PHE B 1 283 ? -31.534 14.705 52.296 1.00 65.16 284 PHE B N 1
ATOM 5161 C CA . PHE B 1 283 ? -30.351 14.675 51.450 1.00 61.34 284 PHE B CA 1
ATOM 5162 C C . PHE B 1 283 ? -29.513 15.924 51.723 1.00 56.88 284 PHE B C 1
ATOM 5163 O O . PHE B 1 283 ? -30.050 17.023 51.862 1.00 62.47 284 PHE B O 1
ATOM 5171 N N . ARG B 1 284 ? -28.199 15.754 51.795 1.00 45.07 285 ARG B N 1
ATOM 5172 C CA . ARG B 1 284 ? -27.298 16.845 52.164 1.00 53.04 285 ARG B CA 1
ATOM 5173 C C . ARG B 1 284 ? -27.038 17.810 51.010 1.00 47.38 285 ARG B C 1
ATOM 5174 O O . ARG B 1 284 ? -26.716 17.376 49.905 1.00 45.29 285 ARG B O 1
ATOM 5182 N N . GLU B 1 285 ? -27.174 19.110 51.262 1.00 61.89 286 GLU B N 1
ATOM 5183 C CA . GLU B 1 285 ? -26.912 20.125 50.239 1.00 65.25 286 GLU B CA 1
ATOM 5184 C C . GLU B 1 285 ? -25.519 19.995 49.640 1.00 62.86 286 GLU B C 1
ATOM 5185 O O . GLU B 1 285 ? -25.345 20.088 48.423 1.00 58.62 286 GLU B O 1
ATOM 5191 N N . ASP B 1 286 ? -24.526 19.806 50.503 1.00 56.62 287 ASP B N 1
ATOM 5192 C CA . ASP B 1 286 ? -23.134 19.761 50.067 1.00 51.11 287 ASP B CA 1
ATOM 5193 C C . ASP B 1 286 ? -22.847 18.598 49.115 1.00 50.57 287 ASP B C 1
ATOM 5194 O O . ASP B 1 286 ? -22.118 18.762 48.136 1.00 49.09 287 ASP B O 1
ATOM 5199 N N . LEU B 1 287 ? -23.423 17.431 49.397 1.00 46.55 288 LEU B N 1
ATOM 5200 C CA . LEU B 1 287 ? -23.233 16.269 48.538 1.00 45.65 288 LEU B CA 1
ATOM 5201 C C . LEU B 1 287 ? -23.917 16.533 47.215 1.00 48.20 288 LEU B C 1
ATOM 5202 O O . LEU B 1 287 ? -23.394 16.195 46.148 1.00 46.83 288 LEU B O 1
ATOM 5207 N N . TYR B 1 288 ? -25.098 17.138 47.300 1.00 49.40 289 TYR B N 1
ATOM 5208 C CA . TYR B 1 288 ? -25.920 17.374 46.134 1.00 45.85 289 TYR B CA 1
ATOM 5209 C C . TYR B 1 288 ? -25.185 18.276 45.182 1.00 47.42 289 TYR B C 1
ATOM 5210 O O . TYR B 1 288 ? -25.183 18.042 43.974 1.00 43.89 289 TYR B O 1
ATOM 5219 N N . TYR B 1 289 ? -24.560 19.309 45.739 1.00 56.67 290 TYR B N 1
ATOM 5220 C CA . TYR B 1 289 ? -23.819 20.277 44.947 1.00 59.14 290 TYR B CA 1
ATOM 5221 C C . TYR B 1 289 ? -22.628 19.607 44.300 1.00 52.44 290 TYR B C 1
ATOM 5222 O O . TYR B 1 289 ? -22.276 19.924 43.170 1.00 58.55 290 TYR B O 1
ATOM 5231 N N . ARG B 1 290 ? -22.000 18.679 45.013 1.00 43.96 291 ARG B N 1
ATOM 5232 C CA . ARG B 1 290 ? -20.886 17.950 44.423 1.00 49.27 291 ARG B CA 1
ATOM 5233 C C . ARG B 1 290 ? -21.336 17.027 43.293 1.00 41.87 291 ARG B C 1
ATOM 5234 O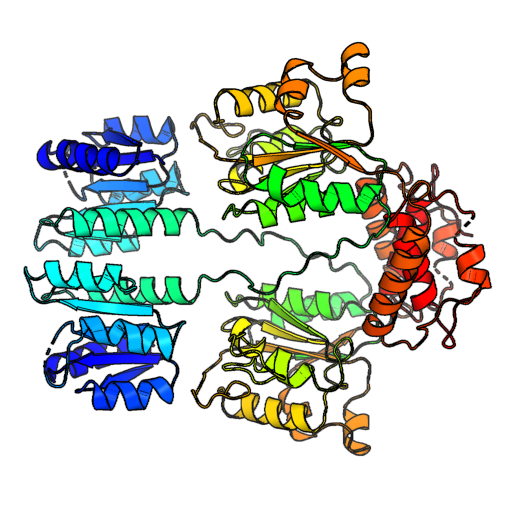 O . ARG B 1 290 ? -20.619 16.848 42.320 1.00 42.70 291 ARG B O 1
ATOM 5242 N N . LEU B 1 291 ? -22.536 16.464 43.418 1.00 46.66 292 LEU B N 1
ATOM 5243 C CA . LEU B 1 291 ? -23.036 15.492 42.446 1.00 41.00 292 LEU B CA 1
ATOM 5244 C C . LEU B 1 291 ? -23.697 16.139 41.236 1.00 40.92 292 LEU B C 1
ATOM 5245 O O . LEU B 1 291 ? -23.916 15.476 40.222 1.00 40.34 292 LEU B O 1
ATOM 5250 N N . SER B 1 292 ? -24.028 17.426 41.347 1.00 41.67 293 SER B N 1
ATOM 5251 C CA . SER B 1 292 ? -24.857 18.088 40.342 1.00 41.08 293 SER B CA 1
ATOM 5252 C C . SER B 1 292 ? -24.131 19.187 39.569 1.00 44.18 293 SER B C 1
ATOM 5253 O O . SER B 1 292 ? -24.763 20.100 39.026 1.00 41.92 293 SER B O 1
ATOM 5256 N N . VAL B 1 293 ? -22.809 19.104 39.518 1.00 41.24 294 VAL B N 1
ATOM 5257 C CA . VAL B 1 293 ? -22.036 20.058 38.741 1.00 46.36 294 VAL B CA 1
ATOM 5258 C C . VAL B 1 293 ? -22.546 20.127 37.302 1.00 47.38 294 VAL B C 1
ATOM 5259 O O . VAL B 1 293 ? -22.695 21.216 36.740 1.00 45.66 294 VAL B O 1
ATOM 5263 N N . PHE B 1 294 ? -22.805 18.963 36.709 1.00 40.71 295 PHE B N 1
ATOM 5264 C CA . PHE B 1 294 ? -23.565 18.905 35.471 1.00 40.43 295 PHE B CA 1
ATOM 5265 C C . PHE B 1 294 ? -24.907 18.227 35.741 1.00 40.22 295 PHE B C 1
ATOM 5266 O O . PHE B 1 294 ? -25.005 17.319 36.565 1.00 40.05 295 PHE B O 1
ATOM 5274 N N . GLN B 1 295 ? -25.945 18.667 35.049 1.00 40.25 296 GLN B N 1
ATOM 5275 C CA . GLN B 1 295 ? -27.246 18.047 35.204 1.00 40.05 296 GLN B CA 1
ATOM 5276 C C . GLN B 1 295 ? -27.833 17.701 33.849 1.00 39.96 296 GLN B C 1
ATOM 5277 O O . GLN B 1 295 ? -27.546 18.358 32.846 1.00 39.93 296 GLN B O 1
ATOM 5283 N N . ILE B 1 296 ? -28.618 16.628 33.818 1.00 39.57 297 ILE B N 1
ATOM 5284 C CA . ILE B 1 296 ? -29.366 16.277 32.630 1.00 39.42 297 ILE B CA 1
ATOM 5285 C C . ILE B 1 296 ? -30.752 15.835 33.062 1.00 39.43 297 ILE B C 1
ATOM 5286 O O . ILE B 1 296 ? -30.903 14.998 33.958 1.00 39.38 297 ILE B O 1
ATOM 5291 N N . TYR B 1 297 ? -31.762 16.413 32.426 1.00 39.85 298 TYR B N 1
ATOM 5292 C CA . TYR B 1 297 ? -33.132 16.045 32.690 1.00 39.88 298 TYR B CA 1
ATOM 5293 C C . TYR B 1 297 ? -33.669 15.218 31.529 1.00 39.37 298 TYR B C 1
ATOM 5294 O O . TYR B 1 297 ? -33.737 15.719 30.410 1.00 39.73 298 TYR B O 1
ATOM 5303 N N . LEU B 1 298 ? -34.025 13.958 31.777 1.00 39.26 299 LEU B N 1
ATOM 5304 C CA . LEU B 1 298 ? -34.659 13.142 30.752 1.00 39.28 299 LEU B CA 1
ATOM 5305 C C . LEU B 1 298 ? -36.172 13.182 30.923 1.00 39.14 299 LEU B C 1
ATOM 5306 O O . LEU B 1 298 ? -36.708 12.770 31.962 1.00 39.33 299 LEU B O 1
ATOM 5311 N N . PRO B 1 299 ? -36.866 13.658 29.889 1.00 41.22 300 PRO B N 1
ATOM 5312 C CA . PRO B 1 299 ? -38.319 13.783 29.887 1.00 40.51 300 PRO B CA 1
ATOM 5313 C C . PRO B 1 299 ? -39.001 12.423 29.821 1.00 39.51 300 PRO B C 1
ATOM 5314 O O . PRO B 1 299 ? -38.510 11.502 29.172 1.00 39.13 300 PRO B O 1
ATOM 5318 N N . PRO B 1 300 ? -40.156 12.306 30.483 1.00 39.68 301 PRO B N 1
ATOM 5319 C CA . PRO B 1 300 ? -40.972 11.099 30.354 1.00 39.46 301 PRO B CA 1
ATOM 5320 C C . PRO B 1 300 ? -41.277 10.838 28.887 1.00 39.63 301 PRO B C 1
ATOM 5321 O O . PRO B 1 300 ? -41.338 11.768 28.071 1.00 39.86 301 PRO B O 1
ATOM 5325 N N . LEU B 1 301 ? -41.462 9.571 28.560 1.00 40.48 302 LEU B N 1
ATOM 5326 C CA . LEU B 1 301 ? -41.847 9.166 27.222 1.00 40.97 302 LEU B CA 1
ATOM 5327 C C . LEU B 1 301 ? -42.990 10.031 26.652 1.00 40.85 302 LEU B C 1
ATOM 5328 O O . LEU B 1 301 ? -42.941 10.438 25.491 1.00 40.33 302 LEU B O 1
ATOM 5333 N N . ARG B 1 302 ? -44.005 10.301 27.475 1.00 40.78 303 ARG B N 1
ATOM 5334 C CA . ARG B 1 302 ? -45.195 11.025 27.042 1.00 40.73 303 ARG B CA 1
ATOM 5335 C C . ARG B 1 302 ? -44.926 12.492 26.700 1.00 41.17 303 ARG B C 1
ATOM 5336 O O . ARG B 1 302 ? -45.795 13.167 26.154 1.00 41.18 303 ARG B O 1
ATOM 5344 N N . GLU B 1 303 ? -43.743 13.000 27.035 1.00 40.46 304 GLU B N 1
ATOM 5345 C CA . GLU B 1 303 ? -43.398 14.365 26.669 1.00 40.82 304 GLU B CA 1
ATOM 5346 C C . GLU B 1 303 ? -42.451 14.371 25.468 1.00 40.66 304 GLU B C 1
ATOM 5347 O O . GLU B 1 303 ? -41.781 15.362 25.207 1.00 40.85 304 GLU B O 1
ATOM 5353 N N . ARG B 1 304 ? -42.415 13.265 24.725 1.00 41.15 305 ARG B N 1
ATOM 5354 C CA . ARG B 1 304 ? -41.439 13.112 23.643 1.00 40.41 305 ARG B CA 1
ATOM 5355 C C . ARG B 1 304 ? -42.056 12.977 22.258 1.00 40.82 305 ARG B C 1
ATOM 5356 O O . ARG B 1 304 ? -41.407 12.494 21.331 1.00 40.95 305 ARG B O 1
ATOM 5364 N N . GLY B 1 305 ? -43.307 13.397 22.120 1.00 41.09 306 GLY B N 1
ATOM 5365 C CA . GLY B 1 305 ? -43.937 13.459 20.816 1.00 41.50 306 GLY B CA 1
ATOM 5366 C C . GLY B 1 305 ? -44.016 12.112 20.126 1.00 43.40 306 GLY B C 1
ATOM 5367 O O . GLY B 1 305 ? -44.536 11.138 20.682 1.00 48.20 306 GLY B O 1
ATOM 5368 N N . LYS B 1 306 ? -43.491 12.045 18.910 1.00 41.48 307 LYS B N 1
ATOM 5369 C CA . LYS B 1 306 ? -43.547 10.819 18.123 1.00 41.39 307 LYS B CA 1
ATOM 5370 C C . LYS B 1 306 ? -42.394 9.848 18.393 1.00 40.81 307 LYS B C 1
ATOM 5371 O O . LYS B 1 306 ? -42.279 8.832 17.715 1.00 40.78 307 LYS B O 1
ATOM 5377 N N . ASP B 1 307 ? -41.539 10.146 19.373 1.00 44.75 308 ASP B N 1
ATOM 5378 C CA . ASP B 1 307 ? -40.498 9.188 19.752 1.00 43.10 308 ASP B CA 1
ATOM 5379 C C . ASP B 1 307 ? -41.108 7.854 20.200 1.00 42.39 308 ASP B C 1
ATOM 5380 O O . ASP B 1 307 ? -40.483 6.798 20.063 1.00 39.51 308 ASP B O 1
ATOM 5385 N N . VAL B 1 308 ? -42.331 7.897 20.727 1.00 39.95 309 VAL B N 1
ATOM 5386 C CA . VAL B 1 308 ? -42.998 6.672 21.145 1.00 39.84 309 VAL B CA 1
ATOM 5387 C C . VAL B 1 308 ? -43.116 5.707 19.964 1.00 40.64 309 VAL B C 1
ATOM 5388 O O . VAL B 1 308 ? 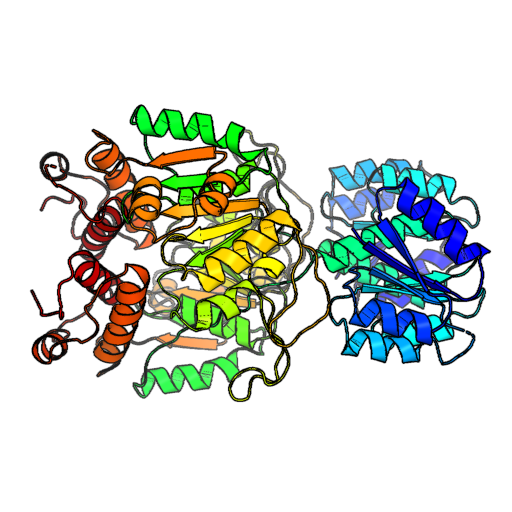-42.908 4.495 20.118 1.00 40.98 309 VAL B O 1
ATOM 5392 N N . ILE B 1 309 ? -43.432 6.244 18.785 1.00 40.64 310 ILE B N 1
ATOM 5393 C CA . ILE B 1 309 ? -43.475 5.437 17.565 1.00 40.58 310 ILE B CA 1
ATOM 5394 C C . ILE B 1 309 ? -42.088 4.970 17.137 1.00 40.30 310 ILE B C 1
ATOM 5395 O O . ILE B 1 309 ? -41.886 3.790 16.858 1.00 40.39 310 ILE B O 1
ATOM 5400 N N . LEU B 1 310 ? -41.134 5.895 17.084 1.00 40.16 311 LEU B N 1
ATOM 5401 C CA . LEU B 1 310 ? -39.762 5.548 16.720 1.00 39.92 311 LEU B CA 1
ATOM 5402 C C . LEU B 1 310 ? -39.253 4.401 17.578 1.00 39.42 311 LEU B C 1
ATOM 5403 O O . LEU B 1 310 ? -38.628 3.462 17.080 1.00 40.30 311 LEU B O 1
ATOM 5408 N N . LEU B 1 311 ? -39.506 4.490 18.878 1.00 39.17 312 LEU B N 1
ATOM 5409 C CA . LEU B 1 311 ? -39.064 3.460 19.811 1.00 38.82 312 LEU B CA 1
ATOM 5410 C C . LEU B 1 311 ? -39.828 2.151 19.609 1.00 38.98 312 LEU B C 1
ATOM 5411 O O . LEU B 1 311 ? -39.246 1.065 19.668 1.00 38.68 312 LEU B O 1
ATOM 5416 N N . ALA B 1 312 ? -41.130 2.256 19.371 1.00 39.25 313 ALA B N 1
ATOM 5417 C CA . ALA B 1 312 ? -41.945 1.074 19.151 1.00 39.17 313 ALA B CA 1
ATOM 5418 C C . ALA B 1 312 ? -41.483 0.322 17.907 1.00 39.30 313 ALA B C 1
ATOM 5419 O O . ALA B 1 312 ? -41.484 -0.904 17.865 1.00 39.25 313 ALA B O 1
ATOM 5421 N N . GLU B 1 313 ? -41.078 1.053 16.885 1.00 40.27 314 GLU B N 1
ATOM 5422 C CA . GLU B 1 313 ? -40.615 0.399 15.672 1.00 45.49 314 GLU B CA 1
ATOM 5423 C C . GLU B 1 313 ? -39.213 -0.158 15.844 1.00 42.08 314 GLU B C 1
ATOM 5424 O O . GLU B 1 313 ? -38.865 -1.165 15.241 1.00 48.85 314 GLU B O 1
ATOM 5430 N N . TYR B 1 314 ? -38.418 0.482 16.689 1.00 38.95 315 TYR B N 1
ATOM 5431 C CA . TYR B 1 314 ? -37.070 0.001 16.953 1.00 38.58 315 TYR B CA 1
ATOM 5432 C C . TYR B 1 314 ? -37.093 -1.330 17.692 1.00 38.30 315 TYR B C 1
ATOM 5433 O O . TYR B 1 314 ? -36.326 -2.234 17.367 1.00 38.78 315 TYR B O 1
ATOM 5442 N N . PHE B 1 315 ? -37.964 -1.437 18.695 1.00 44.12 316 PHE B N 1
ATOM 5443 C CA . PHE B 1 315 ? -38.074 -2.651 19.495 1.00 42.96 316 PHE B CA 1
ATOM 5444 C C . PHE B 1 315 ? -38.720 -3.776 18.694 1.00 46.56 316 PHE B C 1
ATOM 5445 O O . PHE B 1 315 ? -38.284 -4.918 18.751 1.00 47.43 316 PHE B O 1
ATOM 5453 N N . LEU B 1 316 ? -39.760 -3.449 17.945 1.00 38.60 317 LEU B N 1
ATOM 5454 C CA . LEU B 1 316 ? -40.433 -4.443 17.124 1.00 46.68 317 LEU B CA 1
ATOM 5455 C C . LEU B 1 316 ? -39.451 -5.118 16.162 1.00 52.06 317 LEU B C 1
ATOM 5456 O O . LEU B 1 316 ? -39.473 -6.337 15.980 1.00 47.84 317 LEU B O 1
ATOM 5461 N N . LYS B 1 317 ? -38.578 -4.313 15.565 1.00 54.29 318 LYS B N 1
ATOM 5462 C CA . LYS B 1 317 ? -37.592 -4.806 14.620 1.00 49.11 318 LYS B CA 1
ATOM 5463 C C . LYS B 1 317 ? -36.529 -5.630 15.338 1.00 54.67 318 LYS B C 1
ATOM 5464 O O . LYS B 1 317 ? -36.077 -6.654 14.833 1.00 60.30 318 LYS B O 1
ATOM 5470 N N . LYS B 1 318 ? -36.141 -5.193 16.527 1.00 45.06 319 LYS B N 1
ATOM 5471 C CA . LYS B 1 318 ? -35.126 -5.903 17.293 1.00 49.89 319 LYS B CA 1
ATOM 5472 C C . LYS B 1 318 ? -35.610 -7.281 17.772 1.00 52.91 319 LYS B C 1
ATOM 5473 O O . LYS B 1 318 ? -34.876 -8.276 17.682 1.00 49.80 319 LYS B O 1
ATOM 5479 N N . PHE B 1 319 ? -36.846 -7.336 18.268 1.00 44.03 320 PHE B N 1
ATOM 5480 C CA . PHE B 1 319 ? -37.374 -8.550 18.873 1.00 46.41 320 PHE B CA 1
ATOM 5481 C C . PHE B 1 319 ? -37.882 -9.554 17.836 1.00 55.33 320 PHE B C 1
ATOM 5482 O O . PHE B 1 319 ? -37.807 -10.771 18.044 1.00 53.08 320 PHE B O 1
ATOM 5490 N N . ALA B 1 320 ? -38.403 -9.045 16.723 1.00 50.57 321 ALA B N 1
ATOM 5491 C CA . ALA B 1 320 ? -38.903 -9.916 15.665 1.00 54.53 321 ALA B CA 1
ATOM 5492 C C . ALA B 1 320 ? -37.748 -10.648 14.983 1.00 57.14 321 ALA B C 1
ATOM 5493 O O . ALA B 1 320 ? -37.864 -11.819 14.634 1.00 59.70 321 ALA B O 1
ATOM 5495 N N . LYS B 1 321 ? -36.629 -9.956 14.814 1.00 66.54 322 LYS B N 1
ATOM 5496 C CA . LYS B 1 321 ? -35.440 -10.548 14.219 1.00 65.66 322 LYS B CA 1
ATOM 5497 C C . LYS B 1 321 ? -34.798 -11.531 15.193 1.00 71.63 322 LYS B C 1
ATOM 5498 O O . LYS B 1 321 ? -34.274 -12.570 14.796 1.00 72.22 322 LYS B O 1
ATOM 5504 N N . GLU B 1 322 ? -34.856 -11.187 16.475 1.00 61.89 323 GLU B N 1
ATOM 5505 C CA . GLU B 1 322 ? -34.185 -11.931 17.533 1.00 55.29 323 GLU B CA 1
ATOM 5506 C C . GLU B 1 322 ? -34.958 -13.190 17.932 1.00 58.35 323 GLU B C 1
ATOM 5507 O O . GLU B 1 322 ? -34.365 -14.205 18.297 1.00 60.41 323 GLU B O 1
ATOM 5513 N N . TYR B 1 323 ? -36.283 -13.118 17.866 1.00 53.03 324 TYR B N 1
ATOM 5514 C CA . TYR B 1 323 ? -37.128 -14.249 18.224 1.00 48.93 324 TYR B CA 1
ATOM 5515 C C . TYR B 1 323 ? -37.609 -14.983 16.987 1.00 52.62 324 TYR B C 1
ATOM 5516 O O . TYR B 1 323 ? -38.559 -15.755 17.049 1.00 53.07 324 TYR B O 1
ATOM 5525 N N . LYS B 1 324 ? -36.946 -14.730 15.864 1.00 61.03 325 LYS B N 1
ATOM 5526 C CA . LYS B 1 324 ? -37.263 -15.405 14.612 1.00 66.73 325 LYS B CA 1
ATOM 5527 C C . LYS B 1 324 ? -38.752 -15.314 14.306 1.00 62.95 325 LYS B C 1
ATOM 5528 O O . LYS B 1 324 ? -39.444 -16.322 14.189 1.00 71.16 325 LYS B O 1
ATOM 5534 N N . LYS B 1 325 ? -39.239 -14.091 14.188 1.00 57.65 326 LYS B N 1
ATOM 5535 C CA . LYS B 1 325 ? -40.635 -13.854 13.886 1.00 61.72 326 LYS B CA 1
ATOM 5536 C C . LYS B 1 325 ? -40.686 -12.997 12.637 1.00 69.69 326 LYS B C 1
ATOM 5537 O O . LYS B 1 325 ? -39.641 -12.603 12.124 1.00 62.43 326 LYS B O 1
ATOM 5543 N N . ASN B 1 326 ? -41.884 -12.713 12.136 1.00 79.64 327 ASN B N 1
ATOM 5544 C CA . ASN B 1 326 ? -42.003 -11.867 10.952 1.00 83.01 327 ASN B CA 1
ATOM 5545 C C . ASN B 1 326 ? -43.088 -10.803 11.052 1.00 91.77 327 ASN B C 1
ATOM 5546 O O . ASN B 1 326 ? -43.644 -10.372 10.042 1.00 100.48 327 ASN B O 1
ATOM 5551 N N . CYS B 1 327 ? -43.384 -10.386 12.278 1.00 85.32 328 CYS B N 1
ATOM 5552 C CA . CYS B 1 327 ? -44.239 -9.229 12.512 1.00 85.73 328 CYS B CA 1
ATOM 5553 C C . CYS B 1 327 ? -43.360 -7.991 12.555 1.00 83.84 328 CYS B C 1
ATOM 5554 O O . CYS B 1 327 ? -42.762 -7.680 13.583 1.00 79.21 328 CYS B O 1
ATOM 5557 N N . PHE B 1 328 ? -43.278 -7.290 11.432 1.00 73.91 329 PHE B N 1
ATOM 5558 C CA . PHE B 1 328 ? -42.329 -6.194 11.303 1.00 71.96 329 PHE B CA 1
ATOM 5559 C C . PHE B 1 328 ? -42.980 -4.823 11.122 1.00 74.57 329 PHE B C 1
ATOM 5560 O O . PHE B 1 328 ? -42.279 -3.815 11.019 1.00 76.99 329 PHE B O 1
ATOM 5568 N N . GLU B 1 329 ? -44.310 -4.774 11.105 1.00 73.69 330 GLU B N 1
ATOM 5569 C CA . GLU B 1 329 ? -45.005 -3.513 10.855 1.00 76.54 330 GLU B CA 1
ATOM 5570 C C . GLU B 1 329 ? -46.051 -3.155 11.914 1.00 73.20 330 GLU B C 1
ATOM 5571 O O . GLU B 1 329 ? -46.841 -4.003 12.329 1.00 77.80 330 GLU B O 1
ATOM 5577 N N . LEU B 1 330 ? -46.047 -1.893 12.341 1.00 58.65 331 LEU B N 1
ATOM 5578 C CA . LEU B 1 330 ? -47.085 -1.352 13.220 1.00 56.27 331 LEU B CA 1
ATOM 5579 C C . LEU B 1 330 ? -48.228 -0.774 12.402 1.00 57.59 331 LEU B C 1
ATOM 5580 O O . LEU B 1 330 ? -48.009 0.113 11.575 1.00 55.60 331 LEU B O 1
ATOM 5585 N N . SER B 1 331 ? -49.446 -1.248 12.651 1.00 61.47 332 SER B N 1
ATOM 5586 C CA . SER B 1 331 ? -50.614 -0.725 11.950 1.00 58.78 332 SER B CA 1
ATOM 5587 C C . SER B 1 331 ? -50.832 0.727 12.339 1.00 63.87 332 SER B C 1
ATOM 5588 O O . SER B 1 331 ? -50.340 1.174 13.372 1.00 62.44 332 SER B O 1
ATOM 5591 N N . GLU B 1 332 ? -51.552 1.475 11.513 1.00 69.74 333 GLU B N 1
ATOM 5592 C CA . GLU B 1 332 ? -51.783 2.881 11.818 1.00 74.66 333 GLU B CA 1
ATOM 5593 C C . GLU B 1 332 ? -52.569 3.007 13.109 1.00 63.05 333 GLU B C 1
ATOM 5594 O O . GLU B 1 332 ? -52.402 3.965 13.857 1.00 61.53 333 GLU B O 1
ATOM 5600 N N . GLU B 1 333 ? -53.421 2.024 13.364 1.00 62.02 334 GLU B N 1
ATOM 5601 C CA . GLU B 1 333 ? -54.252 2.021 14.556 1.00 62.00 334 GLU B CA 1
ATOM 5602 C C . GLU B 1 333 ? -53.397 1.811 15.803 1.00 55.37 334 GLU B C 1
ATOM 5603 O O . GLU B 1 333 ? -53.627 2.437 16.836 1.00 51.90 334 GLU B O 1
ATOM 5609 N N . THR B 1 334 ? -52.407 0.933 15.698 1.00 47.45 335 THR B N 1
ATOM 5610 C CA . THR B 1 334 ? -51.460 0.728 16.784 1.00 47.04 335 THR B CA 1
ATOM 5611 C C . THR B 1 334 ? -50.706 2.012 17.111 1.00 42.34 335 THR B C 1
ATOM 5612 O O . THR B 1 334 ? -50.540 2.361 18.277 1.00 41.94 335 THR B O 1
ATOM 5616 N N . LYS B 1 335 ? -50.244 2.705 16.076 1.00 56.08 336 LYS B N 1
ATOM 5617 C CA . LYS B 1 335 ? -49.500 3.941 16.260 1.00 55.94 336 LYS B CA 1
ATOM 5618 C C . LYS B 1 335 ? -50.367 4.974 16.965 1.00 54.71 336 LYS B C 1
ATOM 5619 O O . LYS B 1 335 ? -49.882 5.740 17.796 1.00 47.41 336 LYS B O 1
ATOM 5625 N N . GLU B 1 336 ? -51.655 4.973 16.638 1.00 56.84 337 GLU B N 1
ATOM 5626 C CA . GLU B 1 336 ? -52.628 5.874 17.247 1.00 55.09 337 GLU B CA 1
ATOM 5627 C C . GLU B 1 336 ? -52.806 5.568 18.728 1.00 52.03 337 GLU B C 1
ATOM 5628 O O . GLU B 1 336 ? -52.804 6.464 19.578 1.00 51.95 337 GLU B O 1
ATOM 5634 N N . TYR B 1 337 ? -52.964 4.288 19.029 1.00 46.05 338 TYR B N 1
ATOM 5635 C CA . TYR B 1 337 ? -53.169 3.861 20.397 1.00 44.68 338 TYR B CA 1
ATOM 5636 C C . TYR B 1 337 ? -51.927 4.142 21.245 1.00 41.95 338 TYR B C 1
ATOM 5637 O O . TYR B 1 337 ? -52.034 4.583 22.389 1.00 41.79 338 TYR B O 1
ATOM 5646 N N . LEU B 1 338 ? -50.749 3.909 20.680 1.00 43.69 339 LEU B N 1
ATOM 5647 C CA . LEU B 1 338 ? -49.513 4.220 21.385 1.00 42.25 339 LEU B CA 1
ATOM 5648 C C . LEU B 1 338 ? -49.462 5.700 21.768 1.00 44.87 339 LEU B C 1
ATOM 5649 O O . LEU B 1 338 ? -49.063 6.044 22.874 1.00 43.24 339 LEU B O 1
ATOM 5662 N N . LYS B 1 340 ? -51.603 7.639 22.630 1.00 42.64 341 LYS B N 1
ATOM 5663 C CA . LYS B 1 340 ? -52.572 8.081 23.621 1.00 42.34 341 LYS B CA 1
ATOM 5664 C C . LYS B 1 340 ? -52.325 7.530 25.026 1.00 41.95 341 LYS B C 1
ATOM 5665 O O . LYS B 1 340 ? -53.076 7.827 25.943 1.00 42.13 341 LYS B O 1
ATOM 5671 N N . GLN B 1 341 ? -51.271 6.737 25.196 1.00 47.24 342 GLN B N 1
ATOM 5672 C CA . GLN B 1 341 ? -50.941 6.186 26.516 1.00 41.52 342 GLN B CA 1
ATOM 5673 C C . GLN B 1 341 ? -50.134 7.156 27.379 1.00 41.94 342 GLN B C 1
ATOM 5674 O O . GLN B 1 341 ? -49.477 8.055 26.864 1.00 40.92 342 GLN B O 1
ATOM 5680 N N . GLU B 1 342 ? -50.194 6.959 28.693 1.00 40.80 343 GLU B N 1
ATOM 5681 C CA . GLU B 1 342 ? -49.454 7.783 29.643 1.00 40.69 343 GLU B CA 1
ATOM 5682 C C . GLU B 1 342 ? -48.011 7.305 29.834 1.00 40.17 343 GLU B C 1
ATOM 5683 O O . GLU B 1 342 ? -47.103 8.105 30.091 1.00 40.11 343 GLU B O 1
ATOM 5689 N N . TRP B 1 343 ? -47.817 6.000 29.703 1.00 40.16 344 TRP B N 1
ATOM 5690 C CA . TRP B 1 343 ? -46.522 5.355 29.895 1.00 40.23 344 TRP B CA 1
ATOM 5691 C C . TRP B 1 343 ? -45.883 5.730 31.221 1.00 40.73 344 TRP B C 1
ATOM 5692 O O . TRP B 1 343 ? -44.790 6.285 31.240 1.00 40.27 344 TRP B O 1
ATOM 5703 N N . LYS B 1 344 ? -46.551 5.410 32.327 1.00 39.58 345 LYS B N 1
ATOM 5704 C CA . LYS B 1 344 ? -45.968 5.612 33.659 1.00 39.50 345 LYS B CA 1
ATOM 5705 C C . LYS B 1 344 ? -44.649 4.858 33.857 1.00 39.17 345 LYS B C 1
ATOM 5706 O O . LYS B 1 344 ? -43.801 5.273 34.639 1.00 39.07 345 LYS B O 1
ATOM 5712 N N . GLY B 1 345 ? -44.487 3.732 33.172 1.00 39.70 346 GLY B N 1
ATOM 5713 C CA . GLY B 1 345 ? -43.240 2.988 33.237 1.00 38.44 346 GLY B CA 1
ATOM 5714 C C . GLY B 1 345 ? -42.298 3.401 32.119 1.00 38.25 346 GLY B C 1
ATOM 5715 O O . GLY B 1 345 ? -41.254 2.796 31.915 1.00 37.98 346 GLY B O 1
ATOM 5716 N N . ASN B 1 346 ? -42.705 4.410 31.361 1.00 39.40 347 ASN B N 1
ATOM 5717 C CA . ASN B 1 346 ? -41.873 4.980 30.318 1.00 38.37 347 ASN B CA 1
ATOM 5718 C C . ASN B 1 346 ? -41.306 4.010 29.279 1.00 40.00 347 ASN B C 1
ATOM 5719 O O . ASN B 1 346 ? -42.050 3.202 28.742 1.00 38.19 347 ASN B O 1
ATOM 5724 N N . VAL B 1 347 ? -40.015 4.113 28.964 1.00 38.09 348 VAL B N 1
ATOM 5725 C CA . VAL B 1 347 ? -39.440 3.282 27.908 1.00 37.90 348 VAL B CA 1
ATOM 5726 C C . VAL B 1 347 ? -39.407 1.809 28.330 1.00 37.54 348 VAL B C 1
ATOM 5727 O O . VAL B 1 347 ? -39.562 0.911 27.504 1.00 37.62 348 VAL B O 1
ATOM 5731 N N . ARG B 1 348 ? -39.192 1.566 29.619 1.00 37.47 349 ARG B N 1
ATOM 5732 C CA . ARG B 1 348 ? -39.218 0.211 30.160 1.00 37.62 349 ARG B CA 1
ATOM 5733 C C . ARG B 1 348 ? -40.587 -0.418 29.889 1.00 39.12 349 ARG B C 1
ATOM 5734 O O . ARG B 1 348 ? -40.684 -1.556 29.441 1.00 38.99 349 ARG B O 1
ATOM 5742 N N . GLU B 1 349 ? -41.651 0.335 30.147 1.00 37.89 350 GLU B N 1
ATOM 5743 C CA . GLU B 1 349 ? -43.005 -0.160 29.901 1.00 38.20 350 GLU B CA 1
ATOM 5744 C C . GLU B 1 349 ? -43.250 -0.431 28.413 1.00 38.19 350 GLU B C 1
ATOM 5745 O O . GLU B 1 349 ? -43.804 -1.468 28.049 1.00 38.19 350 GLU B O 1
ATOM 5751 N N . LEU B 1 350 ? -42.825 0.500 27.559 1.00 38.34 351 LEU B N 1
ATOM 5752 C CA . LEU B 1 350 ? -42.997 0.353 26.117 1.00 38.73 351 LEU B CA 1
ATOM 5753 C C . LEU B 1 350 ? -42.270 -0.881 25.590 1.00 38.76 351 LEU B C 1
ATOM 5754 O O . LEU B 1 350 ? -42.844 -1.683 24.845 1.00 38.72 351 LEU B O 1
ATOM 5759 N N . LYS B 1 351 ? -41.003 -1.012 25.971 1.00 37.71 352 LYS B N 1
ATOM 5760 C CA . LYS B 1 351 ? -40.164 -2.082 25.478 1.00 37.54 352 LYS B CA 1
ATOM 5761 C C . LYS B 1 351 ? -40.792 -3.440 25.787 1.00 37.54 352 LYS B C 1
ATOM 5762 O O . LYS B 1 351 ? -40.958 -4.280 24.901 1.00 37.67 352 LYS B O 1
ATOM 5768 N N . ASN B 1 352 ? -41.154 -3.629 27.048 1.00 37.69 353 ASN B N 1
ATOM 5769 C CA . ASN B 1 352 ? -41.777 -4.855 27.488 1.00 38.00 353 ASN B CA 1
ATOM 5770 C C . ASN B 1 352 ? -43.104 -5.134 26.776 1.00 38.47 353 ASN B C 1
ATOM 5771 O O . ASN B 1 352 ? -43.420 -6.286 26.463 1.00 38.27 353 ASN B O 1
ATOM 5776 N N . LEU B 1 353 ? -43.875 -4.076 26.522 1.00 38.09 354 LEU B N 1
ATOM 5777 C CA . LEU B 1 353 ? -45.150 -4.209 25.823 1.00 38.45 354 LEU B CA 1
ATOM 5778 C C . LEU B 1 353 ? -44.920 -4.695 24.394 1.00 38.56 354 LEU B C 1
ATOM 5779 O O . LEU B 1 353 ? -45.668 -5.512 23.880 1.00 38.85 354 LEU B O 1
ATOM 5784 N N . ILE B 1 354 ? -43.878 -4.203 23.745 1.00 38.73 355 ILE B N 1
ATOM 5785 C CA . ILE B 1 354 ? -43.650 -4.592 22.363 1.00 38.67 355 ILE B CA 1
ATOM 5786 C C . ILE B 1 354 ? -43.061 -5.995 22.283 1.00 38.62 355 ILE B C 1
ATOM 5787 O O . ILE B 1 354 ? -43.319 -6.729 21.334 1.00 38.69 355 ILE B O 1
ATOM 5792 N N . GLU B 1 355 ? -42.269 -6.358 23.284 1.00 45.11 356 GLU B N 1
ATOM 5793 C CA . GLU B 1 355 ? -41.681 -7.685 23.330 1.00 49.22 356 GLU B CA 1
ATOM 5794 C C . GLU B 1 355 ? -42.807 -8.684 23.495 1.00 49.57 356 GLU B C 1
ATOM 5795 O O . GLU B 1 355 ? -42.845 -9.718 22.834 1.00 54.13 356 GLU B O 1
ATOM 5801 N N . ARG B 1 356 ? -43.723 -8.356 24.395 1.00 41.87 357 ARG B N 1
ATOM 5802 C CA . ARG B 1 356 ? -44.946 -9.109 24.559 1.00 42.07 357 ARG B CA 1
ATOM 5803 C C . ARG B 1 356 ? -45.601 -9.341 23.197 1.00 44.97 357 ARG B C 1
ATOM 5804 O O . ARG B 1 356 ? -45.851 -10.481 22.805 1.00 47.59 357 ARG B O 1
ATOM 5812 N N . ALA B 1 357 ? -45.867 -8.253 22.477 1.00 40.87 358 ALA B N 1
ATOM 5813 C CA . ALA B 1 357 ? -46.490 -8.341 21.160 1.00 39.63 358 ALA B CA 1
ATOM 5814 C C . ALA B 1 357 ? -45.752 -9.306 20.235 1.00 44.59 358 ALA B C 1
ATOM 5815 O O . ALA B 1 357 ? -46.378 -10.075 19.517 1.00 46.46 358 ALA B O 1
ATOM 5817 N N . VAL B 1 358 ? -44.423 -9.270 20.263 1.00 39.05 359 VAL B N 1
ATOM 5818 C CA . VAL B 1 358 ? -43.624 -10.078 19.345 1.00 40.55 359 VAL B CA 1
ATOM 5819 C C . VAL B 1 358 ? -43.605 -11.540 19.772 1.00 43.76 359 VAL B C 1
ATOM 5820 O O . VAL B 1 358 ? -43.598 -12.445 18.939 1.00 45.75 359 VAL B O 1
ATOM 5824 N N . ILE B 1 359 ? -43.607 -11.763 21.078 1.00 51.25 360 ILE B N 1
ATOM 5825 C CA . ILE B 1 359 ? -43.626 -13.106 21.618 1.00 50.11 360 ILE B CA 1
ATOM 5826 C C . ILE B 1 359 ? -44.920 -13.826 21.246 1.00 55.38 360 ILE B C 1
ATOM 5827 O O . ILE B 1 359 ? -44.900 -15.000 20.872 1.00 58.97 360 ILE B O 1
ATOM 5832 N N . LEU B 1 360 ? -46.037 -13.114 21.331 1.00 56.36 361 LEU B N 1
ATOM 5833 C CA . LEU B 1 360 ? -47.337 -13.665 20.969 1.00 58.14 361 LEU B CA 1
ATOM 5834 C C . LEU B 1 360 ? -47.639 -13.416 19.496 1.00 64.44 361 LEU B C 1
ATOM 5835 O O . LEU B 1 360 ? -48.763 -13.620 19.044 1.00 76.84 361 LEU B O 1
ATOM 5840 N N . CYS B 1 361 ? -46.634 -12.965 18.753 1.00 72.75 362 CYS B N 1
ATOM 5841 C CA . CYS B 1 361 ? -46.835 -12.507 17.382 1.00 79.18 362 CYS B CA 1
ATOM 5842 C C . CYS B 1 361 ? -47.357 -13.588 16.447 1.00 94.84 362 CYS B C 1
ATOM 5843 O O . CYS B 1 361 ? -46.842 -14.707 16.420 1.00 106.63 362 CYS B O 1
ATOM 5846 N N . GLU B 1 362 ? -48.372 -13.235 15.664 1.00 99.05 363 GLU B N 1
ATOM 5847 C CA . GLU B 1 362 ? -48.956 -14.163 14.703 1.00 112.19 363 GLU B CA 1
ATOM 5848 C C . GLU B 1 362 ? -48.572 -13.854 13.259 1.00 116.04 363 GLU B C 1
ATOM 5849 O O . GLU B 1 362 ? -47.732 -14.539 12.673 1.00 123.85 363 GLU B O 1
ATOM 5855 N N . GLY B 1 363 ? -49.194 -12.826 12.692 1.00 88.32 364 GLY B N 1
ATOM 5856 C CA . GLY B 1 363 ? -48.955 -12.450 11.309 1.00 88.94 364 GLY B CA 1
ATOM 5857 C C . GLY B 1 363 ? -47.702 -11.624 11.077 1.00 88.33 364 GLY B C 1
ATOM 5858 O O . GLY B 1 363 ? -46.608 -11.994 11.506 1.00 88.18 364 GLY B O 1
ATOM 5859 N N . GLU B 1 364 ? -47.861 -10.504 10.381 1.00 90.18 365 GLU B N 1
ATOM 5860 C CA . GLU B 1 364 ? -46.741 -9.623 10.082 1.00 89.94 365 GLU B CA 1
ATOM 5861 C C . GLU B 1 364 ? -47.056 -8.219 10.568 1.00 89.83 365 GLU B C 1
ATOM 5862 O O . GLU B 1 364 ? -46.243 -7.304 10.436 1.00 139.26 365 GLU B O 1
ATOM 5868 N N . VAL B 1 365 ? -48.248 -8.063 11.138 1.00 83.01 366 VAL B N 1
ATOM 5869 C CA . VAL B 1 365 ? -48.698 -6.774 11.647 1.00 82.97 366 VAL B CA 1
ATOM 5870 C C . VAL B 1 365 ? -49.296 -6.871 13.049 1.00 82.63 366 VAL B C 1
ATOM 5871 O O . VAL B 1 365 ? -50.009 -7.819 13.379 1.00 131.73 366 VAL B O 1
ATOM 5875 N N . ILE B 1 366 ? -48.996 -5.865 13.862 1.00 68.95 367 ILE B N 1
ATOM 5876 C CA . ILE B 1 366 ? -49.482 -5.782 15.231 1.00 68.65 367 ILE B CA 1
ATOM 5877 C C . ILE B 1 366 ? -50.568 -4.713 15.348 1.00 69.01 367 ILE B C 1
ATOM 5878 O O . ILE B 1 366 ? -50.379 -3.584 14.897 1.00 132.34 367 ILE B O 1
ATOM 5883 N N . LYS B 1 367 ? -51.702 -5.066 15.949 1.00 85.65 368 LYS B N 1
ATOM 5884 C CA . LYS B 1 367 ? -52.865 -4.174 15.943 1.00 86.11 368 LYS B CA 1
ATOM 5885 C C . LYS B 1 367 ? -53.430 -3.770 17.315 1.00 85.91 368 LYS B C 1
ATOM 5886 O O . LYS B 1 367 ? -53.710 -2.592 17.537 1.00 140.09 368 LYS B O 1
ATOM 5892 N N . PRO B 1 368 ? -53.621 -4.747 18.225 1.00 106.27 369 PRO B N 1
ATOM 5893 C CA . PRO B 1 368 ? -54.328 -4.482 19.487 1.00 106.20 369 PRO B CA 1
ATOM 5894 C C . PRO B 1 368 ? -53.881 -3.191 20.158 1.00 105.94 369 PRO B C 1
ATOM 5895 O O . PRO B 1 368 ? -54.457 -2.153 19.841 1.00 106.30 369 PRO B O 1
#

Radius of gyration: 29.01 Å; Cα contacts (8 Å, |Δi|>4): 1355; chains: 2; bounding box: 80×56×61 Å

Foldseek 3Di:
DEEEEEEQDCVRQVVVCVLQVVVPYHYDYDNDLVSVLVVVLVDADQEYEWECPPPDGRLCCVVVCCVRHVLHAYEYEYEAPPCVSVVSSVVSPHDYYDYPPDDSVVVVVVVVVSVVVSVDDDDPPDDADDFADFPLSVVLVVVLLVPQLDLQAEEEEEAAPLCLVSSVVSSQVNNPFPADEAEDELPVDPQPCRLCQAQWAACPLDPDDNDTDHHSQASQASGAYEYEAPLNHDVVVLVQVVVCLVPQWDHHRPDDDIGHGDYRYYYYHHDPVVVCVVVVSHDPSSVCRNHVDYHYRYFQVVRPQSLVVLLLVLLVVLCVVVVHQARDEDPQRSVVSVDPPSNGSVVSNVVSNVDNVVDDNYGDDD/DEEEEEAQDPCVLVVVCVLCVVVPYHYDYHNDLVRVLVCVLVDAHLEYEWECPPHDGGLCCLVVCCVRHVLYAYEYEAEAPVCVSVVSSVVSPHDYYHYPPDDSCVVVVVVVVSVVVSPDDDDPDDDQDDFADFPLSVVLVVVLLVQQLDQFAEEEEAAAQLCQVSSVVSSQVSNPQDADEFEDELPVDDLVCNLCQAAWAAPPLDPGPNHTDHHSQRRQASGEYEAEAVLSHFPVVLVVVLVCLVPQWDAHHHGDDIGGGRYRYYYYHHDDVVVCVVVVSHPPSSCCRNHVDYHYRYFQVVRPQSLVVLLQVLLCVLCVVVVHQQRDEDPQNSVVSVDPPSNGSVVSNVVSNVCNVPPDDNYDHD

B-factor: mean 63.85, std 29.44, range [36.2, 335.35]

Organism: Aquifex aeolicus (strain VF5) (NCBI:txid224324)

Solvent-accessible surface area: 35193 Å² total

CATH classification: 3.40.50.2300 (+2 more: 3.40.50.300, 1.10.8.60)

Sequence (732 aa):
KRVLVVDDEESITSSLSAILEEEGYHPDTAKTLREAEKKIKELFFPVIVLDVWPDGDGVNFIDFIKENSPDSVVIVITGHGSVDTAVKAIKKGAYEFLEKPFSVERFLLTIKHAFEEYSKKAPPQEEIEFVGEHPKILEIKRLIPKIAKSKAPVLITGESGTGKEIVARLIHRYSGRKGAFVDLNCASIPQELAESELFGHEKGAFTGALTRKKGKLELADQGTLFLDEVGELDQRVQAKLLRVLETGSFTRLGGNQKIEVDIRVISATNKNLEEEIKKGNFREDLYYRLSVFQIYLPPLRERGKDVILLAEYFLKKFAKEYKKNCFELSEETKEYLKQEWKGNVRELKNLIERAVILCEGEVIKPKRVLVVDDEESITSSLSAILEEEGYHPDTAKTLREAEKKIKELFFPVIVLDVWPDGDGVNFIDFIKENSPDSVVIVITGHGSVDTAVKAIKKGAYEFLEKPFSVERFLLTIKHAFEEYSKKAPPQEEIEFVGEHPKILEIKRLIPKIAKSKAPVLITGESGTGKEIVARLIHRYSGRKGAFVDLNCASIPQELAESELFGHEKGAFTGALTRKKGKLELADQGTLFLDEVGELDQRVQAKLLRVLETGSFTRLGGNQKIEVDIRVISATNKNLEEEIKKGNFREDLYYRLSVFQIYLPPLRERGKDVILLAEYFLKKFAKEYKKNCFELSEETKEYLKQEWKGNVRELKNLIERAVILCEGEVIKP